Protein 3MMZ (pdb70)

Structure (mmCIF, N/CA/C/O backbone):
data_3MMZ
#
_entry.id   3MMZ
#
_cell.length_a   100.387
_cell.length_b   115.723
_cell.length_c   115.192
_cell.angle_alpha   90.000
_cell.angle_beta   90.000
_cell.angle_gamma   90.000
#
_symmetry.space_group_name_H-M   'C 2 2 21'
#
loop_
_entity.id
_entity.type
_entity.pdbx_description
1 polymer 'putative HAD family hydrolase'
2 non-polymer 'CALCIUM ION'
3 non-polymer 'CHLORIDE ION'
4 water water
#
loop_
_atom_site.group_PDB
_atom_site.id
_atom_site.type_symbol
_atom_site.label_atom_id
_atom_site.label_alt_id
_atom_site.label_comp_id
_atom_site.label_asym_id
_atom_site.label_entity_id
_atom_site.label_seq_id
_atom_site.pdbx_PDB_ins_code
_atom_site.Cartn_x
_atom_site.Cartn_y
_atom_site.Cartn_z
_atom_site.occupancy
_atom_site.B_iso_or_equiv
_atom_site.auth_seq_id
_atom_site.auth_comp_id
_atom_site.auth_asym_id
_atom_site.auth_atom_id
_atom_site.pdbx_PDB_model_num
ATOM 1 N N . SER A 1 2 ? 17.922 -32.126 -0.912 1.00 22.78 2 SER A N 1
ATOM 2 C CA . SER A 1 2 ? 17.240 -33.225 -0.181 1.00 22.04 2 SER A CA 1
ATOM 3 C C . SER A 1 2 ? 15.848 -32.752 0.255 1.00 20.36 2 SER A C 1
ATOM 4 O O . SER A 1 2 ? 15.701 -31.665 0.817 1.00 19.17 2 SER A O 1
ATOM 7 N N . LEU A 1 3 ? 14.831 -33.569 -0.011 1.00 19.30 3 LEU A N 1
ATOM 8 C CA . LEU A 1 3 ? 13.462 -33.223 0.369 1.00 17.82 3 LEU A CA 1
ATOM 9 C C . LEU A 1 3 ? 13.353 -32.937 1.870 1.00 15.98 3 LEU A C 1
ATOM 10 O O . LEU A 1 3 ? 13.832 -33.713 2.694 1.00 15.36 3 LEU A O 1
ATOM 15 N N . GLY A 1 4 ? 12.726 -31.816 2.210 1.00 14.77 4 GLY A N 1
ATOM 16 C CA . GLY A 1 4 ? 12.523 -31.428 3.606 1.00 13.91 4 GLY A CA 1
ATOM 17 C C . GLY A 1 4 ? 13.709 -30.786 4.314 1.00 13.31 4 GLY A C 1
ATOM 18 O O . GLY A 1 4 ? 13.570 -30.366 5.460 1.00 13.52 4 GLY A O 1
ATOM 19 N N . ALA A 1 5 ? 14.872 -30.704 3.659 1.00 12.82 5 ALA A N 1
ATOM 20 C CA . ALA A 1 5 ? 16.058 -30.110 4.305 1.00 12.78 5 ALA A CA 1
ATOM 21 C C . ALA A 1 5 ? 15.757 -28.704 4.831 1.00 12.49 5 ALA A C 1
ATOM 22 O O . ALA A 1 5 ? 15.057 -27.914 4.179 1.00 12.14 5 ALA A O 1
AT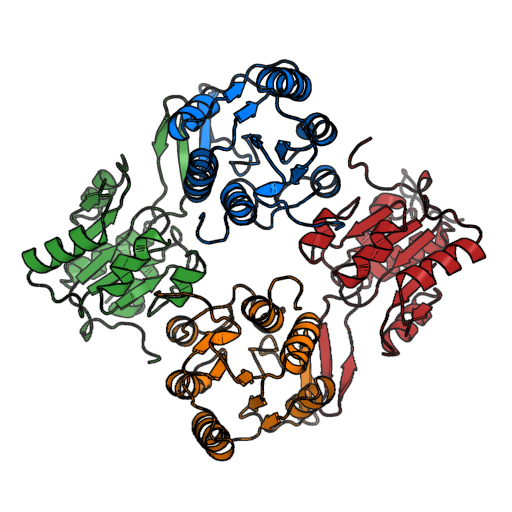OM 24 N N . LEU A 1 6 ? 16.278 -28.409 6.019 1.00 12.06 6 LEU A N 1
ATOM 25 C CA . LEU A 1 6 ? 16.177 -27.069 6.595 1.00 11.91 6 LEU A CA 1
ATOM 26 C C . LEU A 1 6 ? 17.118 -26.150 5.810 1.00 11.96 6 LEU A C 1
ATOM 27 O O . LEU A 1 6 ? 18.127 -26.615 5.295 1.00 11.77 6 LEU A O 1
ATOM 32 N N . PRO A 1 7 ? 16.779 -24.855 5.701 1.00 12.50 7 PRO A N 1
ATOM 33 C CA . PRO A 1 7 ? 17.686 -23.953 5.004 1.00 13.30 7 PRO A CA 1
ATOM 34 C C . PRO A 1 7 ? 18.992 -23.749 5.767 1.00 13.95 7 PRO A C 1
ATOM 35 O O . PRO A 1 7 ? 19.014 -23.820 6.995 1.00 14.16 7 PRO A O 1
ATOM 39 N N . THR A 1 8 ? 20.072 -23.527 5.021 1.00 14.56 8 THR A N 1
ATOM 40 C CA . THR A 1 8 ? 21.365 -23.150 5.581 1.00 14.96 8 THR A CA 1
ATOM 41 C C . THR A 1 8 ? 21.767 -21.775 5.021 1.00 14.75 8 THR A C 1
ATOM 42 O O . THR A 1 8 ? 21.075 -21.219 4.161 1.00 13.26 8 THR A O 1
ATOM 46 N N . ALA A 1 9 ? 22.893 -21.245 5.501 1.00 16.10 9 ALA A N 1
ATOM 47 C CA . ALA A 1 9 ? 23.411 -19.951 5.047 1.00 16.94 9 ALA A CA 1
ATOM 48 C C . ALA A 1 9 ? 23.609 -19.912 3.537 1.00 17.49 9 ALA A C 1
ATOM 49 O O . ALA A 1 9 ? 23.292 -18.903 2.893 1.00 17.95 9 ALA A O 1
ATOM 51 N N . GLU A 1 10 ? 24.106 -21.023 2.982 1.00 17.21 10 GLU A N 1
ATOM 52 C CA . GLU A 1 10 ? 24.360 -21.158 1.541 1.00 17.40 10 GLU A CA 1
ATOM 53 C C . GLU A 1 10 ? 23.104 -21.029 0.668 1.00 16.32 10 GLU A C 1
ATOM 54 O O . GLU A 1 10 ? 23.205 -20.763 -0.527 1.00 16.04 10 GLU A O 1
ATOM 60 N N . ASP A 1 11 ? 21.930 -21.247 1.261 1.00 15.58 11 ASP A N 1
ATOM 61 C CA . ASP A 1 11 ? 20.680 -21.303 0.496 1.00 15.16 11 ASP A CA 1
ATOM 62 C C . ASP A 1 11 ? 19.988 -19.963 0.313 1.00 14.47 11 ASP A C 1
ATOM 63 O O . ASP A 1 11 ? 19.135 -19.821 -0.555 1.00 14.03 11 ASP A O 1
ATOM 68 N N . ILE A 1 12 ? 20.303 -18.999 1.165 1.00 14.40 12 ILE A N 1
ATOM 69 C CA . ILE A 1 12 ? 19.478 -17.795 1.225 1.00 14.62 12 ILE A CA 1
ATOM 70 C C . ILE A 1 12 ? 20.268 -16.500 1.188 1.00 13.71 12 ILE A C 1
ATOM 71 O O . ILE A 1 12 ? 21.379 -16.420 1.721 1.00 14.13 12 ILE A O 1
ATOM 76 N N . ASP A 1 13 ? 19.681 -15.499 0.540 1.00 12.07 13 ASP A N 1
ATOM 77 C CA . ASP A 1 13 ? 20.242 -14.155 0.477 1.00 12.18 13 ASP A CA 1
ATOM 78 C C . ASP A 1 13 ? 19.410 -13.132 1.252 1.00 11.43 13 ASP A C 1
ATOM 79 O O . ASP A 1 13 ? 19.876 -12.028 1.501 1.00 10.81 13 ASP A O 1
ATOM 84 N N . ALA A 1 14 ? 18.190 -13.512 1.623 1.00 11.43 14 ALA A N 1
ATOM 85 C CA . ALA A 1 14 ? 17.255 -12.582 2.246 1.00 12.11 14 ALA A CA 1
ATOM 86 C C . ALA A 1 14 ? 16.312 -13.286 3.196 1.00 12.52 14 ALA A C 1
ATOM 87 O O . ALA A 1 14 ? 15.946 -14.444 2.985 1.00 12.18 14 ALA A O 1
ATOM 89 N N . VAL A 1 15 ? 15.922 -12.564 4.247 1.00 12.25 15 VAL A N 1
ATOM 90 C CA . VAL A 1 15 ? 14.961 -13.064 5.219 1.00 11.77 15 VAL A CA 1
ATOM 91 C C . VAL A 1 15 ? 13.896 -11.988 5.341 1.00 11.21 15 VAL A C 1
ATOM 92 O O . VAL A 1 15 ? 14.197 -10.840 5.679 1.00 11.02 15 VAL A O 1
ATOM 96 N N . VAL A 1 16 ? 12.659 -12.364 5.041 1.00 10.81 16 VAL A N 1
ATOM 97 C CA . VAL A 1 16 ? 11.547 -11.435 5.082 1.00 10.69 16 VAL A CA 1
ATOM 98 C C . VAL A 1 16 ? 10.566 -11.967 6.108 1.00 10.85 16 VAL A C 1
ATOM 99 O O . VAL A 1 16 ? 10.227 -13.161 6.096 1.00 10.71 16 VAL A O 1
ATOM 103 N N . LEU A 1 17 ? 10.118 -11.079 6.992 1.00 10.26 17 LEU A N 1
ATOM 104 C CA . LEU A 1 17 ? 9.299 -11.487 8.136 1.00 10.66 17 LEU A CA 1
ATOM 105 C C . LEU A 1 17 ? 7.926 -10.847 8.158 1.00 10.67 17 LEU A C 1
ATOM 106 O O . LEU A 1 17 ? 7.797 -9.624 8.073 1.00 9.88 17 LEU A O 1
ATOM 111 N N . ASP A 1 18 ? 6.904 -11.690 8.301 1.00 10.92 18 ASP A N 1
ATOM 112 C CA . ASP A 1 18 ? 5.598 -11.237 8.734 1.00 11.79 18 ASP A CA 1
ATOM 113 C C . ASP A 1 18 ? 5.780 -10.723 10.163 1.00 11.15 18 ASP A C 1
ATOM 114 O O . ASP A 1 18 ? 6.780 -11.029 10.805 1.00 11.59 18 ASP A O 1
ATOM 119 N N . PHE A 1 19 ? 4.827 -9.931 10.645 1.00 10.55 19 PHE A N 1
ATOM 120 C CA . PHE A 1 19 ? 4.889 -9.426 12.007 1.00 10.41 19 PHE A CA 1
ATOM 121 C C . PHE A 1 19 ? 3.907 -10.113 12.942 1.00 10.08 19 PHE A C 1
ATOM 122 O O . PHE A 1 19 ? 4.294 -11.029 13.668 1.00 10.49 19 PHE A O 1
ATOM 130 N N . ASP A 1 20 ? 2.637 -9.696 12.933 1.00 9.71 20 ASP A N 1
ATOM 131 C CA . ASP A 1 20 ? 1.668 -10.253 13.915 1.00 10.57 20 ASP A CA 1
ATOM 132 C C . ASP A 1 20 ? 1.522 -11.762 13.715 1.00 10.33 20 ASP A C 1
ATOM 133 O O . ASP A 1 20 ? 1.303 -12.224 12.581 1.00 10.07 20 ASP A O 1
ATOM 138 N N . GLY A 1 21 ? 1.656 -12.537 14.798 1.00 9.46 21 GLY A N 1
ATOM 139 C CA . GLY A 1 21 ? 1.501 -13.986 14.712 1.00 9.06 21 GLY A CA 1
ATOM 140 C C . GLY A 1 21 ? 2.778 -14.717 14.354 1.00 9.52 21 GLY A C 1
ATOM 141 O O . GLY A 1 21 ? 2.854 -15.949 14.469 1.00 8.75 21 GLY A O 1
ATOM 142 N N . THR A 1 22 ? 3.783 -13.955 13.929 1.00 9.76 22 THR A N 1
ATOM 143 C CA . THR A 1 22 ? 5.047 -14.520 13.495 1.00 10.32 22 THR A CA 1
ATOM 144 C C . THR A 1 22 ? 6.152 -14.073 14.448 1.00 9.60 22 THR A C 1
ATOM 145 O O . THR A 1 22 ? 6.897 -14.916 14.976 1.00 10.37 22 THR A O 1
ATOM 149 N N . GLN A 1 23 ? 6.227 -12.755 14.676 1.00 8.54 23 GLN A N 1
ATOM 150 C CA . GLN A 1 23 ? 7.071 -12.163 15.722 1.00 9.13 23 GLN A CA 1
ATOM 151 C C . GLN A 1 23 ? 6.288 -11.890 17.017 1.00 9.64 23 GLN A C 1
ATOM 152 O O . GLN A 1 23 ? 6.854 -11.397 17.999 1.00 9.59 23 GLN A O 1
ATOM 158 N N . THR A 1 24 ? 4.984 -12.181 16.988 1.00 10.05 24 THR A N 1
ATOM 159 C CA . THR A 1 24 ? 4.114 -12.036 18.150 1.00 10.77 24 THR A CA 1
ATOM 160 C C . THR A 1 24 ? 3.201 -13.267 18.234 1.00 10.78 24 THR A C 1
ATOM 161 O O . THR A 1 24 ? 3.114 -14.059 17.291 1.00 10.99 24 THR A O 1
ATOM 165 N N . ASP A 1 25 ? 2.500 -13.401 19.359 1.00 10.96 25 ASP A N 1
ATOM 166 C CA . ASP A 1 25 ? 1.523 -14.476 19.539 1.00 12.14 25 ASP A CA 1
ATOM 167 C C . ASP A 1 25 ? 0.159 -14.111 18.938 1.00 12.03 25 ASP A C 1
ATOM 168 O O . ASP A 1 25 ? -0.849 -14.739 19.268 1.00 11.25 25 ASP A O 1
ATOM 173 N N . ASP A 1 26 ? 0.131 -13.084 18.083 1.00 11.50 26 ASP A N 1
ATOM 174 C CA . ASP A 1 26 ? -1.095 -12.661 17.369 1.00 11.99 26 ASP A CA 1
ATOM 175 C C . ASP A 1 26 ? -2.062 -11.854 18.238 1.00 12.02 26 ASP A C 1
ATOM 176 O O . ASP A 1 26 ? -3.125 -11.468 17.769 1.00 13.34 26 ASP A O 1
ATOM 181 N N . ARG A 1 27 ? -1.706 -11.612 19.496 1.00 10.87 27 ARG A N 1
ATOM 182 C CA . ARG A 1 27 ? -2.533 -10.772 20.370 1.00 11.66 27 ARG A CA 1
ATOM 183 C C . ARG A 1 27 ? -2.161 -9.300 20.254 1.00 10.26 27 ARG A C 1
ATOM 184 O O . ARG A 1 27 ? -1.022 -8.944 19.920 1.00 9.82 27 ARG A O 1
ATOM 192 N N . VAL A 1 28 ? -3.152 -8.446 20.491 1.00 9.37 28 VAL A N 1
ATOM 193 C CA . VAL A 1 28 ? -2.944 -6.996 20.495 1.00 8.94 28 VAL A CA 1
ATOM 194 C C . VAL A 1 28 ? -3.672 -6.438 21.709 1.00 8.42 28 VAL A C 1
ATOM 195 O O . VAL A 1 28 ? -4.875 -6.674 21.874 1.00 8.20 28 VAL A O 1
ATOM 199 N N . LEU A 1 29 ? -2.936 -5.730 22.566 1.00 8.20 29 LEU A N 1
ATOM 200 C CA . LEU A 1 29 ? -3.534 -5.024 23.678 1.00 8.24 29 LEU A CA 1
ATOM 201 C C . LEU A 1 29 ? -4.081 -3.691 23.157 1.00 8.43 29 LEU A C 1
ATOM 202 O O . LEU A 1 29 ? -3.384 -2.974 22.444 1.00 8.96 29 LEU A O 1
ATOM 207 N N . ILE A 1 30 ? -5.329 -3.378 23.500 1.00 7.78 30 ILE A N 1
ATOM 208 C CA . ILE A 1 30 ? -5.970 -2.152 23.036 1.00 8.21 30 ILE A CA 1
ATOM 209 C C . ILE A 1 30 ? -6.518 -1.302 24.172 1.00 8.84 30 ILE A C 1
ATOM 210 O O . ILE A 1 30 ? -6.940 -1.832 25.197 1.00 8.50 30 ILE A O 1
ATOM 215 N N . ASP A 1 31 ? -6.502 0.017 23.985 1.00 10.03 31 ASP A N 1
ATOM 216 C CA . ASP A 1 31 ? -7.165 0.936 24.918 1.00 12.24 31 ASP A CA 1
ATOM 217 C C . ASP A 1 31 ? -8.441 1.535 24.320 1.00 12.58 31 ASP A C 1
ATOM 218 O O . ASP A 1 31 ? -8.800 1.210 23.202 1.00 12.12 31 ASP A O 1
ATOM 223 N N . SER A 1 32 ? -9.121 2.400 25.073 1.00 13.75 32 SER A N 1
ATOM 224 C CA . SER A 1 32 ? -10.394 2.989 24.637 1.00 14.88 32 SER A CA 1
ATOM 225 C C . SER A 1 32 ? -10.293 3.890 23.405 1.00 15.70 32 SER A C 1
ATOM 226 O O . SER A 1 32 ? -11.292 4.136 22.722 1.00 15.40 32 SER A O 1
ATOM 229 N N . ASP A 1 33 ? -9.096 4.400 23.134 1.00 16.78 33 ASP A N 1
ATOM 230 C CA . ASP A 1 33 ? -8.870 5.256 21.971 1.00 18.30 33 ASP A CA 1
ATOM 231 C C . ASP A 1 33 ? -8.414 4.446 20.764 1.00 19.13 33 ASP A C 1
ATOM 232 O O . ASP A 1 33 ? -8.230 4.994 19.679 1.00 20.32 33 ASP A O 1
ATOM 237 N N . GLY A 1 34 ? -8.228 3.142 20.951 1.00 18.53 34 GLY A N 1
ATOM 238 C CA . GLY A 1 34 ? -7.782 2.278 19.866 1.00 18.30 34 GLY A CA 1
ATOM 239 C C . GLY A 1 34 ? -6.268 2.209 19.723 1.00 17.40 34 GLY A C 1
ATOM 240 O O . GLY A 1 34 ? -5.766 1.699 18.728 1.00 17.33 34 GLY A O 1
ATOM 241 N N . ARG A 1 35 ? -5.540 2.727 20.709 1.00 16.78 35 ARG A N 1
ATOM 242 C CA . ARG A 1 35 ? -4.087 2.564 20.737 1.00 17.55 35 ARG A CA 1
ATOM 243 C C . ARG A 1 35 ? -3.783 1.086 20.904 1.00 16.39 35 ARG A C 1
ATOM 244 O O . ARG A 1 35 ? -4.467 0.392 21.659 1.00 16.13 35 ARG A O 1
ATOM 252 N N . GLU A 1 36 ? -2.755 0.627 20.199 1.00 15.36 36 GLU A N 1
ATOM 253 C CA . GLU A 1 36 ? -2.401 -0.783 20.135 1.00 14.73 36 GLU A CA 1
ATOM 254 C C . GLU A 1 36 ? -1.015 -1.030 20.755 1.00 13.67 36 GLU A C 1
ATOM 255 O O . GLU A 1 36 ? -0.107 -0.186 20.655 1.00 13.68 36 GLU A O 1
ATOM 261 N N . PHE A 1 37 ? -0.880 -2.164 21.438 1.00 11.98 37 PHE A N 1
ATOM 262 C CA . PHE A 1 37 ? 0.390 -2.595 22.020 1.00 12.31 37 PHE A CA 1
ATOM 263 C C . PHE A 1 37 ? 0.544 -4.080 21.685 1.00 11.73 37 PHE A C 1
ATOM 264 O O . PHE A 1 37 ? -0.443 -4.813 21.714 1.00 12.14 37 PHE A O 1
ATOM 272 N N . VAL A 1 38 ? 1.756 -4.526 21.352 1.00 10.28 38 VAL A N 1
ATOM 273 C CA . VAL A 1 38 ? 1.996 -5.949 21.105 1.00 9.98 38 VAL A CA 1
ATOM 274 C C . VAL A 1 38 ? 3.247 -6.390 21.844 1.00 9.49 38 VAL A C 1
ATOM 275 O O . VAL A 1 38 ? 4.091 -5.557 22.178 1.00 9.88 38 VAL A O 1
ATOM 279 N N . SER A 1 39 ? 3.353 -7.693 22.082 1.00 10.10 39 SER A N 1
ATOM 280 C CA . SER A 1 39 ? 4.516 -8.285 22.748 1.00 10.40 39 SER A CA 1
ATOM 281 C C . SER A 1 39 ? 5.463 -8.932 21.751 1.00 10.71 39 SER A C 1
ATOM 282 O O . SER A 1 39 ? 5.058 -9.794 20.968 1.00 11.35 39 SER A O 1
ATOM 285 N N . VAL A 1 40 ? 6.726 -8.521 21.795 1.00 10.00 40 VAL A N 1
ATOM 286 C CA . VAL A 1 40 ? 7.771 -9.139 20.979 1.00 9.65 40 VAL A CA 1
ATOM 287 C C . VAL A 1 40 ? 8.768 -9.868 21.872 1.00 10.71 40 VAL A C 1
ATOM 288 O O . VAL A 1 40 ? 8.747 -9.718 23.107 1.00 11.94 40 VAL A O 1
ATOM 292 N N . HIS A 1 41 ? 9.658 -10.637 21.254 1.00 10.55 41 HIS A N 1
ATOM 293 C CA . HIS A 1 41 ? 10.492 -11.559 22.014 1.00 10.54 41 HIS A CA 1
ATOM 294 C C . HIS A 1 41 ? 11.960 -11.184 21.883 1.00 10.74 41 HIS A C 1
ATOM 295 O O . HIS A 1 41 ? 12.451 -10.965 20.773 1.00 10.61 41 HIS A O 1
ATOM 302 N N . ARG A 1 42 ? 12.653 -11.090 23.021 1.00 10.90 42 ARG A N 1
ATOM 303 C CA . ARG A 1 42 ? 14.084 -10.717 23.033 1.00 12.32 42 ARG A CA 1
ATOM 304 C C . ARG A 1 42 ? 14.975 -11.687 22.259 1.00 11.93 42 ARG A C 1
ATOM 305 O O . ARG A 1 42 ? 15.977 -11.273 21.665 1.00 12.43 42 ARG A O 1
ATOM 313 N N . GLY A 1 43 ? 14.633 -12.970 22.309 1.00 11.75 43 GLY A N 1
ATOM 314 C CA . GLY A 1 43 ? 15.345 -14.015 21.546 1.00 11.87 43 GLY A CA 1
ATOM 315 C C . GLY A 1 43 ? 15.259 -13.782 20.045 1.00 11.89 43 GLY A C 1
ATOM 316 O O . GLY A 1 43 ? 16.256 -13.957 19.315 1.00 11.03 43 GLY A O 1
ATOM 317 N N . ASP A 1 44 ? 14.077 -13.375 19.571 1.00 12.20 44 ASP A N 1
ATOM 318 C CA . ASP A 1 44 ? 13.921 -12.954 18.169 1.00 12.37 44 ASP A CA 1
ATOM 319 C C . ASP A 1 44 ? 14.823 -11.772 17.854 1.00 12.41 44 ASP A C 1
ATOM 320 O O . ASP A 1 44 ? 15.453 -11.738 16.794 1.00 12.31 44 ASP A O 1
ATOM 325 N N . GLY A 1 45 ? 14.888 -10.803 18.775 1.00 12.03 45 GLY A N 1
ATOM 326 C CA . GLY A 1 45 ? 15.779 -9.662 18.612 1.00 12.30 45 GLY A CA 1
ATOM 327 C C . GLY A 1 45 ? 17.228 -10.066 18.421 1.00 13.03 45 GLY A C 1
ATOM 328 O O . GLY A 1 45 ? 17.919 -9.532 17.561 1.00 13.62 45 GLY A O 1
ATOM 329 N N . LEU A 1 46 ? 17.678 -11.026 19.221 1.00 13.41 46 LEU A N 1
ATOM 330 C CA . LEU A 1 46 ? 19.029 -11.563 19.127 1.00 14.01 46 LEU A CA 1
ATOM 331 C C . LEU A 1 46 ? 19.240 -12.282 17.790 1.00 13.10 46 LEU A C 1
ATOM 332 O O . LEU A 1 46 ? 20.273 -12.091 17.120 1.00 12.95 46 LEU A O 1
ATOM 337 N N . GLY A 1 47 ? 18.262 -13.093 17.398 1.00 12.18 47 GLY A N 1
ATOM 338 C CA . GLY A 1 47 ? 18.357 -13.861 16.155 1.00 11.75 47 GLY A CA 1
ATOM 339 C C . GLY A 1 47 ? 18.380 -12.958 14.931 1.00 11.86 47 GLY A C 1
ATOM 340 O O . GLY A 1 47 ? 19.154 -13.182 13.995 1.00 12.09 47 GLY A O 1
ATOM 341 N N . ILE A 1 48 ? 17.538 -11.935 14.947 1.00 11.53 48 ILE A N 1
ATOM 342 C CA . ILE A 1 48 ? 17.453 -10.965 13.856 1.00 11.98 48 ILE A CA 1
ATOM 343 C C . ILE A 1 48 ? 18.751 -10.161 13.726 1.00 12.72 48 ILE A C 1
ATOM 344 O O . ILE A 1 48 ? 19.247 -9.952 12.605 1.00 13.16 48 ILE A O 1
ATOM 349 N N . ALA A 1 49 ? 19.307 -9.727 14.860 1.00 12.75 49 ALA A N 1
ATOM 350 C CA . ALA A 1 49 ? 20.582 -9.009 14.859 1.00 13.52 49 ALA A CA 1
ATOM 351 C C . ALA A 1 49 ? 21.719 -9.874 14.280 1.00 13.61 49 ALA A C 1
ATOM 352 O O . ALA A 1 49 ? 22.552 -9.380 13.522 1.00 13.56 49 ALA A O 1
ATOM 354 N N . ALA A 1 50 ? 21.734 -11.159 14.626 1.00 13.65 50 ALA A N 1
ATOM 355 C CA . ALA A 1 50 ? 22.734 -12.091 14.111 1.00 13.66 50 ALA A CA 1
ATOM 356 C C . ALA A 1 50 ? 22.606 -12.300 12.598 1.00 14.13 50 ALA A C 1
ATOM 357 O O . ALA A 1 50 ? 23.611 -12.336 11.884 1.00 14.36 50 ALA A O 1
ATOM 359 N N . LEU A 1 51 ? 21.374 -12.434 12.113 1.00 14.00 51 LEU A N 1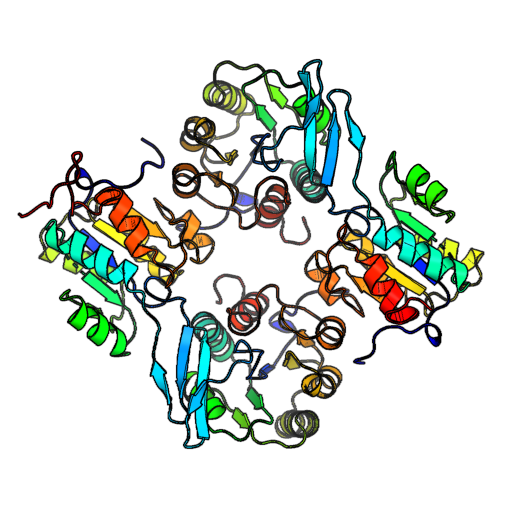
ATOM 360 C CA . LEU A 1 51 ? 21.130 -12.579 10.674 1.00 13.98 51 LEU A CA 1
ATOM 361 C C . LEU A 1 51 ? 21.532 -11.301 9.927 1.00 15.02 51 LEU A C 1
ATOM 362 O O . LEU A 1 51 ? 22.197 -11.371 8.900 1.00 14.16 51 LEU A O 1
ATOM 367 N N . ARG A 1 52 ? 21.156 -10.142 10.468 1.00 16.06 52 ARG A N 1
ATOM 368 C CA . ARG A 1 52 ? 21.516 -8.852 9.874 1.00 17.19 52 ARG A CA 1
ATOM 369 C C . ARG A 1 52 ? 23.038 -8.674 9.822 1.00 17.48 52 ARG A C 1
ATOM 370 O O . ARG A 1 52 ? 23.587 -8.305 8.782 1.00 17.52 52 ARG A O 1
ATOM 378 N N . LYS A 1 53 ? 23.698 -8.967 10.944 1.00 17.54 53 LYS A N 1
ATOM 379 C CA . LYS A 1 53 ? 25.160 -8.899 11.079 1.00 17.85 53 LYS A CA 1
ATOM 380 C C . LYS A 1 53 ? 25.863 -9.807 10.079 1.00 16.55 53 LYS A C 1
ATOM 381 O O . LYS A 1 53 ? 26.955 -9.477 9.599 1.00 15.76 53 LYS A O 1
ATOM 387 N N . SER A 1 54 ? 25.234 -10.939 9.762 1.00 16.23 54 SER A N 1
ATOM 388 C CA . SER A 1 54 ? 25.782 -11.893 8.793 1.00 16.50 54 SER A CA 1
ATOM 389 C C . SER A 1 54 ? 25.674 -11.416 7.335 1.00 16.59 54 SER A C 1
ATOM 390 O O . SER A 1 54 ? 26.173 -12.086 6.432 1.00 17.00 54 SER A O 1
ATOM 393 N N . GLY A 1 55 ? 25.013 -10.283 7.111 1.00 15.89 55 GLY A N 1
ATOM 394 C CA . GLY A 1 55 ? 24.962 -9.663 5.783 1.00 15.81 55 GLY A CA 1
ATOM 395 C C . GLY A 1 55 ? 23.715 -9.943 4.958 1.00 15.42 55 GLY A C 1
ATOM 396 O O . GLY A 1 55 ? 23.590 -9.456 3.824 1.00 15.44 55 GLY A O 1
ATOM 397 N N . LEU A 1 56 ? 22.798 -10.731 5.515 1.00 14.67 56 LEU A N 1
ATOM 398 C CA . LEU A 1 56 ? 21.531 -11.041 4.844 1.00 14.36 56 LEU A CA 1
ATOM 399 C C . LEU A 1 56 ? 20.698 -9.779 4.690 1.00 14.28 56 LEU A C 1
ATOM 400 O O . LEU A 1 56 ? 20.687 -8.932 5.582 1.00 14.36 56 LEU A O 1
ATOM 405 N N . THR A 1 57 ? 20.021 -9.641 3.553 1.00 14.69 57 THR A N 1
ATOM 406 C CA . THR A 1 57 ? 19.108 -8.523 3.351 1.00 15.21 57 THR A CA 1
ATOM 407 C C . THR A 1 57 ? 17.789 -8.846 4.054 1.00 15.91 57 THR A C 1
ATOM 408 O O . THR A 1 57 ? 17.220 -9.906 3.820 1.00 15.29 57 THR A O 1
ATOM 420 N N . LEU A 1 59 ? 13.800 -7.642 5.825 1.00 14.62 59 LEU A N 1
ATOM 421 C CA . LEU A 1 59 ? 12.608 -6.831 5.625 1.00 13.50 59 LEU A CA 1
ATOM 422 C C . LEU A 1 59 ? 11.497 -7.358 6.504 1.00 12.40 59 LEU A C 1
ATOM 423 O O . LEU A 1 59 ? 11.348 -8.569 6.643 1.00 11.99 59 LEU A O 1
ATOM 428 N N . ILE A 1 60 ? 10.721 -6.451 7.085 1.00 11.99 60 ILE A N 1
ATOM 429 C CA . ILE A 1 60 ? 9.437 -6.827 7.672 1.00 11.91 60 ILE A CA 1
ATOM 430 C C . ILE A 1 60 ? 8.335 -6.368 6.720 1.00 12.33 60 ILE A C 1
ATOM 431 O O . ILE A 1 60 ? 8.410 -5.269 6.159 1.00 11.80 60 ILE A O 1
ATOM 436 N N . LEU A 1 61 ? 7.327 -7.214 6.520 1.00 13.89 61 LEU A N 1
ATOM 437 C CA . LEU A 1 61 ? 6.197 -6.891 5.640 1.00 16.55 61 LEU A CA 1
ATOM 438 C C . LEU A 1 61 ? 4.896 -6.982 6.407 1.00 18.93 61 LEU A C 1
ATOM 439 O O . LEU A 1 61 ? 4.641 -7.987 7.067 1.00 19.23 61 LEU A O 1
ATOM 444 N N . SER A 1 62 ? 4.064 -5.950 6.308 1.00 20.10 62 SER A N 1
ATOM 445 C CA . SER A 1 62 ? 2.741 -5.988 6.921 1.00 21.53 62 SER A CA 1
ATOM 446 C C . SER A 1 62 ? 1.736 -5.224 6.068 1.00 21.80 62 SER A C 1
ATOM 447 O O . SER A 1 62 ? 2.021 -4.124 5.614 1.00 21.50 62 SER A O 1
ATOM 450 N N . THR A 1 63 ? 0.558 -5.808 5.867 1.00 22.40 63 THR A N 1
ATOM 451 C CA . THR A 1 63 ? -0.475 -5.180 5.038 1.00 22.97 63 THR A CA 1
ATOM 452 C C . THR A 1 63 ? -0.930 -3.821 5.583 1.00 24.79 63 THR A C 1
ATOM 453 O O . THR A 1 63 ? -0.828 -2.813 4.878 1.00 24.99 63 THR A O 1
ATOM 457 N N . GLU A 1 64 ? -1.424 -3.796 6.820 1.00 26.13 64 GLU A N 1
ATOM 458 C CA . GLU A 1 64 ? -1.935 -2.553 7.420 1.00 27.57 64 GLU A CA 1
ATOM 459 C C . GLU A 1 64 ? -0.815 -1.594 7.824 1.00 27.74 64 GLU A C 1
ATOM 460 O O . GLU A 1 64 ? 0.279 -2.026 8.223 1.00 27.18 64 GLU A O 1
ATOM 466 N N . GLN A 1 65 ? -1.099 -0.295 7.715 1.00 28.33 65 GLN A N 1
ATOM 467 C CA . GLN A 1 65 ? -0.256 0.738 8.314 1.00 29.51 65 GLN A CA 1
ATOM 468 C C . GLN A 1 65 ? -0.268 0.499 9.821 1.00 29.87 65 GLN A C 1
ATOM 469 O O . GLN A 1 65 ? -1.298 0.633 10.474 1.00 30.33 65 GLN A O 1
ATOM 475 N N . ASN A 1 66 ? 0.873 0.118 10.368 1.00 29.65 66 ASN A N 1
ATOM 476 C CA . ASN A 1 66 ? 0.914 -0.259 11.772 1.00 29.49 66 ASN A CA 1
ATOM 477 C C . ASN A 1 66 ? 2.105 0.413 12.412 1.00 28.12 66 ASN A C 1
ATOM 478 O O . ASN A 1 66 ? 3.242 -0.030 12.232 1.00 28.57 66 ASN A O 1
ATOM 483 N N . PRO A 1 67 ? 1.860 1.517 13.133 1.00 26.07 67 PRO A N 1
ATOM 484 C CA . PRO A 1 67 ? 2.972 2.263 13.697 1.00 24.21 67 PRO A CA 1
ATOM 485 C C . PRO A 1 67 ? 3.771 1.430 14.707 1.00 21.18 67 PRO A C 1
ATOM 486 O O . PRO A 1 67 ? 4.946 1.718 14.940 1.00 20.69 67 PRO A O 1
ATOM 490 N N . VAL A 1 68 ? 3.150 0.410 15.300 1.00 18.58 68 VAL A N 1
ATOM 491 C CA . VAL A 1 68 ? 3.893 -0.439 16.244 1.00 16.65 68 VAL A CA 1
ATOM 492 C C . VAL A 1 68 ? 4.966 -1.250 15.503 1.00 14.93 68 VAL A C 1
ATOM 493 O O . VAL A 1 68 ? 6.094 -1.395 15.985 1.00 14.64 68 VAL A O 1
ATOM 497 N N . VAL A 1 69 ? 4.626 -1.760 14.320 1.00 14.68 69 VAL A N 1
ATOM 498 C CA . VAL A 1 69 ? 5.613 -2.506 13.517 1.00 14.74 69 VAL A CA 1
ATOM 499 C C . VAL A 1 69 ? 6.822 -1.644 13.145 1.00 14.09 69 VAL A C 1
ATOM 500 O O . VAL A 1 69 ? 7.952 -2.131 13.130 1.00 14.39 69 VAL A O 1
ATOM 504 N N . ALA A 1 70 ? 6.587 -0.362 12.866 1.00 13.82 70 ALA A N 1
ATOM 505 C CA . ALA A 1 70 ? 7.671 0.546 12.494 1.00 13.78 70 ALA A CA 1
ATOM 506 C C . ALA A 1 70 ? 8.609 0.809 13.687 1.00 13.39 70 ALA A C 1
ATOM 507 O O . ALA A 1 70 ? 9.832 0.909 13.521 1.00 13.56 70 ALA A O 1
ATOM 509 N N . ALA A 1 71 ? 8.029 0.905 14.881 1.00 12.40 71 ALA A N 1
ATOM 510 C CA . ALA A 1 71 ? 8.816 1.034 16.110 1.00 12.15 71 ALA A CA 1
ATOM 511 C C . ALA A 1 71 ? 9.726 -0.185 16.308 1.00 10.81 71 ALA A C 1
ATOM 512 O O . ALA A 1 71 ? 10.906 -0.037 16.627 1.00 10.76 71 ALA A O 1
ATOM 514 N N . ARG A 1 72 ? 9.179 -1.381 16.107 1.00 11.08 72 ARG A N 1
ATOM 515 C CA . ARG A 1 72 ? 9.965 -2.630 16.227 1.00 11.39 72 ARG A CA 1
ATOM 516 C C . ARG A 1 72 ? 11.068 -2.685 15.178 1.00 11.48 72 ARG A C 1
ATOM 517 O O . ARG A 1 72 ? 12.201 -3.042 15.483 1.00 11.45 72 ARG A O 1
ATOM 525 N N . ALA A 1 73 ? 10.719 -2.351 13.934 1.00 11.22 73 ALA A N 1
ATOM 526 C CA . ALA A 1 73 ? 11.689 -2.354 12.850 1.00 11.21 73 ALA A CA 1
ATOM 527 C C . ALA A 1 73 ? 12.882 -1.430 13.147 1.00 11.57 73 ALA A C 1
ATOM 528 O O . ALA A 1 73 ? 14.038 -1.800 12.894 1.00 12.03 73 ALA A O 1
ATOM 530 N N . ARG A 1 74 ? 12.609 -0.253 13.700 1.00 11.79 74 ARG A N 1
ATOM 531 C CA . ARG A 1 74 ? 13.680 0.688 14.035 1.00 13.52 74 ARG A CA 1
ATOM 532 C C . ARG A 1 74 ? 14.627 0.077 15.064 1.00 13.28 74 ARG A C 1
ATOM 533 O O . ARG A 1 74 ? 15.849 0.154 14.923 1.00 13.05 74 ARG A O 1
ATOM 541 N N . LYS A 1 75 ? 14.054 -0.527 16.097 1.00 13.89 75 LYS A N 1
ATOM 542 C CA . LYS A 1 75 ? 14.838 -1.200 17.137 1.00 14.80 75 LYS A CA 1
ATOM 543 C C . LYS A 1 75 ? 15.731 -2.295 16.535 1.00 13.40 75 LYS A C 1
ATOM 544 O O . LYS A 1 75 ? 16.911 -2.398 16.876 1.00 12.68 75 LYS A O 1
ATOM 550 N N . LEU A 1 76 ? 15.168 -3.080 15.618 1.00 12.33 76 LEU A N 1
ATOM 551 C CA . LEU A 1 76 ? 15.900 -4.156 14.955 1.00 12.34 76 LEU A CA 1
ATOM 552 C C . LEU A 1 76 ? 16.864 -3.697 13.856 1.00 13.01 76 LEU A C 1
ATOM 553 O O . LEU A 1 76 ? 17.628 -4.514 13.334 1.00 13.20 76 LEU A O 1
ATOM 558 N N . LYS A 1 77 ? 16.802 -2.418 13.495 1.00 13.89 77 LYS A N 1
ATOM 559 C CA . LYS A 1 77 ? 17.636 -1.840 12.419 1.00 14.94 77 LYS A CA 1
ATOM 560 C C . LYS A 1 77 ? 17.413 -2.516 11.064 1.00 14.58 77 LYS A C 1
ATOM 561 O O . LYS A 1 77 ? 18.353 -2.698 10.276 1.00 15.41 77 LYS A O 1
ATOM 567 N N . ILE A 1 78 ? 16.171 -2.892 10.795 1.00 13.56 78 ILE A N 1
ATOM 568 C CA . ILE A 1 78 ? 15.816 -3.484 9.502 1.00 13.16 78 ILE A CA 1
ATOM 569 C C . ILE A 1 78 ? 14.627 -2.732 8.906 1.00 12.40 78 ILE A C 1
ATOM 570 O O . ILE A 1 78 ? 13.824 -2.160 9.641 1.00 11.55 78 ILE A O 1
ATOM 575 N N . PRO A 1 79 ? 14.536 -2.671 7.564 1.00 12.84 79 PRO A N 1
ATOM 576 C CA . PRO A 1 79 ? 13.438 -1.887 7.012 1.00 12.67 79 PRO A CA 1
ATOM 577 C C . PRO A 1 79 ? 12.074 -2.581 7.129 1.00 12.15 79 PRO A C 1
ATOM 578 O O . PRO A 1 79 ? 11.998 -3.796 7.329 1.00 11.71 79 PRO A O 1
ATOM 582 N N . VAL A 1 80 ? 11.011 -1.789 7.024 1.00 12.21 80 VAL A N 1
ATOM 583 C CA . VAL A 1 80 ? 9.658 -2.325 7.030 1.00 12.65 80 VAL A CA 1
ATOM 584 C C . VAL A 1 80 ? 8.848 -1.724 5.884 1.00 13.11 80 VAL A C 1
ATOM 585 O O . VAL A 1 80 ? 8.972 -0.532 5.571 1.00 13.56 80 VAL A O 1
ATOM 589 N N . LEU A 1 81 ? 8.043 -2.563 5.243 1.00 13.27 81 LEU A N 1
ATOM 590 C CA . LEU A 1 81 ? 7.048 -2.080 4.308 1.00 14.23 81 LEU A CA 1
ATOM 591 C C . LEU A 1 81 ? 5.690 -2.400 4.905 1.00 14.53 81 LEU A C 1
ATOM 592 O O . LEU A 1 81 ? 5.352 -3.566 5.126 1.00 13.37 81 LEU A O 1
ATOM 597 N N . HIS A 1 82 ? 4.930 -1.354 5.202 1.00 16.11 82 HIS A N 1
ATOM 598 C CA . HIS A 1 82 ? 3.597 -1.522 5.762 1.00 18.00 82 HIS A CA 1
ATOM 599 C C . HIS A 1 82 ? 2.659 -0.485 5.141 1.00 18.10 82 HIS A C 1
ATOM 600 O O . HIS A 1 82 ? 3.123 0.528 4.611 1.00 17.80 82 HIS A O 1
ATOM 607 N N . GLY A 1 83 ? 1.354 -0.746 5.187 1.00 18.63 83 GLY A N 1
ATOM 608 C CA . GLY A 1 83 ? 0.384 0.124 4.507 1.00 19.80 83 GLY A CA 1
ATOM 609 C C . GLY A 1 83 ? 0.454 -0.118 3.010 1.00 20.70 83 GLY A C 1
ATOM 610 O O . GLY A 1 83 ? 0.646 0.808 2.214 1.00 21.11 83 GLY A O 1
ATOM 611 N N . ILE A 1 84 ? 0.306 -1.381 2.638 1.00 21.91 84 ILE A N 1
ATOM 612 C CA . ILE A 1 84 ? 0.488 -1.825 1.261 1.00 23.48 84 ILE A CA 1
ATOM 613 C C . ILE A 1 84 ? -0.728 -2.624 0.801 1.00 24.87 84 ILE A C 1
ATOM 614 O O . ILE A 1 84 ? -1.343 -3.348 1.592 1.00 25.09 84 ILE A O 1
ATOM 619 N N . ASP A 1 85 ? -1.080 -2.485 -0.474 1.00 26.09 85 ASP A N 1
ATOM 620 C CA . ASP A 1 85 ? -2.268 -3.145 -1.009 1.00 27.76 85 ASP A CA 1
ATOM 621 C C . ASP A 1 85 ? -2.121 -4.669 -1.004 1.00 27.17 85 ASP A C 1
ATOM 622 O O . ASP A 1 85 ? -3.035 -5.383 -0.586 1.00 28.00 85 ASP A O 1
ATOM 627 N N . ARG A 1 86 ? -0.973 -5.157 -1.469 1.00 25.64 86 ARG A N 1
ATOM 628 C CA . ARG A 1 86 ? -0.732 -6.594 -1.578 1.00 24.76 86 ARG A CA 1
ATOM 629 C C . ARG A 1 86 ? 0.689 -6.959 -1.173 1.00 23.25 86 ARG A C 1
ATOM 630 O O . ARG A 1 86 ? 1.655 -6.565 -1.834 1.00 23.02 86 ARG A O 1
ATOM 638 N N . LYS A 1 87 ? 0.810 -7.713 -0.085 1.00 22.12 87 LYS A N 1
ATOM 639 C CA . LYS A 1 87 ? 2.115 -8.120 0.439 1.00 21.47 87 LYS A CA 1
ATOM 640 C C . LYS A 1 87 ? 2.993 -8.727 -0.646 1.00 19.35 87 LYS A C 1
ATOM 641 O O . LYS A 1 87 ? 4.176 -8.396 -0.743 1.00 18.35 87 LYS A O 1
ATOM 647 N N . ASP A 1 88 ? 2.403 -9.626 -1.435 1.00 18.68 88 ASP A N 1
ATOM 648 C CA . ASP A 1 88 ? 3.151 -10.424 -2.413 1.00 18.98 88 ASP A CA 1
ATOM 649 C C . ASP A 1 88 ? 3.714 -9.566 -3.545 1.00 17.71 88 ASP A C 1
ATOM 650 O O . ASP A 1 88 ? 4.850 -9.769 -3.983 1.00 17.95 88 ASP A O 1
ATOM 655 N N . LEU A 1 89 ? 2.926 -8.602 -4.003 1.00 16.49 89 LEU A N 1
ATOM 656 C CA . LEU A 1 89 ? 3.398 -7.687 -5.048 1.00 15.97 89 LEU A CA 1
ATOM 657 C C . LEU A 1 89 ? 4.490 -6.749 -4.547 1.00 15.56 89 LEU A C 1
ATOM 658 O O . LEU A 1 89 ? 5.423 -6.422 -5.288 1.00 15.52 89 LEU A O 1
ATOM 663 N N . ALA A 1 90 ? 4.373 -6.318 -3.292 1.00 15.26 90 ALA A N 1
ATOM 664 C CA . ALA A 1 90 ? 5.396 -5.476 -2.683 1.00 15.19 90 ALA A CA 1
ATOM 665 C C . ALA A 1 90 ? 6.696 -6.270 -2.545 1.00 14.78 90 ALA A C 1
ATOM 666 O O . ALA A 1 90 ? 7.785 -5.737 -2.790 1.00 14.41 90 ALA A O 1
ATOM 668 N N . LEU A 1 91 ? 6.563 -7.541 -2.161 1.00 14.09 91 LEU A N 1
ATOM 669 C CA . LEU A 1 91 ? 7.701 -8.443 -2.020 1.00 14.45 91 LEU A CA 1
ATOM 670 C C . LEU A 1 91 ? 8.389 -8.680 -3.376 1.00 14.44 91 LEU A C 1
ATOM 671 O O . LEU A 1 91 ? 9.611 -8.565 -3.485 1.00 14.41 91 LEU A O 1
ATOM 676 N N . LYS A 1 92 ? 7.595 -8.985 -4.396 1.00 14.91 92 LYS A N 1
ATOM 677 C CA . LYS A 1 92 ? 8.114 -9.199 -5.757 1.00 16.06 92 LYS A CA 1
ATOM 678 C C . LYS A 1 92 ? 8.926 -7.988 -6.238 1.00 16.13 92 LYS A C 1
ATOM 679 O O . LYS A 1 92 ? 10.031 -8.147 -6.776 1.00 16.45 92 LYS A O 1
ATOM 685 N N . GLN A 1 93 ? 8.385 -6.788 -6.030 1.00 15.64 93 GLN A N 1
ATOM 686 C CA . GLN A 1 93 ? 9.072 -5.538 -6.408 1.00 15.62 93 GLN A CA 1
ATOM 687 C C . GLN A 1 93 ? 10.351 -5.336 -5.612 1.00 15.86 93 GLN A C 1
ATOM 688 O O . GLN A 1 93 ? 11.381 -4.947 -6.160 1.00 16.03 93 GLN A O 1
ATOM 694 N N . TRP A 1 94 ? 10.272 -5.602 -4.313 1.00 15.67 94 TRP A N 1
ATOM 695 C CA . TRP A 1 94 ? 11.421 -5.486 -3.427 1.00 16.44 94 TRP A CA 1
ATOM 696 C C . TRP A 1 94 ? 12.575 -6.410 -3.838 1.00 16.73 94 TRP A C 1
ATOM 697 O O . TRP A 1 94 ? 13.735 -6.001 -3.805 1.00 16.82 94 TRP A O 1
ATOM 708 N N . CYS A 1 95 ? 12.252 -7.646 -4.210 1.00 17.01 95 CYS A N 1
ATOM 709 C CA . CYS A 1 95 ? 13.255 -8.611 -4.672 1.00 17.86 95 CYS A CA 1
ATOM 710 C C . CYS A 1 95 ? 13.901 -8.134 -5.970 1.00 19.89 95 CYS A C 1
ATOM 711 O O . CYS A 1 95 ? 15.134 -8.144 -6.107 1.00 20.12 95 CYS A O 1
ATOM 714 N N . GLU A 1 96 ? 13.060 -7.717 -6.917 1.00 21.36 96 GLU A N 1
ATOM 715 C CA . GLU A 1 96 ? 13.532 -7.258 -8.226 1.00 23.09 96 GLU A CA 1
ATOM 716 C C . GLU A 1 96 ? 14.536 -6.120 -8.068 1.00 23.85 96 GLU A C 1
ATOM 717 O O . GLU A 1 96 ? 15.524 -6.053 -8.805 1.00 24.51 96 GLU A O 1
ATOM 723 N N . GLU A 1 97 ? 14.291 -5.257 -7.084 1.00 23.92 97 GLU A N 1
ATOM 724 C CA . GLU A 1 97 ? 15.167 -4.126 -6.782 1.00 24.70 97 GLU A CA 1
ATOM 725 C C . GLU A 1 97 ? 16.455 -4.487 -6.046 1.00 24.87 97 GLU A C 1
ATOM 726 O O . GLU A 1 97 ? 17.508 -3.916 -6.329 1.00 25.78 97 GLU A O 1
ATOM 732 N N . GLN A 1 98 ? 16.372 -5.416 -5.096 1.00 23.94 98 GLN A N 1
ATOM 733 C CA . GLN A 1 98 ? 17.547 -5.862 -4.347 1.00 23.11 98 GLN A CA 1
ATOM 734 C C . GLN A 1 98 ? 18.494 -6.662 -5.246 1.00 22.34 98 GLN A C 1
ATOM 735 O O . GLN A 1 98 ? 19.659 -6.879 -4.893 1.00 22.67 98 GLN A O 1
ATOM 741 N N . GLY A 1 99 ? 17.986 -7.074 -6.410 1.00 20.91 99 GLY A N 1
ATOM 742 C CA . GLY A 1 99 ? 18.688 -7.973 -7.332 1.00 19.95 99 GLY A CA 1
ATOM 743 C C . GLY A 1 99 ? 18.671 -9.419 -6.850 1.00 18.82 99 GLY A C 1
ATOM 744 O O . GLY A 1 99 ? 19.463 -10.249 -7.315 1.00 18.49 99 GLY A O 1
ATOM 745 N N . ILE A 1 100 ? 17.753 -9.727 -5.930 1.00 17.62 100 ILE A N 1
ATOM 746 C CA . ILE A 1 100 ? 17.742 -11.027 -5.250 1.00 17.08 100 ILE A CA 1
ATOM 747 C C . ILE A 1 100 ? 16.759 -12.005 -5.903 1.00 16.43 100 ILE A C 1
ATOM 748 O O . ILE A 1 100 ? 15.606 -11.658 -6.187 1.00 15.56 100 ILE A O 1
ATOM 753 N N . ALA A 1 101 ? 17.248 -13.220 -6.159 1.00 16.18 101 ALA A N 1
ATOM 754 C CA . ALA A 1 101 ? 16.426 -14.300 -6.691 1.00 15.81 101 ALA A CA 1
ATOM 755 C C . ALA A 1 101 ? 15.403 -14.707 -5.630 1.00 15.05 101 ALA A C 1
ATOM 756 O O . ALA A 1 101 ? 15.789 -15.004 -4.495 1.00 14.13 101 ALA A O 1
ATOM 758 N N . PRO A 1 102 ? 14.099 -14.701 -5.981 1.00 15.07 102 PRO A N 1
ATOM 759 C CA . PRO A 1 102 ? 13.088 -15.099 -4.985 1.00 15.19 102 PRO A CA 1
ATOM 760 C C . PRO A 1 102 ? 13.302 -16.528 -4.490 1.00 14.23 102 PRO A C 1
ATOM 761 O O . PRO A 1 102 ? 12.911 -16.867 -3.369 1.00 13.60 102 PRO A O 1
ATOM 765 N N . GLU A 1 103 ? 13.949 -17.348 -5.310 1.00 14.14 103 GLU A N 1
ATOM 766 C CA . GLU A 1 103 ? 14.270 -18.723 -4.922 1.00 14.51 103 GLU A CA 1
ATOM 767 C C . GLU A 1 103 ? 15.190 -18.783 -3.707 1.00 13.25 103 GLU A C 1
ATOM 768 O O . GLU A 1 103 ? 15.238 -19.792 -3.011 1.00 13.47 103 GLU A O 1
ATOM 774 N N . ARG A 1 104 ? 15.904 -17.687 -3.457 1.00 12.59 104 ARG A N 1
ATOM 775 C CA . ARG A 1 104 ? 16.861 -17.595 -2.359 1.00 12.03 104 ARG A CA 1
ATOM 776 C C . ARG A 1 104 ? 16.355 -16.637 -1.271 1.00 11.37 104 ARG A C 1
ATOM 777 O O . ARG A 1 104 ? 17.132 -16.113 -0.454 1.00 11.29 104 ARG A O 1
ATOM 785 N N . VAL A 1 105 ? 15.040 -16.431 -1.260 1.00 10.41 105 VAL A N 1
ATOM 786 C CA . VAL A 1 105 ? 14.390 -15.655 -0.212 1.00 10.21 105 VAL A CA 1
ATOM 787 C C . VAL A 1 105 ? 13.672 -16.599 0.763 1.00 10.03 105 VAL A C 1
ATOM 788 O O . VAL A 1 105 ? 12.909 -17.480 0.351 1.00 9.82 105 VAL A O 1
ATOM 792 N N . LEU A 1 106 ? 13.923 -16.380 2.051 1.00 9.63 106 LEU A N 1
ATOM 793 C CA . LEU A 1 106 ? 13.199 -17.042 3.131 1.00 10.01 106 LEU A CA 1
ATOM 794 C C . LEU A 1 106 ? 12.152 -16.057 3.649 1.00 10.41 106 LEU A C 1
ATOM 795 O O . LEU A 1 106 ? 12.480 -14.928 4.026 1.00 11.00 106 LEU A O 1
ATOM 800 N N . TYR A 1 107 ? 10.893 -16.482 3.624 1.00 10.19 107 TYR A N 1
ATOM 801 C CA . TYR A 1 107 ? 9.785 -15.679 4.135 1.00 10.35 107 TYR A CA 1
ATOM 802 C C . TYR A 1 107 ? 9.084 -16.446 5.253 1.00 10.24 107 TYR A C 1
ATOM 803 O O . TYR A 1 107 ? 8.724 -17.601 5.063 1.00 10.99 107 TYR A O 1
ATOM 812 N N . VAL A 1 108 ? 8.869 -15.790 6.397 1.00 9.37 108 VAL A N 1
ATOM 813 C CA . VAL A 1 108 ? 8.242 -16.434 7.576 1.00 9.16 108 VAL A CA 1
ATOM 814 C C . VAL A 1 108 ? 6.842 -15.882 7.783 1.00 9.57 108 VAL A C 1
ATOM 815 O O . VAL A 1 108 ? 6.647 -14.661 7.785 1.00 10.74 108 VAL A O 1
ATOM 819 N N . GLY A 1 109 ? 5.866 -16.776 7.939 1.00 9.03 109 GLY A N 1
ATOM 820 C CA . GLY A 1 109 ? 4.465 -16.366 8.082 1.00 9.37 109 GLY A CA 1
ATOM 821 C C . GLY A 1 109 ? 3.674 -17.320 8.958 1.00 9.66 109 GLY A C 1
ATOM 822 O O . GLY A 1 109 ? 4.223 -18.317 9.444 1.00 9.42 109 GLY A O 1
ATOM 823 N N . ASN A 1 110 ? 2.401 -16.989 9.191 1.00 10.56 110 ASN A N 1
ATOM 824 C CA . ASN A 1 110 ? 1.553 -17.771 10.095 1.00 10.57 110 ASN A CA 1
ATOM 825 C C . ASN A 1 110 ? 0.115 -17.973 9.638 1.00 10.74 110 ASN A C 1
ATOM 826 O O . ASN A 1 110 ? -0.569 -18.825 10.195 1.00 11.44 110 ASN A O 1
ATOM 831 N N . ASP A 1 111 ? -0.381 -17.177 8.689 1.00 10.89 111 ASP A N 1
ATOM 832 C CA . ASP A 1 111 ? -1.808 -17.260 8.341 1.00 11.97 111 ASP A CA 1
ATOM 833 C C . ASP A 1 111 ? -2.034 -17.153 6.835 1.00 11.18 111 ASP A C 1
ATOM 834 O O . ASP A 1 111 ? -1.078 -16.994 6.043 1.00 10.50 111 ASP A O 1
ATOM 839 N N . VAL A 1 112 ? -3.293 -17.279 6.432 1.00 10.80 112 VAL A N 1
ATOM 840 C CA . VAL A 1 112 ? -3.611 -17.472 5.002 1.00 11.03 112 VAL A CA 1
ATOM 841 C C . VAL A 1 112 ? -3.262 -16.271 4.123 1.00 11.73 112 VAL A C 1
ATOM 842 O O . VAL A 1 112 ? -3.049 -16.410 2.910 1.00 10.70 112 VAL A O 1
ATOM 846 N N . ASN A 1 113 ? -3.181 -15.095 4.737 1.00 13.20 113 ASN A N 1
ATOM 847 C CA . ASN A 1 113 ? -2.731 -13.894 4.023 1.00 14.93 113 ASN A CA 1
ATOM 848 C C . ASN A 1 113 ? -1.240 -13.915 3.667 1.00 13.89 113 ASN A C 1
ATOM 849 O O . ASN A 1 113 ? -0.747 -13.020 2.970 1.00 13.89 113 ASN A O 1
ATOM 854 N N . ASP A 1 114 ? -0.524 -14.938 4.131 1.00 12.85 114 ASP A N 1
ATOM 855 C CA . ASP A 1 114 ? 0.870 -15.139 3.744 1.00 12.65 114 ASP A CA 1
ATOM 856 C C . ASP A 1 114 ? 1.044 -16.076 2.562 1.00 11.93 114 ASP A C 1
ATOM 857 O O . ASP A 1 114 ? 2.160 -16.219 2.039 1.00 11.85 114 ASP A O 1
ATOM 862 N N . LEU A 1 115 ? -0.030 -16.739 2.151 1.00 10.90 115 LEU A N 1
ATOM 863 C CA . LEU A 1 115 ? 0.106 -17.756 1.099 1.00 11.76 115 LEU A CA 1
ATOM 864 C C . LEU A 1 115 ? 0.606 -17.228 -0.261 1.00 11.94 115 LEU A C 1
ATOM 865 O O . LEU A 1 115 ? 1.417 -17.896 -0.900 1.00 11.54 115 LEU A O 1
ATOM 870 N N . PRO A 1 116 ? 0.138 -16.035 -0.694 1.00 12.40 116 PRO A N 1
ATOM 871 C CA . PRO A 1 116 ? 0.701 -15.511 -1.949 1.00 12.33 116 PRO A CA 1
ATOM 872 C C . PRO A 1 116 ? 2.209 -15.267 -1.852 1.00 11.89 116 PRO A C 1
ATOM 873 O O . PRO A 1 116 ? 2.941 -15.533 -2.820 1.00 11.63 116 PRO A O 1
ATOM 877 N N . CYS A 1 117 ? 2.678 -14.792 -0.694 1.00 10.93 117 CYS A N 1
ATOM 878 C CA . CYS A 1 117 ? 4.118 -14.656 -0.462 1.00 10.84 117 CYS A CA 1
ATOM 879 C C . CYS A 1 117 ? 4.816 -16.007 -0.471 1.00 10.80 117 CYS A C 1
ATOM 880 O O . CYS A 1 117 ? 5.893 -16.153 -1.059 1.00 10.14 117 CYS A O 1
ATOM 883 N N . PHE A 1 118 ? 4.219 -16.994 0.199 1.00 10.13 118 PHE A N 1
ATOM 884 C CA . PHE A 1 118 ? 4.776 -18.346 0.189 1.00 10.32 118 PHE A CA 1
ATOM 885 C C . PHE A 1 118 ? 4.979 -18.861 -1.250 1.00 10.99 118 PHE A C 1
ATOM 886 O O . PHE A 1 118 ? 6.008 -19.486 -1.551 1.00 10.37 118 PHE A O 1
ATOM 894 N N . ALA A 1 119 ? 3.996 -18.617 -2.118 1.00 12.12 119 ALA A N 1
ATOM 895 C CA . ALA A 1 119 ? 4.062 -19.081 -3.514 1.00 13.56 119 ALA A CA 1
ATOM 896 C C . ALA A 1 119 ? 5.171 -18.410 -4.313 1.00 13.93 119 ALA A C 1
ATOM 897 O O . ALA A 1 119 ? 5.710 -19.004 -5.244 1.00 14.19 119 ALA A O 1
ATOM 899 N N . LEU A 1 120 ? 5.521 -17.183 -3.936 1.00 14.11 120 LEU A N 1
ATOM 900 C CA . LEU A 1 120 ? 6.535 -16.403 -4.655 1.00 15.00 120 LEU A CA 1
ATOM 901 C C . LEU A 1 120 ? 7.979 -16.826 -4.338 1.00 14.22 120 LEU A C 1
ATOM 902 O O . LEU A 1 120 ? 8.848 -16.791 -5.215 1.00 14.61 120 LEU A O 1
ATOM 907 N N . VAL A 1 121 ? 8.236 -17.215 -3.092 1.00 13.42 121 VAL A N 1
ATOM 908 C CA . VAL A 1 121 ? 9.610 -17.410 -2.606 1.00 12.60 121 VAL A CA 1
ATOM 909 C C . VAL A 1 121 ? 10.062 -18.873 -2.585 1.00 11.87 121 VAL A C 1
ATOM 910 O O . VAL A 1 121 ? 9.243 -19.789 -2.562 1.00 12.16 121 VAL A O 1
ATOM 914 N N . GLY A 1 122 ? 11.376 -19.078 -2.570 1.00 10.72 122 GLY A N 1
ATOM 915 C CA . GLY A 1 122 ? 11.950 -20.427 -2.537 1.00 10.38 122 GLY A CA 1
ATOM 916 C C . GLY A 1 122 ? 11.837 -21.118 -1.183 1.00 9.59 122 GLY A C 1
ATOM 917 O O . GLY A 1 122 ? 11.689 -22.342 -1.115 1.00 9.11 122 GLY A O 1
ATOM 918 N N . TRP A 1 123 ? 11.895 -20.330 -0.106 1.00 9.07 123 TRP A N 1
ATOM 919 C CA . TRP A 1 123 ? 11.933 -20.871 1.255 1.00 9.39 123 TRP A CA 1
ATOM 920 C C . TRP A 1 123 ? 10.823 -20.312 2.167 1.00 9.72 123 TRP A C 1
ATOM 921 O O . TRP A 1 123 ? 11.102 -19.559 3.106 1.00 10.02 123 TRP A O 1
ATOM 932 N N . PRO A 1 124 ? 9.556 -20.674 1.894 1.00 10.07 124 PRO A N 1
ATOM 933 C CA . PRO A 1 124 ? 8.482 -20.269 2.795 1.00 9.91 124 PRO A CA 1
ATOM 934 C C . PRO A 1 124 ? 8.581 -21.064 4.092 1.00 10.22 124 PRO A C 1
ATOM 935 O O . PRO A 1 124 ? 8.785 -22.276 4.047 1.00 10.26 124 PRO A O 1
ATOM 939 N N . VAL A 1 125 ? 8.479 -20.370 5.222 1.00 9.95 125 VAL A N 1
ATOM 940 C CA . VAL A 1 125 ? 8.632 -20.980 6.552 1.00 9.62 125 VAL A CA 1
ATOM 941 C C . VAL A 1 125 ? 7.417 -20.613 7.405 1.00 9.97 125 VAL A C 1
ATOM 942 O O . VAL A 1 125 ? 7.062 -19.425 7.499 1.00 9.94 125 VAL A O 1
ATOM 946 N N . ALA A 1 126 ? 6.756 -21.631 7.979 1.00 9.56 126 ALA A N 1
ATOM 947 C CA . ALA A 1 126 ? 5.648 -21.418 8.917 1.00 10.10 126 ALA A CA 1
ATOM 948 C C . ALA A 1 126 ? 6.140 -21.482 10.350 1.00 10.74 126 ALA A C 1
ATOM 949 O O . ALA A 1 126 ? 6.960 -22.337 10.690 1.00 11.17 126 ALA A O 1
ATOM 951 N N . VAL A 1 127 ? 5.640 -20.590 11.204 1.00 10.33 127 VAL A N 1
ATOM 952 C CA . VAL A 1 127 ? 5.885 -20.754 12.631 1.00 9.90 127 VAL A CA 1
ATOM 953 C C . VAL A 1 127 ? 5.023 -21.919 13.123 1.00 10.07 127 VAL A C 1
ATOM 954 O O . VAL A 1 127 ? 4.044 -22.283 12.465 1.00 10.07 127 VAL A O 1
ATOM 958 N N . ALA A 1 128 ? 5.392 -22.506 14.261 1.00 9.44 128 ALA A N 1
ATOM 959 C CA . ALA A 1 128 ? 4.696 -23.694 14.797 1.00 10.63 128 ALA A CA 1
ATOM 960 C C . ALA A 1 128 ? 3.207 -23.479 15.029 1.00 11.28 128 ALA A C 1
ATOM 961 O O . ALA A 1 128 ? 2.402 -24.408 14.903 1.00 11.61 128 ALA A O 1
ATOM 963 N N . SER A 1 129 ? 2.863 -22.250 15.395 1.00 11.24 129 SER A N 1
ATOM 964 C CA . SER A 1 129 ? 1.502 -21.860 15.716 1.00 11.73 129 SER A CA 1
ATOM 965 C C . SER A 1 129 ? 0.700 -21.461 14.477 1.00 11.86 129 SER A C 1
ATOM 966 O O . SER A 1 129 ? -0.449 -21.015 14.604 1.00 11.86 129 SER A O 1
ATOM 969 N N . ALA A 1 130 ? 1.281 -21.639 13.287 1.00 12.23 130 ALA A N 1
ATOM 970 C CA . ALA A 1 130 ? 0.570 -21.321 12.041 1.00 13.22 130 ALA A CA 1
ATOM 971 C C . ALA A 1 130 ? -0.662 -22.187 11.826 1.00 13.89 130 ALA A C 1
ATOM 972 O O . ALA A 1 130 ? -0.747 -23.317 12.319 1.00 13.74 130 ALA A O 1
ATOM 974 N N . HIS A 1 131 ? -1.611 -21.655 11.058 1.00 14.45 131 HIS A N 1
ATOM 975 C CA . HIS A 1 131 ? -2.810 -22.396 10.727 1.00 15.60 131 HIS A CA 1
ATOM 976 C C . HIS A 1 131 ? -2.497 -23.550 9.783 1.00 15.39 131 HIS A C 1
ATOM 977 O O . HIS A 1 131 ? -1.495 -23.502 9.078 1.00 14.69 131 HIS A O 1
ATOM 984 N N . ASP A 1 132 ? -3.354 -24.574 9.800 1.00 16.47 132 ASP A N 1
ATOM 985 C CA . ASP A 1 132 ? -3.134 -25.849 9.084 1.00 18.04 132 ASP A CA 1
ATOM 986 C C . ASP A 1 132 ? -2.585 -25.687 7.684 1.00 15.44 132 ASP A C 1
ATOM 987 O O . ASP A 1 132 ? -1.521 -26.230 7.362 1.00 14.87 132 ASP A O 1
ATOM 992 N N . VAL A 1 133 ? -3.315 -24.959 6.843 1.00 13.33 133 VAL A N 1
ATOM 993 C CA . VAL A 1 133 ? -2.931 -24.868 5.437 1.00 13.23 133 VAL A CA 1
ATOM 994 C C . VAL A 1 133 ? -1.570 -24.201 5.290 1.00 11.73 133 VAL A C 1
ATOM 995 O O . VAL A 1 133 ? -0.831 -24.483 4.344 1.00 12.42 133 VAL A O 1
ATOM 999 N N . VAL A 1 134 ? -1.248 -23.313 6.230 1.00 9.89 134 VAL A N 1
ATOM 1000 C CA . VAL A 1 134 ? 0.008 -22.573 6.183 1.00 9.41 134 VAL A CA 1
ATOM 1001 C C . VAL A 1 134 ? 1.174 -23.466 6.599 1.00 8.96 134 VAL A C 1
ATOM 1002 O O . VAL A 1 134 ? 2.252 -23.406 5.982 1.00 8.17 134 VAL A O 1
ATOM 1006 N N . ARG A 1 135 ? 0.962 -24.301 7.627 1.00 9.61 135 ARG A N 1
ATOM 1007 C CA . ARG A 1 135 ? 1.988 -25.281 8.046 1.00 10.97 135 ARG A CA 1
ATOM 1008 C C . ARG A 1 135 ? 2.341 -26.209 6.885 1.00 10.72 135 ARG A C 1
ATOM 1009 O O . ARG A 1 135 ? 3.516 -26.518 6.654 1.00 11.08 135 ARG A O 1
ATOM 1017 N N . GLY A 1 136 ? 1.314 -26.655 6.169 1.00 9.97 136 GLY A N 1
ATOM 1018 C CA . GLY A 1 136 ? 1.498 -27.546 5.022 1.00 9.37 136 GLY A CA 1
ATOM 1019 C C . GLY A 1 136 ? 2.217 -26.860 3.868 1.00 9.15 136 GLY A C 1
ATOM 1020 O O . GLY A 1 136 ? 3.145 -27.431 3.293 1.00 9.35 136 GLY A O 1
ATOM 1021 N N . ALA A 1 137 ? 1.772 -25.647 3.526 1.00 9.83 137 ALA A N 1
ATOM 1022 C CA . ALA A 1 137 ? 2.323 -24.875 2.381 1.00 11.19 137 ALA A CA 1
ATOM 1023 C C . ALA A 1 137 ? 3.804 -24.528 2.536 1.00 11.53 137 ALA A C 1
ATOM 1024 O O . ALA A 1 137 ? 4.513 -24.334 1.541 1.00 11.45 137 ALA A O 1
ATOM 1026 N N . ALA A 1 138 ? 4.265 -24.452 3.784 1.00 11.13 138 ALA A N 1
ATOM 1027 C CA . ALA A 1 138 ? 5.664 -24.118 4.064 1.00 10.66 138 ALA A CA 1
ATOM 1028 C C . ALA A 1 138 ? 6.645 -25.192 3.593 1.00 10.25 138 ALA A C 1
ATOM 1029 O O . ALA A 1 138 ? 6.299 -26.369 3.498 1.00 10.88 138 ALA A O 1
ATOM 1031 N N . ARG A 1 139 ? 7.886 -24.774 3.357 1.00 9.09 139 ARG A N 1
ATOM 1032 C CA . ARG A 1 139 ? 8.974 -25.691 3.041 1.00 9.26 139 ARG A CA 1
ATOM 1033 C C . ARG A 1 139 ? 9.637 -26.180 4.329 1.00 9.56 139 ARG A C 1
ATOM 1034 O O . ARG A 1 139 ? 10.238 -27.258 4.363 1.00 10.04 139 ARG A O 1
ATOM 1042 N N . ALA A 1 140 ? 9.540 -25.364 5.377 1.00 9.62 140 ALA A N 1
ATOM 1043 C CA . ALA A 1 140 ? 10.002 -25.741 6.707 1.00 9.33 140 ALA A CA 1
ATOM 1044 C C . ALA A 1 140 ? 9.065 -25.137 7.747 1.00 9.10 140 ALA A C 1
ATOM 1045 O O . ALA A 1 140 ? 8.411 -24.117 7.492 1.00 8.18 140 ALA A O 1
ATOM 1047 N N . VAL A 1 141 ? 8.985 -25.792 8.903 1.00 9.34 141 VAL A N 1
ATOM 1048 C CA . VAL A 1 141 ? 8.095 -25.365 9.982 1.00 10.44 141 VAL A CA 1
ATOM 1049 C C . VAL A 1 141 ? 8.902 -25.310 11.279 1.00 11.38 141 VAL A C 1
ATOM 1050 O O . VAL A 1 141 ? 9.575 -26.284 11.630 1.00 11.59 141 VAL A O 1
ATOM 1054 N N . THR A 1 142 ? 8.843 -24.179 11.983 1.00 11.82 142 THR A N 1
ATOM 1055 C CA . THR A 1 142 ? 9.542 -24.043 13.268 1.00 12.51 142 THR A CA 1
ATOM 1056 C C . THR A 1 142 ? 8.873 -24.913 14.325 1.00 12.80 142 THR A C 1
ATOM 1057 O O . THR A 1 142 ? 7.724 -25.345 14.149 1.00 13.21 142 THR A O 1
ATOM 1061 N N . THR A 1 143 ? 9.600 -25.204 15.399 1.00 12.20 143 THR A N 1
ATOM 1062 C CA . THR A 1 143 ? 9.021 -25.950 16.517 1.00 12.85 143 THR A CA 1
ATOM 1063 C C . THR A 1 143 ? 8.499 -24.977 17.574 1.00 12.71 143 THR A C 1
ATOM 1064 O O . THR A 1 143 ? 7.594 -25.298 18.339 1.00 12.72 143 THR A O 1
ATOM 1068 N N . VAL A 1 144 ? 9.071 -23.778 17.574 1.00 12.80 144 VAL A N 1
ATOM 1069 C CA . VAL A 1 144 ? 8.708 -22.712 18.500 1.00 13.38 144 VAL A CA 1
ATOM 1070 C C . VAL A 1 144 ? 7.601 -21.856 17.865 1.00 12.68 144 VAL A C 1
ATOM 1071 O O . VAL A 1 144 ? 7.748 -21.458 16.713 1.00 13.39 144 VAL A O 1
ATOM 1075 N N . PRO A 1 145 ? 6.511 -21.545 18.609 1.00 12.26 145 PRO A N 1
ATOM 1076 C CA . PRO A 1 145 ? 5.427 -20.699 18.056 1.00 11.99 145 PRO A CA 1
ATOM 1077 C C . PRO A 1 145 ? 5.756 -19.205 17.901 1.00 11.95 145 PRO A C 1
ATOM 1078 O O . PRO A 1 145 ? 6.765 -18.721 18.429 1.00 12.81 145 PRO A O 1
ATOM 1082 N N . GLY A 1 146 ? 4.894 -18.479 17.191 1.00 11.59 146 GLY A N 1
ATOM 1083 C CA . GLY A 1 146 ? 5.039 -17.029 17.028 1.00 11.57 146 GLY A CA 1
ATOM 1084 C C . GLY A 1 146 ? 5.053 -16.325 18.376 1.00 11.49 146 GLY A C 1
ATOM 1085 O O . GLY A 1 146 ? 4.236 -16.647 19.259 1.00 10.38 146 GLY A O 1
ATOM 1086 N N . GLY A 1 147 ? 5.986 -15.383 18.532 1.00 11.75 147 GLY A N 1
ATOM 1087 C CA . GLY A 1 147 ? 6.143 -14.614 19.773 1.00 13.07 147 GLY A CA 1
ATOM 1088 C C . GLY A 1 147 ? 6.905 -15.322 20.887 1.00 14.81 147 GLY A C 1
ATOM 1089 O O . GLY A 1 147 ? 7.053 -14.787 21.992 1.00 14.30 147 GLY A O 1
ATOM 1090 N N . ASP A 1 148 ? 7.383 -16.527 20.595 1.00 15.62 148 ASP A N 1
ATOM 1091 C CA . ASP A 1 148 ? 8.084 -17.350 21.569 1.00 16.97 148 ASP A CA 1
ATOM 1092 C C . ASP A 1 148 ? 9.549 -17.559 21.195 1.00 15.07 148 ASP A C 1
ATOM 1093 O O . ASP A 1 148 ? 10.237 -18.333 21.850 1.00 14.94 148 ASP A O 1
ATOM 1098 N N . GLY A 1 149 ? 10.028 -16.894 20.146 1.00 13.95 149 GLY A N 1
ATOM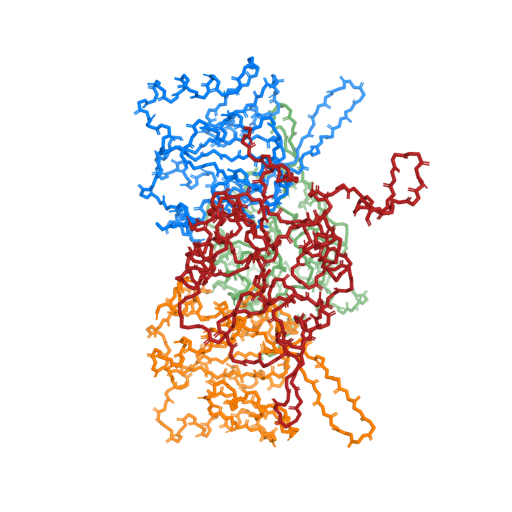 1099 C CA . GLY A 1 149 ? 11.403 -17.099 19.683 1.00 13.17 149 GLY A CA 1
ATOM 1100 C C . GLY A 1 149 ? 11.547 -17.905 18.394 1.00 12.77 149 GLY A C 1
ATOM 1101 O O . GLY A 1 149 ? 12.578 -18.547 18.166 1.00 12.28 149 GLY A O 1
ATOM 1102 N N . ALA A 1 150 ? 10.517 -17.863 17.549 1.00 12.60 150 ALA A N 1
ATOM 1103 C CA . ALA A 1 150 ? 10.511 -18.628 16.304 1.00 12.27 150 ALA A CA 1
ATOM 1104 C C . ALA A 1 150 ? 11.586 -18.105 15.351 1.00 12.42 150 ALA A C 1
ATOM 1105 O O . ALA A 1 150 ? 12.199 -18.884 14.594 1.00 12.42 150 ALA A O 1
ATOM 1107 N N . ILE A 1 151 ? 11.828 -16.794 15.385 1.00 11.54 151 ILE A N 1
ATOM 1108 C CA . ILE A 1 151 ? 12.851 -16.211 14.505 1.00 12.33 151 ILE A CA 1
ATOM 1109 C C . ILE A 1 151 ? 14.268 -16.589 14.960 1.00 12.38 151 ILE A C 1
ATOM 1110 O O . ILE A 1 151 ? 15.184 -16.808 14.129 1.00 11.64 151 ILE A O 1
ATOM 1115 N N . ARG A 1 152 ? 14.447 -16.686 16.276 1.00 12.29 152 ARG A N 1
ATOM 1116 C CA . ARG A 1 152 ? 15.717 -17.150 16.806 1.00 12.70 152 ARG A CA 1
ATOM 1117 C C . ARG A 1 152 ? 16.011 -18.587 16.370 1.00 12.94 152 ARG A C 1
ATOM 1118 O O . ARG A 1 152 ? 17.147 -18.913 16.025 1.00 12.91 152 ARG A O 1
ATOM 1126 N N . GLU A 1 153 ? 14.988 -19.438 16.381 1.00 12.99 153 GLU A N 1
ATOM 1127 C CA . GLU A 1 153 ? 15.129 -20.802 15.880 1.00 13.10 153 GLU A CA 1
ATOM 1128 C C . GLU A 1 153 ? 15.598 -20.807 14.423 1.00 12.33 153 GLU A C 1
ATOM 1129 O O . GLU A 1 153 ? 16.520 -21.548 14.057 1.00 11.14 153 GLU A O 1
ATOM 1135 N N . ILE A 1 154 ? 14.952 -19.990 13.594 1.00 12.55 154 ILE A N 1
ATOM 1136 C CA . ILE A 1 154 ? 15.323 -19.901 12.183 1.00 13.27 154 ILE A CA 1
ATOM 1137 C C . ILE A 1 154 ? 16.753 -19.382 12.032 1.00 13.59 154 ILE A C 1
ATOM 1138 O O . ILE A 1 154 ? 17.528 -19.910 11.247 1.00 13.88 154 ILE A O 1
ATOM 1143 N N . ALA A 1 155 ? 17.110 -18.374 12.820 1.00 13.65 155 ALA A N 1
ATOM 1144 C CA . ALA A 1 155 ? 18.472 -17.870 12.832 1.00 13.50 155 ALA A CA 1
ATOM 1145 C C . ALA A 1 155 ? 19.466 -18.987 13.166 1.00 14.33 155 ALA A C 1
ATOM 1146 O O . ALA A 1 155 ? 20.553 -19.033 12.581 1.00 14.89 155 ALA A O 1
ATOM 1148 N N . SER A 1 156 ? 19.089 -19.893 14.074 1.00 14.71 156 SER A N 1
ATOM 1149 C CA . SER A 1 156 ? 19.946 -21.043 14.416 1.00 15.90 156 SER A CA 1
ATOM 1150 C C . SER A 1 156 ? 20.114 -22.052 13.269 1.00 16.47 156 SER A C 1
ATOM 1151 O O . SER A 1 156 ? 21.162 -22.703 13.166 1.00 16.27 156 SER A O 1
ATOM 1154 N N . TRP A 1 157 ? 19.093 -22.184 12.417 1.00 16.49 157 TRP A N 1
ATOM 1155 C CA . TRP A 1 157 ? 19.202 -23.025 11.221 1.00 17.63 157 TRP A CA 1
ATOM 1156 C C . TRP A 1 157 ? 20.284 -22.484 10.300 1.00 19.18 157 TRP A C 1
ATOM 1157 O O . TRP A 1 157 ? 21.086 -23.241 9.734 1.00 19.52 157 TRP A O 1
ATOM 1168 N N . ILE A 1 158 ? 20.305 -21.163 10.168 1.00 20.35 158 ILE A N 1
ATOM 1169 C CA . ILE A 1 158 ? 21.182 -20.488 9.212 1.00 21.80 158 ILE A CA 1
ATOM 1170 C C . ILE A 1 158 ? 22.610 -20.361 9.746 1.00 22.92 158 ILE A C 1
ATOM 1171 O O . ILE A 1 158 ? 23.582 -20.620 9.022 1.00 23.03 158 ILE A O 1
ATOM 1176 N N . LEU A 1 159 ? 22.728 -20.002 11.021 1.00 23.80 159 LEU A N 1
ATOM 1177 C CA . LEU A 1 159 ? 24.018 -19.656 11.624 1.00 24.58 159 LEU A CA 1
ATOM 1178 C C . LEU A 1 159 ? 24.542 -20.644 12.673 1.00 26.76 159 LEU A C 1
ATOM 1179 O O . LEU A 1 159 ? 25.665 -20.492 13.156 1.00 27.32 159 LEU A O 1
ATOM 1184 N N . GLY A 1 160 ? 23.746 -21.651 13.025 1.00 28.20 160 GLY A N 1
ATOM 1185 C CA . GLY A 1 160 ? 24.109 -22.567 14.117 1.00 29.90 160 GLY A CA 1
ATOM 1186 C C . GLY A 1 160 ? 23.559 -22.094 15.454 1.00 31.48 160 GLY A C 1
ATOM 1187 O O . GLY A 1 160 ? 23.174 -20.930 15.582 1.00 31.56 160 GLY A O 1
ATOM 1188 N N . PRO A 1 161 ? 23.518 -22.988 16.468 1.00 32.97 161 PRO A N 1
ATOM 1189 C CA . PRO A 1 161 ? 22.965 -22.617 17.784 1.00 34.10 161 PRO A CA 1
ATOM 1190 C C . PRO A 1 161 ? 23.754 -21.517 18.510 1.00 35.34 161 PRO A C 1
ATOM 1191 O O . PRO A 1 161 ? 23.222 -20.884 19.428 1.00 35.44 161 PRO A O 1
ATOM 1195 N N . SER A 1 162 ? 25.000 -21.295 18.087 1.00 36.43 162 SER A N 1
ATOM 1196 C CA . SER A 1 162 ? 25.848 -20.214 18.607 1.00 37.45 162 SER A CA 1
ATOM 1197 C C . SER A 1 162 ? 25.499 -18.853 17.997 1.00 38.01 162 SER A C 1
ATOM 1198 O O . SER A 1 162 ? 25.977 -17.812 18.462 1.00 37.86 162 SER A O 1
ATOM 1201 N N . LEU A 1 163 ? 24.664 -18.879 16.956 1.00 38.47 163 LEU A N 1
ATOM 1202 C CA . LEU A 1 163 ? 24.345 -17.708 16.129 1.00 38.77 163 LEU A CA 1
ATOM 1203 C C . LEU A 1 163 ? 25.589 -17.133 15.442 1.00 40.37 163 LEU A C 1
ATOM 1204 O O . LEU A 1 163 ? 25.639 -15.941 15.123 1.00 40.21 163 LEU A O 1
ATOM 1209 N N . ASP A 1 164 ? 26.577 -18.011 15.237 1.00 41.93 164 ASP A N 1
ATOM 1210 C CA . ASP A 1 164 ? 27.778 -17.779 14.421 1.00 43.39 164 ASP A CA 1
ATOM 1211 C C . ASP A 1 164 ? 28.743 -18.960 14.509 1.00 43.72 164 ASP A C 1
ATOM 1212 O O . ASP A 1 164 ? 29.244 -19.288 15.586 1.00 44.03 164 ASP A O 1
ATOM 1217 N N . SER B 1 2 ? 34.608 -25.157 25.667 1.00 21.72 2 SER B N 1
ATOM 1218 C CA . SER B 1 2 ? 34.039 -23.990 26.396 1.00 21.40 2 SER B CA 1
ATOM 1219 C C . SER B 1 2 ? 32.882 -24.445 27.292 1.00 20.31 2 SER B C 1
ATOM 1220 O O . SER B 1 2 ? 32.300 -25.509 27.071 1.00 19.80 2 SER B O 1
ATOM 1223 N N . LEU B 1 3 ? 32.561 -23.634 28.299 1.00 19.47 3 LEU B N 1
ATOM 1224 C CA . LEU B 1 3 ? 31.540 -23.978 29.284 1.00 18.16 3 LEU B CA 1
ATOM 1225 C C . LEU B 1 3 ? 30.193 -24.263 28.629 1.00 16.71 3 LEU B C 1
ATOM 1226 O O . LEU B 1 3 ? 29.684 -23.459 27.828 1.00 15.79 3 LEU B O 1
ATOM 1231 N N . GLY B 1 4 ? 29.628 -25.414 28.980 1.00 15.68 4 GLY B N 1
ATOM 1232 C CA . GLY B 1 4 ? 28.332 -25.833 28.472 1.00 15.49 4 GLY B CA 1
ATOM 1233 C C . GLY B 1 4 ? 28.321 -26.511 27.112 1.00 15.64 4 GLY B C 1
ATOM 1234 O O . GLY B 1 4 ? 27.255 -26.919 26.651 1.00 15.26 4 GLY B O 1
ATOM 1235 N N . ALA B 1 5 ? 29.481 -26.613 26.451 1.00 15.92 5 ALA B N 1
ATOM 1236 C CA . ALA B 1 5 ? 29.551 -27.247 25.123 1.00 15.74 5 ALA B CA 1
ATOM 1237 C C . ALA B 1 5 ? 29.038 -28.687 25.168 1.00 15.32 5 ALA B C 1
ATOM 1238 O O . ALA B 1 5 ? 29.302 -29.426 26.125 1.00 15.89 5 ALA B O 1
ATOM 1240 N N . LEU B 1 6 ? 28.293 -29.066 24.136 1.00 14.57 6 LEU B N 1
ATOM 1241 C CA . LEU B 1 6 ? 27.774 -30.420 24.014 1.00 14.75 6 LEU B CA 1
ATOM 1242 C C . LEU B 1 6 ? 28.891 -31.380 23.608 1.00 14.78 6 LEU B C 1
ATOM 1243 O O . LEU B 1 6 ? 29.863 -30.952 22.979 1.00 14.59 6 LEU B O 1
ATOM 1248 N N . PRO B 1 7 ? 28.766 -32.678 23.979 1.00 15.74 7 PRO B N 1
ATOM 1249 C CA . PRO B 1 7 ? 29.764 -33.666 23.550 1.00 16.27 7 PRO B CA 1
ATOM 1250 C C . PRO B 1 7 ? 29.774 -33.850 22.039 1.00 17.00 7 PRO B C 1
ATOM 1251 O O . PRO B 1 7 ? 28.741 -33.673 21.382 1.00 16.98 7 PRO B O 1
ATOM 1255 N N . THR B 1 8 ? 30.936 -34.201 21.502 1.00 17.73 8 THR B N 1
ATOM 1256 C CA . THR B 1 8 ? 31.067 -34.573 20.095 1.00 18.98 8 THR B CA 1
ATOM 1257 C C . THR B 1 8 ? 31.689 -35.966 20.019 1.00 19.59 8 THR B C 1
ATOM 1258 O O . THR B 1 8 ? 32.156 -36.493 21.031 1.00 19.59 8 THR B O 1
ATOM 1262 N N . ALA B 1 9 ? 31.704 -36.547 18.819 1.00 20.33 9 ALA B N 1
ATOM 1263 C CA . ALA B 1 9 ? 32.279 -37.877 18.599 1.00 21.53 9 ALA B CA 1
ATOM 1264 C C . ALA B 1 9 ? 33.734 -37.983 19.055 1.00 21.66 9 ALA B C 1
ATOM 1265 O O . ALA B 1 9 ? 34.150 -39.026 19.584 1.00 21.92 9 ALA B O 1
ATOM 1267 N N . GLU B 1 10 ? 34.495 -36.902 18.884 1.00 21.25 10 GLU B N 1
ATOM 1268 C CA . GLU B 1 10 ? 35.912 -36.904 19.269 1.00 21.58 10 GLU B CA 1
ATOM 1269 C C . GLU B 1 10 ? 36.143 -36.889 20.793 1.00 20.38 10 GLU B C 1
ATOM 1270 O O . GLU B 1 10 ? 37.248 -37.172 21.255 1.00 20.45 10 GLU B O 1
ATOM 1276 N N . ASP B 1 11 ? 35.094 -36.579 21.557 1.00 18.90 11 ASP B N 1
ATOM 1277 C CA . ASP B 1 11 ? 35.185 -36.461 23.014 1.00 18.36 11 ASP B CA 1
ATOM 1278 C C . ASP B 1 11 ? 35.001 -37.771 23.768 1.00 17.29 11 ASP B C 1
ATOM 1279 O O . ASP B 1 11 ? 35.413 -37.890 24.928 1.00 16.25 11 ASP B O 1
ATOM 1284 N N . ILE B 1 12 ? 34.362 -38.746 23.129 1.00 17.23 12 ILE B N 1
ATOM 1285 C CA . ILE B 1 12 ? 33.927 -39.939 23.858 1.00 17.41 12 ILE B CA 1
ATOM 1286 C C . ILE B 1 12 ? 34.313 -41.270 23.198 1.00 16.74 12 ILE B C 1
ATOM 1287 O O . ILE B 1 12 ? 34.443 -41.353 21.975 1.00 16.38 12 ILE B O 1
ATOM 1292 N N . ASP B 1 13 ? 34.478 -42.303 24.026 1.00 16.33 13 ASP B N 1
ATOM 1293 C CA . ASP B 1 13 ? 34.770 -43.656 23.556 1.00 16.84 13 ASP B CA 1
ATOM 1294 C C . ASP B 1 13 ? 33.671 -44.641 23.937 1.00 15.58 13 ASP B C 1
ATOM 1295 O O . ASP B 1 13 ? 33.660 -45.778 23.460 1.00 15.16 13 ASP B O 1
ATOM 1300 N N . ALA B 1 14 ? 32.758 -44.210 24.806 1.00 14.62 14 ALA B N 1
ATOM 1301 C CA . ALA B 1 14 ? 31.729 -45.100 25.337 1.00 13.24 14 ALA B CA 1
ATOM 1302 C C . ALA B 1 14 ? 30.465 -44.337 25.704 1.00 12.79 14 ALA B C 1
ATOM 1303 O O . ALA B 1 14 ? 30.528 -43.160 26.078 1.00 12.54 14 ALA B O 1
ATOM 1305 N N . VAL B 1 15 ? 29.323 -45.013 25.580 1.00 11.76 15 VAL B N 1
ATOM 1306 C CA . VAL B 1 15 ? 28.034 -44.453 25.987 1.00 11.91 15 VAL B CA 1
ATOM 1307 C C . VAL B 1 15 ? 27.385 -45.459 26.929 1.00 12.39 15 VAL B C 1
ATOM 1308 O O . VAL B 1 15 ? 27.149 -46.607 26.554 1.00 12.32 15 VAL B O 1
ATOM 1312 N N . VAL B 1 16 ? 27.141 -45.029 28.163 1.00 12.00 16 VAL B N 1
ATOM 1313 C CA . VAL B 1 16 ? 26.481 -45.870 29.161 1.00 11.80 16 VAL B CA 1
ATOM 1314 C C . VAL B 1 16 ? 25.109 -45.264 29.482 1.00 12.21 16 VAL B C 1
ATOM 1315 O O . VAL B 1 16 ? 24.992 -44.068 29.755 1.00 12.39 16 VAL B O 1
ATOM 1319 N N . LEU B 1 17 ? 24.083 -46.103 29.427 1.00 11.94 17 LEU B N 1
ATOM 1320 C CA . LEU B 1 17 ? 22.711 -45.637 29.548 1.00 12.10 17 LEU B CA 1
ATOM 1321 C C . LEU B 1 17 ? 22.025 -46.221 30.759 1.00 12.08 17 LEU B C 1
ATOM 1322 O O . LEU B 1 17 ? 21.952 -47.439 30.918 1.00 11.69 17 LEU B O 1
ATOM 1327 N N . ASP B 1 18 ? 21.481 -45.345 31.597 1.00 12.74 18 ASP B N 1
ATOM 1328 C CA . ASP B 1 18 ? 20.490 -45.755 32.580 1.00 12.90 18 ASP B CA 1
ATOM 1329 C C . ASP B 1 18 ? 19.260 -46.248 31.807 1.00 12.23 18 ASP B C 1
ATOM 1330 O O . ASP B 1 18 ? 19.079 -45.903 30.640 1.00 12.48 18 ASP B O 1
ATOM 1335 N N . PHE B 1 19 ? 18.423 -47.050 32.442 1.00 11.61 19 PHE B N 1
ATOM 1336 C CA . PHE B 1 19 ? 17.227 -47.550 31.771 1.00 12.16 19 PHE B CA 1
ATOM 1337 C C . PHE B 1 19 ? 15.937 -46.817 32.184 1.00 12.44 19 PHE B C 1
ATOM 1338 O O . PHE B 1 19 ? 15.501 -45.896 31.486 1.00 12.48 19 PHE B O 1
ATOM 1346 N N . ASP B 1 20 ? 15.336 -47.204 33.309 1.00 12.25 20 ASP B N 1
ATOM 1347 C CA . ASP B 1 20 ? 14.039 -46.614 33.726 1.00 12.84 20 ASP B CA 1
ATOM 1348 C C . ASP B 1 20 ? 14.159 -45.102 33.906 1.00 13.59 20 ASP B C 1
ATOM 1349 O O . ASP B 1 20 ? 15.071 -44.636 34.586 1.00 13.98 20 ASP B O 1
ATOM 1354 N N . GLY B 1 21 ? 13.264 -44.334 33.282 1.00 13.07 21 GLY B N 1
ATOM 1355 C CA . GLY B 1 21 ? 13.293 -42.878 33.427 1.00 12.96 21 GLY B CA 1
ATOM 1356 C C . GLY B 1 21 ? 14.241 -42.151 32.488 1.00 13.00 21 GLY B C 1
ATOM 1357 O O . GLY B 1 21 ? 14.173 -40.926 32.347 1.00 13.31 21 GLY B O 1
ATOM 1358 N N . THR B 1 22 ? 15.119 -42.907 31.838 1.00 12.78 22 THR B N 1
ATOM 1359 C CA . THR B 1 22 ? 16.081 -42.369 30.875 1.00 13.05 22 THR B CA 1
ATOM 1360 C C . THR B 1 22 ? 15.703 -42.846 29.461 1.00 12.55 22 THR B C 1
ATOM 1361 O O . THR B 1 22 ? 15.592 -42.045 28.529 1.00 12.99 22 THR B O 1
ATOM 1365 N N . GLN B 1 23 ? 15.448 -44.147 29.334 1.00 11.95 23 GLN B N 1
ATOM 1366 C CA . GLN B 1 23 ? 14.895 -44.723 28.108 1.00 12.16 23 GLN B CA 1
ATOM 1367 C C . GLN B 1 23 ? 13.389 -44.954 28.224 1.00 12.46 23 GLN B C 1
ATOM 1368 O O . GLN B 1 23 ? 12.746 -45.406 27.277 1.00 13.18 23 GLN B O 1
ATOM 1374 N N . THR B 1 24 ? 12.838 -44.670 29.399 1.00 12.26 24 THR B N 1
ATOM 1375 C CA . THR B 1 24 ? 11.399 -44.770 29.639 1.00 11.65 24 THR B CA 1
ATOM 1376 C C . THR B 1 24 ? 10.964 -43.528 30.416 1.00 12.33 24 THR B C 1
ATOM 1377 O O . THR B 1 24 ? 11.796 -42.739 30.868 1.00 11.47 24 THR B O 1
ATOM 1381 N N . ASP B 1 25 ? 9.655 -43.391 30.605 1.00 12.67 25 ASP B N 1
ATOM 1382 C CA . ASP B 1 25 ? 9.109 -42.307 31.407 1.00 14.07 25 ASP B CA 1
ATOM 1383 C C . ASP B 1 25 ? 8.991 -42.650 32.901 1.00 13.77 25 ASP B C 1
ATOM 1384 O O . ASP B 1 25 ? 8.257 -41.968 33.642 1.00 13.99 25 ASP B O 1
ATOM 1389 N N . ASP B 1 26 ? 9.705 -43.698 33.328 1.00 14.06 26 ASP B N 1
ATOM 1390 C CA . ASP B 1 26 ? 9.760 -44.137 34.738 1.00 14.67 26 ASP B CA 1
ATOM 1391 C C . ASP B 1 26 ? 8.503 -44.884 35.190 1.00 14.66 26 ASP B C 1
ATOM 1392 O O . ASP B 1 26 ? 8.417 -45.299 36.348 1.00 14.91 26 ASP B O 1
ATOM 1397 N N . ARG B 1 27 ? 7.533 -45.057 34.293 1.00 14.58 27 ARG B N 1
ATOM 1398 C CA . ARG B 1 27 ? 6.347 -45.852 34.614 1.00 15.33 27 ARG B CA 1
ATOM 1399 C C . ARG B 1 27 ? 6.601 -47.339 34.366 1.00 14.12 27 ARG B C 1
ATOM 1400 O O . ARG B 1 27 ? 7.394 -47.720 33.494 1.00 13.38 27 ARG B O 1
ATOM 1408 N N . VAL B 1 28 ? 5.944 -48.180 35.162 1.00 13.21 28 VAL B N 1
ATOM 1409 C CA . VAL B 1 28 ? 6.057 -49.622 35.022 1.00 12.56 28 VAL B CA 1
ATOM 1410 C C . VAL B 1 28 ? 4.668 -50.222 35.154 1.00 12.21 28 VAL B C 1
ATOM 1411 O O . VAL B 1 28 ? 4.000 -49.999 36.156 1.00 11.86 28 VAL B O 1
ATOM 1415 N N . LEU B 1 29 ? 4.238 -50.977 34.145 1.00 12.44 29 LEU B N 1
ATOM 1416 C CA . LEU B 1 29 ? 2.976 -51.700 34.233 1.00 13.01 29 LEU B CA 1
ATOM 1417 C C . LEU B 1 29 ? 3.236 -53.030 34.930 1.00 13.69 29 LEU B C 1
ATOM 1418 O O . LEU B 1 29 ? 4.202 -53.721 34.599 1.00 13.81 29 LEU B O 1
ATOM 1423 N N . ILE B 1 30 ? 2.374 -53.387 35.876 1.00 13.83 30 ILE B N 1
ATOM 1424 C CA . ILE B 1 30 ? 2.560 -54.620 36.639 1.00 14.80 30 ILE B CA 1
ATOM 1425 C C . ILE B 1 30 ? 1.292 -55.463 36.663 1.00 15.41 30 ILE B C 1
ATOM 1426 O O . ILE B 1 30 ? 0.186 -54.925 36.613 1.00 14.24 30 ILE B O 1
ATOM 1431 N N . ASP B 1 31 ? 1.463 -56.786 36.715 1.00 17.23 31 ASP B N 1
ATOM 1432 C CA . ASP B 1 31 ? 0.345 -57.697 36.971 1.00 19.61 31 ASP B CA 1
ATOM 1433 C C . ASP B 1 31 ? 0.476 -58.343 38.353 1.00 20.35 31 ASP B C 1
ATOM 1434 O O . ASP B 1 31 ? 1.450 -58.086 39.076 1.00 19.53 31 ASP B O 1
ATOM 1439 N N . SER B 1 32 ? -0.502 -59.177 38.706 1.00 21.41 32 SER B N 1
ATOM 1440 C CA . SER B 1 32 ? -0.559 -59.837 40.002 1.00 23.08 32 SER B CA 1
ATOM 1441 C C . SER B 1 32 ? 0.594 -60.822 40.226 1.00 24.60 32 SER B C 1
ATOM 1442 O O . SER B 1 32 ? 0.925 -61.134 41.368 1.00 24.93 32 SER B O 1
ATOM 1445 N N . ASP B 1 33 ? 1.195 -61.295 39.137 1.00 25.84 33 ASP B N 1
ATOM 1446 C CA . ASP B 1 33 ? 2.305 -62.252 39.189 1.00 27.37 33 ASP B CA 1
ATOM 1447 C C . ASP B 1 33 ? 3.677 -61.598 39.342 1.00 28.13 33 ASP B C 1
ATOM 1448 O O . ASP B 1 33 ? 4.661 -62.280 39.617 1.00 28.56 33 ASP B O 1
ATOM 1453 N N . GLY B 1 34 ? 3.745 -60.281 39.156 1.00 28.19 34 GLY B N 1
ATOM 1454 C CA . GLY B 1 34 ? 5.009 -59.559 39.271 1.00 27.73 34 GLY B CA 1
ATOM 1455 C C . GLY B 1 34 ? 5.701 -59.314 37.946 1.00 27.26 34 GLY B C 1
ATOM 1456 O O . GLY B 1 34 ? 6.802 -58.769 37.916 1.00 27.46 34 GLY B O 1
ATOM 1457 N N . ARG B 1 35 ? 5.068 -59.728 36.850 1.00 26.40 35 ARG B N 1
ATOM 1458 C CA . ARG B 1 35 ? 5.545 -59.391 35.508 1.00 25.92 35 ARG B CA 1
ATOM 1459 C C . ARG B 1 35 ? 5.516 -57.866 35.373 1.00 23.32 35 ARG B C 1
ATOM 1460 O O . ARG B 1 35 ? 4.589 -57.217 35.863 1.00 21.51 35 ARG B O 1
ATOM 1468 N N . GLU B 1 36 ? 6.557 -57.313 34.754 1.00 22.58 36 GLU B N 1
ATOM 1469 C CA . GLU B 1 36 ? 6.660 -55.875 34.510 1.00 21.95 36 GLU B CA 1
ATOM 1470 C C . GLU B 1 36 ? 6.692 -55.561 33.017 1.00 20.35 36 GLU B C 1
ATOM 1471 O O . GLU B 1 36 ? 7.184 -56.359 32.210 1.00 20.20 36 GLU B O 1
ATOM 1477 N N . PHE B 1 37 ? 6.132 -54.410 32.653 1.00 18.64 37 PHE B N 1
ATOM 1478 C CA . PHE B 1 37 ? 6.188 -53.914 31.292 1.00 18.20 37 PHE B CA 1
ATOM 1479 C C . PHE B 1 37 ? 6.600 -52.453 31.352 1.00 16.33 37 PHE B C 1
ATOM 1480 O O . PHE B 1 37 ? 6.139 -51.700 32.219 1.00 15.17 37 PHE B O 1
ATOM 1488 N N . VAL B 1 38 ? 7.433 -52.038 30.411 1.00 14.88 38 VAL B N 1
ATOM 1489 C CA . VAL B 1 38 ? 7.783 -50.627 30.301 1.00 14.26 38 VAL B CA 1
ATOM 1490 C C . VAL B 1 38 ? 7.658 -50.180 28.848 1.00 13.82 38 VAL B C 1
ATOM 1491 O O . VAL B 1 38 ? 7.703 -51.015 27.933 1.00 14.19 38 VAL B O 1
ATOM 1495 N N . SER B 1 39 ? 7.490 -48.872 28.644 1.00 13.11 39 SER B N 1
ATOM 1496 C CA . SER B 1 39 ? 7.408 -48.310 27.307 1.00 13.44 39 SER B CA 1
ATOM 1497 C C . SER B 1 39 ? 8.740 -47.726 26.880 1.00 13.99 39 SER B C 1
ATOM 1498 O O . SER B 1 39 ? 9.304 -46.872 27.569 1.00 14.60 39 SER B O 1
ATOM 1501 N N . VAL B 1 40 ? 9.236 -48.192 25.739 1.00 12.96 40 VAL B N 1
ATOM 1502 C CA . VAL B 1 40 ? 10.466 -47.656 25.169 1.00 12.55 40 VAL B CA 1
ATOM 1503 C C . VAL B 1 40 ? 10.126 -46.916 23.878 1.00 13.28 40 VAL B C 1
ATOM 1504 O O . VAL B 1 40 ? 9.019 -47.053 23.351 1.00 14.73 40 VAL B O 1
ATOM 1508 N N . HIS B 1 41 ? 11.079 -46.161 23.354 1.00 13.40 41 HIS B N 1
ATOM 1509 C CA . HIS B 1 41 ? 10.807 -45.276 22.222 1.00 14.22 41 HIS B CA 1
ATOM 1510 C C . HIS B 1 41 ? 11.593 -45.727 20.988 1.00 13.94 41 HIS B C 1
ATOM 1511 O O . HIS B 1 41 ? 12.802 -45.982 21.075 1.00 13.86 41 HIS B O 1
ATOM 1518 N N . ARG B 1 42 ? 10.908 -45.839 19.844 1.00 14.13 42 ARG B N 1
ATOM 1519 C CA . ARG B 1 42 ? 11.541 -46.302 18.595 1.00 15.38 42 ARG B CA 1
ATOM 1520 C C . ARG B 1 42 ? 12.653 -45.372 18.110 1.00 14.80 42 ARG B C 1
ATOM 1521 O O . ARG B 1 42 ? 13.615 -45.819 17.451 1.00 14.11 42 ARG B O 1
ATOM 1529 N N . GLY B 1 43 ? 12.500 -44.085 18.419 1.00 14.42 43 GLY B N 1
ATOM 1530 C CA . GLY B 1 43 ? 13.521 -43.066 18.103 1.00 14.53 43 GLY B CA 1
ATOM 1531 C C . GLY B 1 43 ? 14.821 -43.358 18.833 1.00 14.50 43 GLY B C 1
ATOM 1532 O O . GLY B 1 43 ? 15.910 -43.261 18.244 1.00 14.70 43 GLY B O 1
ATOM 1533 N N . ASP B 1 44 ? 14.712 -43.737 20.112 1.00 14.46 44 ASP B N 1
ATOM 1534 C CA . ASP B 1 44 ? 15.877 -44.173 20.882 1.00 15.33 44 ASP B CA 1
ATOM 1535 C C . ASP B 1 44 ? 16.512 -45.398 20.243 1.00 15.37 44 ASP B C 1
ATOM 1536 O O . ASP B 1 44 ? 17.731 -45.501 20.180 1.00 15.50 44 ASP B O 1
ATOM 1541 N N . GLY B 1 45 ? 15.683 -46.319 19.760 1.00 15.20 45 GLY B N 1
ATOM 1542 C CA . GLY B 1 45 ? 16.181 -47.500 19.048 1.00 15.28 45 GLY B CA 1
ATOM 1543 C C . GLY B 1 45 ? 17.075 -47.115 17.884 1.00 14.97 45 GLY B C 1
ATOM 1544 O O . GLY B 1 45 ? 18.189 -47.650 17.714 1.00 14.76 45 GLY B O 1
ATOM 1545 N N . LEU B 1 46 ? 16.579 -46.169 17.100 1.00 14.87 46 LEU B N 1
ATOM 1546 C CA . LEU B 1 46 ? 17.285 -45.646 15.941 1.00 15.56 46 LEU B CA 1
ATOM 1547 C C . LEU B 1 46 ? 18.603 -45.008 16.393 1.00 14.02 46 LEU B C 1
ATOM 1548 O O . LEU B 1 46 ? 19.655 -45.279 15.814 1.00 13.43 46 LEU B O 1
ATOM 1553 N N . GLY B 1 47 ? 18.551 -44.179 17.437 1.00 12.98 47 GLY B N 1
ATOM 1554 C CA . GLY B 1 47 ? 19.753 -43.470 17.902 1.00 13.19 47 GLY B CA 1
ATOM 1555 C C . GLY B 1 47 ? 20.808 -44.411 18.444 1.00 13.33 47 GLY B C 1
ATOM 1556 O O . GLY B 1 47 ? 22.003 -44.282 18.146 1.00 13.54 47 GLY B O 1
ATOM 1557 N N . ILE B 1 48 ? 20.360 -45.377 19.238 1.00 12.85 48 ILE B N 1
ATOM 1558 C CA . ILE B 1 48 ? 21.254 -46.385 19.793 1.00 13.01 48 ILE B CA 1
ATOM 1559 C C . ILE B 1 48 ? 21.899 -47.244 18.697 1.00 12.80 48 ILE B C 1
ATOM 1560 O O . ILE B 1 48 ? 23.098 -47.527 18.764 1.00 13.17 48 ILE B O 1
ATOM 1565 N N . ALA B 1 49 ? 21.119 -47.648 17.693 1.00 12.02 49 ALA B N 1
ATOM 1566 C CA . ALA B 1 49 ? 21.667 -48.423 16.577 1.00 12.02 49 ALA B CA 1
ATOM 1567 C C . ALA B 1 49 ? 22.772 -47.647 15.857 1.00 12.67 49 ALA B C 1
ATOM 1568 O O . ALA B 1 49 ? 23.781 -48.231 15.437 1.00 12.64 49 ALA B O 1
ATOM 1570 N N . ALA B 1 50 ? 22.588 -46.336 15.735 1.00 12.55 50 ALA B N 1
ATOM 1571 C CA . ALA B 1 50 ? 23.563 -45.498 15.035 1.00 13.27 50 ALA B CA 1
ATOM 1572 C C . ALA B 1 50 ? 24.840 -45.337 15.855 1.00 13.35 50 ALA B C 1
ATOM 1573 O O . ALA B 1 50 ? 25.939 -45.435 15.319 1.00 13.76 50 ALA B O 1
ATOM 1575 N N . LEU B 1 51 ? 24.695 -45.110 17.156 1.00 13.17 51 LEU B N 1
ATOM 1576 C CA . LEU B 1 51 ? 25.853 -45.010 18.041 1.00 13.61 51 LEU B CA 1
ATOM 1577 C C . LEU B 1 51 ? 26.642 -46.332 18.039 1.00 13.75 51 LEU B C 1
ATOM 1578 O O . LEU B 1 51 ? 27.876 -46.327 17.960 1.00 13.10 51 LEU B O 1
ATOM 1583 N N . ARG B 1 52 ? 25.919 -47.450 18.098 1.00 14.56 52 ARG B N 1
ATOM 1584 C CA . ARG B 1 52 ? 26.532 -48.794 18.056 1.00 15.94 52 ARG B CA 1
ATOM 1585 C C . ARG B 1 52 ? 27.332 -49.013 16.766 1.00 16.57 52 ARG B C 1
ATOM 1586 O O . ARG B 1 52 ? 28.467 -49.503 16.798 1.00 16.32 52 ARG B O 1
ATOM 1594 N N . LYS B 1 53 ? 26.737 -48.643 15.635 1.00 17.49 53 LYS B N 1
ATOM 1595 C CA . LYS B 1 53 ? 27.365 -48.818 14.324 1.00 19.12 53 LYS B CA 1
ATOM 1596 C C . LYS B 1 53 ? 28.624 -47.946 14.160 1.00 19.30 53 LYS B C 1
ATOM 1597 O O . LYS B 1 53 ? 29.550 -48.317 13.429 1.00 19.22 53 LYS B O 1
ATOM 1603 N N . SER B 1 54 ? 28.662 -46.804 14.850 1.00 19.46 54 SER B N 1
ATOM 1604 C CA . SER B 1 54 ? 29.810 -45.886 14.780 1.00 19.43 54 SER B CA 1
ATOM 1605 C C . SER B 1 54 ? 31.047 -46.420 15.511 1.00 19.51 54 SER B C 1
ATOM 1606 O O . SER B 1 54 ? 32.132 -45.850 15.395 1.00 20.06 54 SER B O 1
ATOM 1609 N N . GLY B 1 55 ? 30.872 -47.497 16.275 1.00 19.39 55 GLY B N 1
ATOM 1610 C CA . GLY B 1 55 ? 31.982 -48.173 16.942 1.00 18.82 55 GLY B CA 1
ATOM 1611 C C . GLY B 1 55 ? 32.155 -47.863 18.419 1.00 17.86 55 GLY B C 1
ATOM 1612 O O . GLY B 1 55 ? 33.091 -48.358 19.040 1.00 17.70 55 GLY B O 1
ATOM 1613 N N . LEU B 1 56 ? 31.261 -47.049 18.984 1.00 16.75 56 LEU B N 1
ATOM 1614 C CA . LEU B 1 56 ? 31.290 -46.733 20.416 1.00 16.18 56 LEU B CA 1
ATOM 1615 C C . LEU B 1 56 ? 30.989 -47.971 21.260 1.00 16.08 56 LEU B C 1
ATOM 1616 O O . LEU B 1 56 ? 30.152 -48.795 20.887 1.00 15.92 56 LEU B O 1
ATOM 1621 N N . THR B 1 57 ? 31.690 -48.107 22.382 1.00 16.18 57 THR B N 1
ATOM 1622 C CA . THR B 1 57 ? 31.403 -49.162 23.354 1.00 16.00 57 THR B CA 1
ATOM 1623 C C . THR B 1 57 ? 30.141 -48.765 24.123 1.00 16.57 57 THR B C 1
ATOM 1624 O O . THR B 1 57 ? 30.074 -47.660 24.648 1.00 17.01 57 THR B O 1
ATOM 1636 N N . LEU B 1 59 ? 26.753 -49.663 26.865 1.00 14.33 59 LEU B N 1
ATOM 1637 C CA . LEU B 1 59 ? 26.276 -50.435 27.990 1.00 13.89 59 LEU B CA 1
ATOM 1638 C C . LEU B 1 59 ? 24.967 -49.862 28.486 1.00 14.05 59 LEU B C 1
ATOM 1639 O O . LEU B 1 59 ? 24.800 -48.649 28.528 1.00 14.33 59 LEU B O 1
ATOM 1644 N N . ILE B 1 60 ? 24.032 -50.741 28.832 1.00 13.57 60 ILE B N 1
ATOM 1645 C CA . ILE B 1 60 ? 22.882 -50.327 29.630 1.00 13.01 60 ILE B CA 1
ATOM 1646 C C . ILE B 1 60 ? 23.155 -50.776 31.056 1.00 13.02 60 ILE B C 1
ATOM 1647 O O . ILE B 1 60 ? 23.486 -51.942 31.291 1.00 12.67 60 ILE B O 1
ATOM 1652 N N . LEU B 1 61 ? 23.042 -49.840 32.002 1.00 13.21 61 LEU B N 1
ATOM 1653 C CA . LEU B 1 61 ? 23.382 -50.089 33.400 1.00 14.18 61 LEU B CA 1
ATOM 1654 C C . LEU B 1 61 ? 22.189 -49.778 34.316 1.00 15.71 61 LEU B C 1
ATOM 1655 O O . LEU B 1 61 ? 21.665 -48.662 34.288 1.00 16.50 61 LEU B O 1
ATOM 1660 N N . SER B 1 62 ? 21.764 -50.755 35.117 1.00 15.59 62 SER B N 1
ATOM 1661 C CA . SER B 1 62 ? 20.565 -50.585 35.947 1.00 16.83 62 SER B CA 1
ATOM 1662 C C . SER B 1 62 ? 20.664 -51.342 37.269 1.00 17.21 62 SER B C 1
ATOM 1663 O O . SER B 1 62 ? 21.202 -52.436 37.318 1.00 17.26 62 SER B O 1
ATOM 1666 N N . THR B 1 63 ? 20.121 -50.772 38.339 1.00 17.55 63 THR B N 1
ATOM 1667 C CA . THR B 1 63 ? 20.031 -51.505 39.614 1.00 19.15 63 THR B CA 1
ATOM 1668 C C . THR B 1 63 ? 18.832 -52.460 39.632 1.00 19.87 63 THR B C 1
ATOM 1669 O O . THR B 1 63 ? 18.741 -53.340 40.491 1.00 20.68 63 THR B O 1
ATOM 1673 N N . GLU B 1 64 ? 17.907 -52.269 38.693 1.00 19.98 64 GLU B N 1
ATOM 1674 C CA . GLU B 1 64 ? 16.668 -53.049 38.635 1.00 20.45 64 GLU B CA 1
ATOM 1675 C C . GLU B 1 64 ? 16.921 -54.525 38.307 1.00 20.66 64 GLU B C 1
ATOM 1676 O O . GLU B 1 64 ? 17.583 -54.856 37.322 1.00 19.61 64 GLU B O 1
ATOM 1682 N N . GLN B 1 65 ? 16.382 -55.406 39.147 1.00 21.14 65 GLN B N 1
ATOM 1683 C CA . GLN B 1 65 ? 16.548 -56.838 38.963 1.00 21.86 65 GLN B CA 1
ATOM 1684 C C . GLN B 1 65 ? 15.630 -57.441 37.894 1.00 20.93 65 GLN B C 1
ATOM 1685 O O . GLN B 1 65 ? 15.988 -58.443 37.278 1.00 20.56 65 GLN B O 1
ATOM 1691 N N . ASN B 1 66 ? 14.456 -56.843 37.664 1.00 20.26 66 ASN B N 1
ATOM 1692 C CA . ASN B 1 66 ? 13.517 -57.417 36.697 1.00 19.44 66 ASN B CA 1
ATOM 1693 C C . ASN B 1 66 ? 14.135 -57.556 35.299 1.00 18.87 66 ASN B C 1
ATOM 1694 O O . ASN B 1 66 ? 14.819 -56.641 34.840 1.00 19.38 66 ASN B O 1
ATOM 1699 N N . PRO B 1 67 ? 13.913 -58.709 34.637 1.00 18.03 67 PRO B N 1
ATOM 1700 C CA . PRO B 1 67 ? 14.518 -58.981 33.324 1.00 17.47 67 PRO B CA 1
ATOM 1701 C C . PRO B 1 67 ? 14.056 -58.082 32.157 1.00 16.04 67 PRO B C 1
ATOM 1702 O O . PRO B 1 67 ? 14.640 -58.149 31.075 1.00 15.49 67 PRO B O 1
ATOM 1706 N N . VAL B 1 68 ? 13.046 -57.238 32.365 1.00 14.65 68 VAL B N 1
ATOM 1707 C CA . VAL B 1 68 ? 12.566 -56.377 31.274 1.00 13.62 68 VAL B CA 1
ATOM 1708 C C . VAL B 1 68 ? 13.701 -55.500 30.690 1.00 13.42 68 VAL B C 1
ATOM 1709 O O . VAL B 1 68 ? 13.791 -55.321 29.473 1.00 13.08 68 VAL B O 1
ATOM 1713 N N . VAL B 1 69 ? 14.596 -55.013 31.551 1.00 13.58 69 VAL B N 1
ATOM 1714 C CA . VAL B 1 69 ? 15.745 -54.236 31.096 1.00 14.49 69 VAL B CA 1
ATOM 1715 C C . VAL B 1 69 ? 16.614 -55.053 30.127 1.00 13.98 69 VAL B C 1
ATOM 1716 O O . VAL B 1 69 ? 17.047 -54.544 29.091 1.00 13.89 69 VAL B O 1
ATOM 1720 N N . ALA B 1 70 ? 16.845 -56.319 30.462 1.00 14.19 70 ALA B N 1
ATOM 1721 C CA .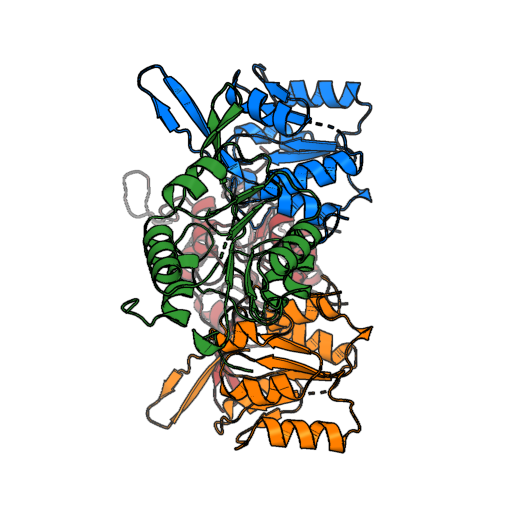 ALA B 1 70 ? 17.652 -57.202 29.612 1.00 13.91 70 ALA B CA 1
ATOM 1722 C C . ALA B 1 70 ? 16.950 -57.509 28.284 1.00 14.26 70 ALA B C 1
ATOM 1723 O O . ALA B 1 70 ? 17.609 -57.639 27.241 1.00 13.63 70 ALA B O 1
ATOM 1725 N N . ALA B 1 71 ? 15.616 -57.623 28.311 1.00 14.60 71 ALA B N 1
ATOM 1726 C CA . ALA B 1 71 ? 14.855 -57.787 27.073 1.00 14.72 71 ALA B CA 1
ATOM 1727 C C . ALA B 1 71 ? 15.048 -56.589 26.143 1.00 14.44 71 ALA B C 1
ATOM 1728 O O . ALA B 1 71 ? 15.223 -56.763 24.942 1.00 14.44 71 ALA B O 1
ATOM 1730 N N . ARG B 1 72 ? 15.027 -55.369 26.682 1.00 14.11 72 ARG B N 1
ATOM 1731 C CA . ARG B 1 72 ? 15.290 -54.214 25.823 1.00 13.32 72 ARG B CA 1
ATOM 1732 C C . ARG B 1 72 ? 16.718 -54.240 25.285 1.00 13.17 72 ARG B C 1
ATOM 1733 O O . ARG B 1 72 ? 16.945 -53.937 24.112 1.00 12.83 72 ARG B O 1
ATOM 1741 N N . ALA B 1 73 ? 17.670 -54.601 26.143 1.00 13.09 73 ALA B N 1
ATOM 1742 C CA . ALA B 1 73 ? 19.077 -54.656 25.748 1.00 13.11 73 ALA B CA 1
ATOM 1743 C C . ALA B 1 73 ? 19.291 -55.653 24.607 1.00 12.80 73 ALA B C 1
ATOM 1744 O O . ALA B 1 73 ? 20.097 -55.405 23.710 1.00 12.50 73 ALA B O 1
ATOM 1746 N N . ARG B 1 74 ? 18.550 -56.763 24.639 1.00 12.73 74 ARG B N 1
ATOM 1747 C CA . ARG B 1 74 ? 18.631 -57.787 23.590 1.00 13.37 74 ARG B CA 1
ATOM 1748 C C . ARG B 1 74 ? 18.144 -57.228 22.262 1.00 13.79 74 ARG B C 1
ATOM 1749 O O . ARG B 1 74 ? 18.774 -57.435 21.226 1.00 14.09 74 ARG B O 1
ATOM 1757 N N . LYS B 1 75 ? 17.009 -56.531 22.297 1.00 13.72 75 LYS B N 1
ATOM 1758 C CA . LYS B 1 75 ? 16.454 -55.935 21.085 1.00 14.93 75 LYS B CA 1
ATOM 1759 C C . LYS B 1 75 ? 17.433 -54.924 20.462 1.00 14.26 75 LYS B C 1
ATOM 1760 O O . LYS B 1 75 ? 17.600 -54.880 19.233 1.00 14.87 75 LYS B O 1
ATOM 1766 N N . LEU B 1 76 ? 18.102 -54.152 21.315 1.00 14.12 76 LEU B N 1
ATOM 1767 C CA . LEU B 1 76 ? 19.052 -53.134 20.875 1.00 14.52 76 LEU B CA 1
ATOM 1768 C C . LEU B 1 76 ? 20.446 -53.687 20.553 1.00 14.80 76 LEU B C 1
ATOM 1769 O O . LEU B 1 76 ? 21.305 -52.952 20.058 1.00 14.63 76 LEU B O 1
ATOM 1774 N N . LYS B 1 77 ? 20.674 -54.959 20.876 1.00 15.28 77 LYS B N 1
ATOM 1775 C CA . LYS B 1 77 ? 21.969 -55.624 20.634 1.00 16.22 77 LYS B CA 1
ATOM 1776 C C . LYS B 1 77 ? 23.162 -54.957 21.334 1.00 15.98 77 LYS B C 1
ATOM 1777 O O . LYS B 1 77 ? 24.266 -54.891 20.791 1.00 16.37 77 LYS B O 1
ATOM 1783 N N . ILE B 1 78 ? 22.935 -54.467 22.544 1.00 15.37 78 ILE B N 1
ATOM 1784 C CA . ILE B 1 78 ? 24.020 -53.925 23.349 1.00 15.01 78 ILE B CA 1
ATOM 1785 C C . ILE B 1 78 ? 24.051 -54.599 24.734 1.00 14.07 78 ILE B C 1
ATOM 1786 O O . ILE B 1 78 ? 23.012 -55.055 25.232 1.00 13.74 78 ILE B O 1
ATOM 1791 N N . PRO B 1 79 ? 25.251 -54.697 25.335 1.00 13.36 79 PRO B N 1
ATOM 1792 C CA . PRO B 1 79 ? 25.427 -55.313 26.649 1.00 12.71 79 PRO B CA 1
ATOM 1793 C C . PRO B 1 79 ? 24.578 -54.635 27.732 1.00 12.18 79 PRO B C 1
ATOM 1794 O O . PRO B 1 79 ? 24.347 -53.428 27.674 1.00 11.67 79 PRO B O 1
ATOM 1798 N N . VAL B 1 80 ? 24.099 -55.441 28.673 1.00 12.29 80 VAL B N 1
ATOM 1799 C CA . VAL B 1 80 ? 23.414 -54.929 29.857 1.00 13.06 80 VAL B CA 1
ATOM 1800 C C . VAL B 1 80 ? 24.068 -55.491 31.120 1.00 13.86 80 VAL B C 1
ATOM 1801 O O . VAL B 1 80 ? 24.462 -56.652 31.170 1.00 14.52 80 VAL B O 1
ATOM 1805 N N . LEU B 1 81 ? 24.232 -54.634 32.115 1.00 14.51 81 LEU B N 1
ATOM 1806 C CA . LEU B 1 81 ? 24.550 -55.055 33.470 1.00 16.39 81 LEU B CA 1
ATOM 1807 C C . LEU B 1 81 ? 23.412 -54.569 34.334 1.00 16.95 81 LEU B C 1
ATOM 1808 O O . LEU B 1 81 ? 23.196 -53.368 34.427 1.00 16.98 81 LEU B O 1
ATOM 1813 N N . HIS B 1 82 ? 22.672 -55.477 34.960 1.00 17.06 82 HIS B N 1
ATOM 1814 C CA . HIS B 1 82 ? 21.565 -55.029 35.820 1.00 17.97 82 HIS B CA 1
ATOM 1815 C C . HIS B 1 82 ? 21.431 -55.827 37.104 1.00 18.91 82 HIS B C 1
ATOM 1816 O O . HIS B 1 82 ? 22.127 -56.819 37.285 1.00 18.86 82 HIS B O 1
ATOM 1823 N N . GLY B 1 83 ? 20.533 -55.390 37.988 1.00 20.70 83 GLY B N 1
ATOM 1824 C CA . GLY B 1 83 ? 20.364 -56.023 39.301 1.00 22.91 83 GLY B CA 1
ATOM 1825 C C . GLY B 1 83 ? 21.541 -55.697 40.204 1.00 25.24 83 GLY B C 1
ATOM 1826 O O . GLY B 1 83 ? 21.714 -56.297 41.266 1.00 25.43 83 GLY B O 1
ATOM 1827 N N . ILE B 1 84 ? 22.343 -54.731 39.761 1.00 27.22 84 ILE B N 1
ATOM 1828 C CA . ILE B 1 84 ? 23.537 -54.283 40.463 1.00 29.30 84 ILE B CA 1
ATOM 1829 C C . ILE B 1 84 ? 23.155 -53.460 41.690 1.00 29.84 84 ILE B C 1
ATOM 1830 O O . ILE B 1 84 ? 22.333 -52.557 41.598 1.00 29.85 84 ILE B O 1
ATOM 1835 N N . ASP B 1 85 ? 23.776 -53.756 42.826 1.00 30.60 85 ASP B N 1
ATOM 1836 C CA . ASP B 1 85 ? 23.539 -52.988 44.045 1.00 31.07 85 ASP B CA 1
ATOM 1837 C C . ASP B 1 85 ? 24.056 -51.543 43.928 1.00 28.95 85 ASP B C 1
ATOM 1838 O O . ASP B 1 85 ? 23.304 -50.585 44.096 1.00 29.00 85 ASP B O 1
ATOM 1843 N N . ARG B 1 86 ? 25.339 -51.398 43.621 1.00 26.62 86 ARG B N 1
ATOM 1844 C CA . ARG B 1 86 ? 25.967 -50.080 43.498 1.00 24.18 86 ARG B CA 1
ATOM 1845 C C . ARG B 1 86 ? 26.324 -49.794 42.037 1.00 23.01 86 ARG B C 1
ATOM 1846 O O . ARG B 1 86 ? 27.348 -50.282 41.536 1.00 22.38 86 ARG B O 1
ATOM 1854 N N . LYS B 1 87 ? 25.479 -49.012 41.361 1.00 22.12 87 LYS B N 1
ATOM 1855 C CA . LYS B 1 87 ? 25.700 -48.617 39.962 1.00 21.82 87 LYS B CA 1
ATOM 1856 C C . LYS B 1 87 ? 27.099 -48.051 39.712 1.00 20.37 87 LYS B C 1
ATOM 1857 O O . LYS B 1 87 ? 27.754 -48.404 38.721 1.00 19.77 87 LYS B O 1
ATOM 1863 N N . ASP B 1 88 ? 27.540 -47.163 40.605 1.00 19.33 88 ASP B N 1
ATOM 1864 C CA . ASP B 1 88 ? 28.814 -46.476 40.446 1.00 18.76 88 ASP B CA 1
ATOM 1865 C C . ASP B 1 88 ? 30.013 -47.423 40.522 1.00 17.18 88 ASP B C 1
ATOM 1866 O O . ASP B 1 88 ? 30.969 -47.286 39.766 1.00 16.36 88 ASP B O 1
ATOM 1871 N N . LEU B 1 89 ? 29.948 -48.386 41.432 1.00 16.81 89 LEU B N 1
ATOM 1872 C CA . LEU B 1 89 ? 31.028 -49.362 41.573 1.00 16.95 89 LEU B CA 1
ATOM 1873 C C . LEU B 1 89 ? 31.094 -50.287 40.364 1.00 16.45 89 LEU B C 1
ATOM 1874 O O . LEU B 1 89 ? 32.181 -50.654 39.915 1.00 16.06 89 LEU B O 1
ATOM 1879 N N . ALA B 1 90 ? 29.927 -50.660 39.844 1.00 16.22 90 ALA B N 1
ATOM 1880 C CA . ALA B 1 90 ? 29.865 -51.490 38.640 1.00 16.30 90 ALA B CA 1
ATOM 1881 C C . ALA B 1 90 ? 30.462 -50.736 37.456 1.00 16.14 90 ALA B C 1
ATOM 1882 O O . ALA B 1 90 ? 31.197 -51.313 36.655 1.00 16.13 90 ALA B O 1
ATOM 1884 N N . LEU B 1 91 ? 30.130 -49.451 37.352 1.00 15.52 91 LEU B N 1
ATOM 1885 C CA . LEU B 1 91 ? 30.653 -48.606 36.279 1.00 14.87 91 LEU B CA 1
ATOM 1886 C C . LEU B 1 91 ? 32.173 -48.446 36.375 1.00 14.64 91 LEU B C 1
ATOM 1887 O O . LEU B 1 91 ? 32.876 -48.581 35.372 1.00 13.82 91 LEU B O 1
ATOM 1892 N N . LYS B 1 92 ? 32.678 -48.180 37.583 1.00 14.89 92 LYS B N 1
ATOM 1893 C CA . LYS B 1 92 ? 34.122 -48.060 37.797 1.00 15.59 92 LYS B CA 1
ATOM 1894 C C . LYS B 1 92 ? 34.847 -49.332 37.347 1.00 14.78 92 LYS B C 1
ATOM 1895 O O . LYS B 1 92 ? 35.820 -49.266 36.603 1.00 13.77 92 LYS B O 1
ATOM 1901 N N . GLN B 1 93 ? 34.336 -50.484 37.776 1.00 15.11 93 GLN B N 1
ATOM 1902 C CA . GLN B 1 93 ? 34.909 -51.784 37.427 1.00 15.42 93 GLN B CA 1
ATOM 1903 C C . GLN B 1 93 ? 34.840 -52.043 35.917 1.00 15.04 93 GLN B C 1
ATOM 1904 O O . GLN B 1 93 ? 35.808 -52.521 35.308 1.00 14.79 93 GLN B O 1
ATOM 1910 N N . TRP B 1 94 ? 33.707 -51.689 35.316 1.00 14.51 94 TRP B N 1
ATOM 1911 C CA . TRP B 1 94 ? 33.507 -51.874 33.881 1.00 14.18 94 TRP B CA 1
ATOM 1912 C C . TRP B 1 94 ? 34.518 -51.076 33.060 1.00 13.36 94 TRP B C 1
ATOM 1913 O O . TRP B 1 94 ? 35.075 -51.597 32.089 1.00 13.03 94 TRP B O 1
ATOM 1924 N N . CYS B 1 95 ? 34.757 -49.823 33.449 1.00 13.21 95 CYS B N 1
ATOM 1925 C CA . CYS B 1 95 ? 35.762 -48.991 32.788 1.00 13.62 95 CYS B CA 1
ATOM 1926 C C . CYS B 1 95 ? 37.156 -49.604 32.928 1.00 14.52 95 CYS B C 1
ATOM 1927 O O . CYS B 1 95 ? 37.921 -49.679 31.953 1.00 15.21 95 CYS B O 1
ATOM 1930 N N . GLU B 1 96 ? 37.485 -50.044 34.139 1.00 14.23 96 GLU B N 1
ATOM 1931 C CA . GLU B 1 96 ? 38.825 -50.569 34.414 1.00 15.55 96 GLU B CA 1
ATOM 1932 C C . GLU B 1 96 ? 39.089 -51.897 33.701 1.00 16.07 96 GLU B C 1
ATOM 1933 O O . GLU B 1 96 ? 40.204 -52.130 33.228 1.00 15.35 96 GLU B O 1
ATOM 1939 N N . GLU B 1 97 ? 38.062 -52.744 33.585 1.00 17.04 97 GLU B N 1
ATOM 1940 C CA . GLU B 1 97 ? 38.196 -54.016 32.844 1.00 18.87 97 GLU B CA 1
ATOM 1941 C C . GLU B 1 97 ? 38.567 -53.823 31.372 1.00 20.00 97 GLU B C 1
ATOM 1942 O O . GLU B 1 97 ? 39.213 -54.685 30.771 1.00 21.13 97 GLU B O 1
ATOM 1948 N N . GLN B 1 98 ? 38.165 -52.691 30.803 1.00 20.80 98 GLN B N 1
ATOM 1949 C CA . GLN B 1 98 ? 38.418 -52.382 29.398 1.00 21.64 98 GLN B CA 1
ATOM 1950 C C . GLN B 1 98 ? 39.504 -51.354 29.157 1.00 21.79 98 GLN B C 1
ATOM 1951 O O . GLN B 1 98 ? 39.810 -51.038 27.999 1.00 22.75 98 GLN B O 1
ATOM 1957 N N . GLY B 1 99 ? 40.072 -50.818 30.235 1.00 20.39 99 GLY B N 1
ATOM 1958 C CA . GLY B 1 99 ? 41.062 -49.761 30.131 1.00 19.75 99 GLY B CA 1
ATOM 1959 C C . GLY B 1 99 ? 40.502 -48.505 29.479 1.00 19.33 99 GLY B C 1
ATOM 1960 O O . GLY B 1 99 ? 41.238 -47.774 28.819 1.00 19.40 99 GLY B O 1
ATOM 1961 N N . ILE B 1 100 ? 39.206 -48.252 29.661 1.00 18.77 100 ILE B N 1
ATOM 1962 C CA . ILE B 1 100 ? 38.582 -47.020 29.167 1.00 19.12 100 ILE B CA 1
ATOM 1963 C C . ILE B 1 100 ? 38.769 -45.904 30.199 1.00 19.49 100 ILE B C 1
ATOM 1964 O O . ILE B 1 100 ? 38.527 -46.110 31.395 1.00 19.66 100 ILE B O 1
ATOM 1969 N N . ALA B 1 101 ? 39.201 -44.733 29.736 1.00 19.16 101 ALA B N 1
ATOM 1970 C CA . ALA B 1 101 ? 39.325 -43.563 30.603 1.00 19.22 101 ALA B CA 1
ATOM 1971 C C . ALA B 1 101 ? 37.925 -43.034 30.920 1.00 18.14 101 ALA B C 1
ATOM 1972 O O . ALA B 1 101 ? 37.155 -42.757 30.003 1.00 17.03 101 ALA B O 1
ATOM 1974 N N . PRO B 1 102 ? 37.581 -42.912 32.219 1.00 18.43 102 PRO B N 1
ATOM 1975 C CA . PRO B 1 102 ? 36.240 -42.424 32.575 1.00 18.40 102 PRO B CA 1
ATOM 1976 C C . PRO B 1 102 ? 35.939 -41.014 32.045 1.00 17.58 102 PRO B C 1
ATOM 1977 O O . PRO B 1 102 ? 34.773 -40.663 31.864 1.00 16.50 102 PRO B O 1
ATOM 1981 N N . GLU B 1 103 ? 36.985 -40.232 31.787 1.00 17.87 103 GLU B N 1
ATOM 1982 C CA . GLU B 1 103 ? 36.855 -38.890 31.204 1.00 18.53 103 GLU B CA 1
ATOM 1983 C C . GLU B 1 103 ? 36.249 -38.902 29.789 1.00 17.92 103 GLU B C 1
ATOM 1984 O O . GLU B 1 103 ? 35.698 -37.895 29.327 1.00 18.25 103 GLU B O 1
ATOM 1990 N N . ARG B 1 104 ? 36.349 -40.041 29.109 1.00 17.27 104 ARG B N 1
ATOM 1991 C CA . ARG B 1 104 ? 35.819 -40.172 27.756 1.00 17.13 104 ARG B CA 1
ATOM 1992 C C . ARG B 1 104 ? 34.546 -41.036 27.716 1.00 15.59 104 ARG B C 1
ATOM 1993 O O . ARG B 1 104 ? 34.153 -41.549 26.657 1.00 15.10 104 ARG B O 1
ATOM 2001 N N . VAL B 1 105 ? 33.911 -41.175 28.876 1.00 14.42 105 VAL B N 1
ATOM 2002 C CA . VAL B 1 105 ? 32.624 -41.860 28.979 1.00 13.42 105 VAL B CA 1
ATOM 2003 C C . VAL B 1 105 ? 31.458 -40.866 29.085 1.00 13.29 105 VAL B C 1
ATOM 2004 O O . VAL B 1 105 ? 31.485 -39.945 29.911 1.00 12.80 105 VAL B O 1
ATOM 2008 N N . LEU B 1 106 ? 30.453 -41.069 28.233 1.00 12.92 106 LEU B N 1
ATOM 2009 C CA . LEU B 1 106 ? 29.186 -40.345 28.337 1.00 13.19 106 LEU B CA 1
ATOM 2010 C C . LEU B 1 106 ? 28.193 -41.254 29.054 1.00 12.92 106 LEU B C 1
ATOM 2011 O O . LEU B 1 106 ? 27.957 -42.382 28.616 1.00 13.27 106 LEU B O 1
ATOM 2016 N N . TYR B 1 107 ? 27.627 -40.760 30.153 1.00 11.89 107 TYR B N 1
ATOM 2017 C CA . TYR B 1 107 ? 26.655 -41.501 30.940 1.00 12.52 107 TYR B CA 1
ATOM 2018 C C . TYR B 1 107 ? 25.358 -40.695 31.042 1.00 12.58 107 TYR B C 1
ATOM 2019 O O . TYR B 1 107 ? 25.387 -39.515 31.385 1.00 13.34 107 TYR B O 1
ATOM 2028 N N . VAL B 1 108 ? 24.237 -41.338 30.742 1.00 12.06 108 VAL B N 1
ATOM 2029 C CA . VAL B 1 108 ? 22.925 -40.669 30.717 1.00 11.64 108 VAL B CA 1
ATOM 2030 C C . VAL B 1 108 ? 22.061 -41.167 31.871 1.00 11.76 108 VAL B C 1
ATOM 2031 O O . VAL B 1 108 ? 21.862 -42.378 32.028 1.00 11.54 108 VAL B O 1
ATOM 2035 N N . GLY B 1 109 ? 21.538 -40.245 32.679 1.00 11.82 109 GLY B N 1
ATOM 2036 C CA . GLY B 1 109 ? 20.709 -40.640 33.814 1.00 12.68 109 GLY B CA 1
ATOM 2037 C C . GLY B 1 109 ? 19.580 -39.665 34.117 1.00 12.44 109 GLY B C 1
ATOM 2038 O O . GLY B 1 109 ? 19.427 -38.651 33.417 1.00 12.09 109 GLY B O 1
ATOM 2039 N N . ASN B 1 110 ? 18.798 -39.980 35.150 1.00 11.40 110 ASN B N 1
ATOM 2040 C CA . ASN B 1 110 ? 17.608 -39.170 35.496 1.00 11.85 110 ASN B CA 1
ATOM 2041 C C . ASN B 1 110 ? 17.322 -38.981 36.973 1.00 11.74 110 ASN B C 1
ATOM 2042 O O . ASN B 1 110 ? 16.515 -38.125 37.318 1.00 11.49 110 ASN B O 1
ATOM 2047 N N . ASP B 1 111 ? 17.913 -39.805 37.837 1.00 12.23 111 ASP B N 1
ATOM 2048 C CA . ASP B 1 111 ? 17.576 -39.736 39.275 1.00 13.83 111 ASP B CA 1
ATOM 2049 C C . ASP B 1 111 ? 18.820 -39.816 40.168 1.00 14.28 111 ASP B C 1
ATOM 2050 O O . ASP B 1 111 ? 19.946 -39.970 39.678 1.00 14.40 111 ASP B O 1
ATOM 2055 N N . VAL B 1 112 ? 18.610 -39.704 41.477 1.00 14.73 112 VAL B N 1
ATOM 2056 C CA . VAL B 1 112 ? 19.712 -39.502 42.424 1.00 15.66 112 VAL B CA 1
ATOM 2057 C C . VAL B 1 112 ? 20.690 -40.677 42.513 1.00 16.59 112 VAL B C 1
ATOM 2058 O O . VAL B 1 112 ? 21.848 -40.477 42.863 1.00 16.16 112 VAL B O 1
ATOM 2062 N N . ASN B 1 113 ? 20.242 -41.882 42.160 1.00 17.76 113 ASN B N 1
ATOM 2063 C CA . ASN B 1 113 ? 21.147 -43.035 42.107 1.00 18.94 113 ASN B CA 1
ATOM 2064 C C . ASN B 1 113 ? 22.081 -43.017 40.895 1.00 17.82 113 ASN B C 1
ATOM 2065 O O . ASN B 1 113 ? 22.944 -43.890 40.752 1.00 19.11 113 ASN B O 1
ATOM 2070 N N . ASP B 1 114 ? 21.905 -42.021 40.033 1.00 15.55 114 ASP B N 1
ATOM 2071 C CA . ASP B 1 114 ? 22.834 -41.744 38.938 1.00 15.06 114 ASP B CA 1
ATOM 2072 C C . ASP B 1 114 ? 23.934 -40.760 39.299 1.00 14.76 114 ASP B C 1
ATOM 2073 O O . ASP B 1 114 ? 24.927 -40.646 38.575 1.00 14.63 114 ASP B O 1
ATOM 2078 N N . LEU B 1 115 ? 23.769 -40.040 40.405 1.00 14.55 115 LEU B N 1
ATOM 2079 C CA . LEU B 1 115 ? 24.749 -39.006 40.756 1.00 14.47 115 LEU B CA 1
ATOM 2080 C C . LEU B 1 115 ? 26.172 -39.546 40.996 1.00 15.57 115 LEU B C 1
ATOM 2081 O O . LEU B 1 115 ? 27.126 -38.948 40.517 1.00 15.67 115 LEU B O 1
ATOM 2086 N N . PRO B 1 116 ? 26.321 -40.667 41.736 1.00 16.77 116 PRO B N 1
ATOM 2087 C CA . PRO B 1 116 ? 27.696 -41.181 41.868 1.00 17.32 116 PRO B CA 1
ATOM 2088 C C . PRO B 1 116 ? 28.330 -41.610 40.529 1.00 16.98 116 PRO B C 1
ATOM 2089 O O . PRO B 1 116 ? 29.550 -41.527 40.387 1.00 17.50 116 PRO B O 1
ATOM 2093 N N . CYS B 1 117 ? 27.524 -42.066 39.567 1.00 16.19 117 CYS B N 1
ATOM 2094 C CA . CYS B 1 117 ? 28.025 -42.345 38.217 1.00 15.66 117 CYS B CA 1
ATOM 2095 C C . CYS B 1 117 ? 28.437 -41.068 37.502 1.00 14.87 117 CYS B C 1
ATOM 2096 O O . CYS B 1 117 ? 29.481 -41.028 36.850 1.00 13.62 117 CYS B O 1
ATOM 2099 N N . PHE B 1 118 ? 27.600 -40.034 37.612 1.00 14.44 118 PHE B N 1
ATOM 2100 C CA . PHE B 1 118 ? 27.898 -38.712 37.055 1.00 14.57 118 PHE B CA 1
ATOM 2101 C C . PHE B 1 118 ? 29.285 -38.218 37.487 1.00 15.78 118 PHE B C 1
ATOM 2102 O O . PHE B 1 118 ? 30.033 -37.650 36.679 1.00 15.65 118 PHE B O 1
ATOM 2110 N N . ALA B 1 119 ? 29.614 -38.433 38.761 1.00 16.82 119 ALA B N 1
ATOM 2111 C CA . ALA B 1 119 ? 30.879 -37.948 39.326 1.00 17.60 119 ALA B CA 1
ATOM 2112 C C . ALA B 1 119 ? 32.081 -38.719 38.785 1.00 18.45 119 ALA B C 1
ATOM 2113 O O . ALA B 1 119 ? 33.196 -38.187 38.715 1.00 18.34 119 ALA B O 1
ATOM 2115 N N . LEU B 1 120 ? 31.848 -39.966 38.389 1.00 18.14 120 LEU B N 1
ATOM 2116 C CA . LEU B 1 120 ? 32.913 -40.801 37.858 1.00 17.97 120 LEU B CA 1
ATOM 2117 C C . LEU B 1 120 ? 33.324 -40.440 36.427 1.00 17.08 120 LEU B C 1
ATOM 2118 O O . LEU B 1 120 ? 34.498 -40.580 36.080 1.00 17.30 120 LEU B O 1
ATOM 2123 N N . VAL B 1 121 ? 32.380 -39.960 35.612 1.00 15.66 121 VAL B N 1
ATOM 2124 C CA . VAL B 1 121 ? 32.615 -39.821 34.173 1.00 14.36 121 VAL B CA 1
ATOM 2125 C C . VAL B 1 121 ? 32.826 -38.398 33.687 1.00 14.59 121 VAL B C 1
ATOM 2126 O O . VAL B 1 121 ? 32.447 -37.427 34.360 1.00 15.19 121 VAL B O 1
ATOM 2130 N N . GLY B 1 122 ? 33.425 -38.290 32.504 1.00 13.32 122 GLY B N 1
ATOM 2131 C CA . GLY B 1 122 ? 33.710 -36.990 31.895 1.00 13.63 122 GLY B CA 1
ATOM 2132 C C . GLY B 1 122 ? 32.456 -36.289 31.404 1.00 13.29 122 GLY B C 1
ATOM 2133 O O . GLY B 1 122 ? 32.339 -35.061 31.514 1.00 13.37 122 GLY B O 1
ATOM 2134 N N . TRP B 1 123 ? 31.501 -37.070 30.895 1.00 12.95 123 TRP B N 1
ATOM 2135 C CA . TRP B 1 123 ? 30.330 -36.482 30.230 1.00 13.35 123 TRP B CA 1
ATOM 2136 C C . TRP B 1 123 ? 28.998 -36.963 30.797 1.00 12.85 123 TRP B C 1
ATOM 2137 O O . TRP B 1 123 ? 28.263 -37.709 30.135 1.00 12.87 123 TRP B O 1
ATOM 2148 N N . PRO B 1 124 ? 28.673 -36.537 32.027 1.00 13.09 124 PRO B N 1
ATOM 2149 C CA . PRO B 1 124 ? 27.349 -36.848 32.568 1.00 12.93 124 PRO B CA 1
ATOM 2150 C C . PRO B 1 124 ? 26.252 -36.060 31.850 1.00 13.07 124 PRO B C 1
ATOM 2151 O O . PRO B 1 124 ? 26.371 -34.848 31.684 1.00 13.02 124 PRO B O 1
ATOM 2155 N N . VAL B 1 125 ? 25.212 -36.758 31.407 1.00 13.10 125 VAL B N 1
ATOM 2156 C CA . VAL B 1 125 ? 24.105 -36.137 30.691 1.00 12.77 125 VAL B CA 1
ATOM 2157 C C . VAL B 1 125 ? 22.794 -36.463 31.403 1.00 12.07 125 VAL B C 1
ATOM 2158 O O . VAL B 1 125 ? 22.531 -37.624 31.722 1.00 11.64 125 VAL B O 1
ATOM 2162 N N . ALA B 1 126 ? 21.973 -35.443 31.680 1.00 12.08 126 ALA B N 1
ATOM 2163 C CA . ALA B 1 126 ? 20.647 -35.691 32.248 1.00 11.42 126 ALA B CA 1
ATOM 2164 C C . ALA B 1 126 ? 19.573 -35.542 31.169 1.00 11.97 126 ALA B C 1
ATOM 2165 O O . ALA B 1 126 ? 19.651 -34.648 30.314 1.00 12.00 126 ALA B O 1
ATOM 2167 N N . VAL B 1 127 ? 18.571 -36.415 31.205 1.00 11.53 127 VAL B N 1
ATOM 2168 C CA . VAL B 1 127 ? 17.396 -36.224 30.353 1.00 11.55 127 VAL B CA 1
ATOM 2169 C C . VAL B 1 127 ? 16.613 -35.024 30.895 1.00 12.07 127 VAL B C 1
ATOM 2170 O O . VAL B 1 127 ? 16.782 -34.644 32.055 1.00 11.61 127 VAL B O 1
ATOM 2174 N N . ALA B 1 128 ? 15.785 -34.420 30.050 1.00 13.21 128 ALA B N 1
ATOM 2175 C CA . ALA B 1 128 ? 15.047 -33.202 30.407 1.00 13.63 128 ALA B CA 1
ATOM 2176 C C . ALA B 1 128 ? 14.155 -33.355 31.638 1.00 13.85 128 ALA B C 1
ATOM 2177 O O . ALA B 1 128 ? 13.951 -32.398 32.394 1.00 13.02 128 ALA B O 1
ATOM 2179 N N . SER B 1 129 ? 13.642 -34.567 31.820 1.00 13.65 129 SER B N 1
ATOM 2180 C CA . SER B 1 129 ? 12.715 -34.914 32.903 1.00 13.13 129 SER B CA 1
ATOM 2181 C C . SER B 1 129 ? 13.413 -35.389 34.185 1.00 12.75 129 SER B C 1
ATOM 2182 O O . SER B 1 129 ? 12.765 -35.878 35.113 1.00 12.67 129 SER B O 1
ATOM 2185 N N . ALA B 1 130 ? 14.736 -35.244 34.226 1.00 12.97 130 ALA B N 1
ATOM 2186 C CA . ALA B 1 130 ? 15.531 -35.611 35.393 1.00 12.94 130 ALA B CA 1
ATOM 2187 C C . ALA B 1 130 ? 15.144 -34.774 36.598 1.00 12.96 130 ALA B C 1
ATOM 2188 O O . ALA B 1 130 ? 14.673 -33.638 36.452 1.00 12.62 130 ALA B O 1
ATOM 2190 N N . HIS B 1 131 ? 15.359 -35.330 37.791 1.00 13.26 131 HIS B N 1
ATOM 2191 C CA . HIS B 1 131 ? 15.058 -34.613 39.017 1.00 14.67 131 HIS B CA 1
ATOM 2192 C C . HIS B 1 131 ? 16.025 -33.465 39.227 1.00 14.95 131 HIS B C 1
ATOM 2193 O O . HIS B 1 131 ? 17.144 -33.488 38.706 1.00 14.23 131 HIS B O 1
ATOM 2200 N N . ASP B 1 132 ? 15.560 -32.447 39.949 1.00 16.40 132 ASP B N 1
ATOM 2201 C CA . ASP B 1 132 ? 16.301 -31.180 40.137 1.00 17.94 132 ASP B CA 1
ATOM 2202 C C . ASP B 1 132 ? 17.828 -31.284 40.205 1.00 17.05 132 ASP B C 1
ATOM 2203 O O . ASP B 1 132 ? 18.535 -30.727 39.344 1.00 17.07 132 ASP B O 1
ATOM 2208 N N . VAL B 1 133 ? 18.340 -31.984 41.217 1.00 15.28 133 VAL B N 1
ATOM 2209 C CA . VAL B 1 133 ? 19.785 -32.006 41.476 1.00 14.46 133 VAL B CA 1
ATOM 2210 C C . VAL B 1 133 ? 20.555 -32.739 40.382 1.00 13.46 133 VAL B C 1
ATOM 2211 O O . VAL B 1 133 ? 21.741 -32.483 40.161 1.00 13.83 133 VAL B O 1
ATOM 2215 N N . VAL B 1 134 ? 19.865 -33.647 39.705 1.00 12.18 134 VAL B N 1
ATOM 2216 C CA . VAL B 1 134 ? 20.447 -34.410 38.599 1.00 12.21 134 VAL B CA 1
ATOM 2217 C C . VAL B 1 134 ? 20.606 -33.531 37.364 1.00 12.25 134 VAL B C 1
ATOM 2218 O O . VAL B 1 134 ? 21.651 -33.562 36.713 1.00 11.50 134 VAL B O 1
ATOM 2222 N N . ARG B 1 135 ? 19.571 -32.752 37.043 1.00 12.33 135 ARG B N 1
ATOM 2223 C CA . ARG B 1 135 ? 19.657 -31.782 35.938 1.00 13.50 135 ARG B CA 1
ATOM 2224 C C . ARG B 1 135 ? 20.865 -30.860 36.115 1.00 12.14 135 ARG B C 1
ATOM 2225 O O . ARG B 1 135 ? 21.624 -30.639 35.172 1.00 12.50 135 ARG B O 1
ATOM 2233 N N . GLY B 1 136 ? 21.040 -30.336 37.327 1.00 10.87 136 GLY B N 1
ATOM 2234 C CA . GLY B 1 136 ? 22.170 -29.452 37.635 1.00 11.02 136 GLY B CA 1
ATOM 2235 C C . GLY B 1 136 ? 23.529 -30.131 37.536 1.00 11.40 136 GLY B C 1
ATOM 2236 O O . GLY B 1 136 ? 24.479 -29.559 37.011 1.00 11.59 136 GLY B O 1
ATOM 2237 N N . ALA B 1 137 ? 23.631 -31.352 38.056 1.00 11.67 137 ALA B N 1
ATOM 2238 C CA . ALA B 1 137 ? 24.924 -32.051 38.110 1.00 12.06 137 ALA B CA 1
ATOM 2239 C C . ALA B 1 137 ? 25.433 -32.508 36.741 1.00 12.61 137 ALA B C 1
ATOM 2240 O O . ALA B 1 137 ? 26.630 -32.725 36.566 1.00 12.47 137 ALA B O 1
ATOM 2242 N N . ALA B 1 138 ? 24.530 -32.633 35.772 1.00 12.13 138 ALA B N 1
ATOM 2243 C CA . ALA B 1 138 ? 24.902 -33.009 34.411 1.00 12.39 138 ALA B CA 1
ATOM 2244 C C . ALA B 1 138 ? 25.771 -31.936 33.754 1.00 12.90 138 ALA B C 1
ATOM 2245 O O . ALA B 1 138 ? 25.660 -30.753 34.085 1.00 12.94 138 ALA B O 1
ATOM 2247 N N . ARG B 1 139 ? 26.615 -32.361 32.817 1.00 11.98 139 ARG B N 1
ATOM 2248 C CA . ARG B 1 139 ? 27.386 -31.434 31.972 1.00 12.53 139 ARG B CA 1
ATOM 2249 C C . ARG B 1 139 ? 26.550 -30.950 30.785 1.00 12.42 139 ARG B C 1
ATOM 2250 O O . ARG B 1 139 ? 26.766 -29.851 30.276 1.00 12.11 139 ARG B O 1
ATOM 2258 N N . ALA B 1 140 ? 25.590 -31.777 30.362 1.00 12.60 140 ALA B N 1
ATOM 2259 C CA . ALA B 1 140 ? 24.600 -31.395 29.349 1.00 12.90 140 ALA B CA 1
ATOM 2260 C C . ALA B 1 140 ? 23.218 -31.946 29.699 1.00 12.74 140 ALA B C 1
ATOM 2261 O O . ALA B 1 140 ? 23.103 -32.994 30.355 1.00 13.08 140 ALA B O 1
ATOM 2263 N N . VAL B 1 141 ? 22.170 -31.245 29.260 1.00 12.13 141 VAL B N 1
ATOM 2264 C CA . VAL B 1 141 ? 20.799 -31.661 29.543 1.00 12.53 141 VAL B CA 1
ATOM 2265 C C . VAL B 1 141 ? 20.038 -31.764 28.227 1.00 12.78 141 VAL B C 1
ATOM 2266 O O . VAL B 1 141 ? 20.055 -30.823 27.421 1.00 12.81 141 VAL B O 1
ATOM 2270 N N . THR B 1 142 ? 19.369 -32.896 27.999 1.00 12.60 142 THR B N 1
ATOM 2271 C CA . THR B 1 142 ? 18.575 -33.047 26.780 1.00 13.34 142 THR B CA 1
ATOM 2272 C C . THR B 1 142 ? 17.342 -32.164 26.835 1.00 14.20 142 THR B C 1
ATOM 2273 O O . THR B 1 142 ? 16.934 -31.73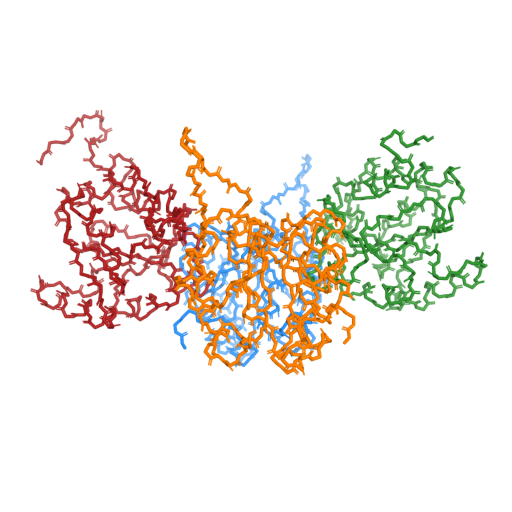4 27.915 1.00 14.84 142 THR B O 1
ATOM 2277 N N . THR B 1 143 ? 16.771 -31.880 25.665 1.00 14.14 143 THR B N 1
ATOM 2278 C CA . THR B 1 143 ? 15.559 -31.079 25.594 1.00 14.50 143 THR B CA 1
ATOM 2279 C C . THR B 1 143 ? 14.351 -31.992 25.592 1.00 15.00 143 THR B C 1
ATOM 2280 O O . THR B 1 143 ? 13.260 -31.571 25.943 1.00 15.11 143 THR B O 1
ATOM 2284 N N . VAL B 1 144 ? 14.574 -33.249 25.203 1.00 14.72 144 VAL B N 1
ATOM 2285 C CA . VAL B 1 144 ? 13.532 -34.258 25.127 1.00 15.49 144 VAL B CA 1
ATOM 2286 C C . VAL B 1 144 ? 13.542 -35.089 26.417 1.00 15.43 144 VAL B C 1
ATOM 2287 O O . VAL B 1 144 ? 14.615 -35.477 26.870 1.00 15.67 144 VAL B O 1
ATOM 2291 N N . PRO B 1 145 ? 12.356 -35.358 27.008 1.00 14.94 145 PRO B N 1
ATOM 2292 C CA . PRO B 1 145 ? 12.300 -36.144 28.248 1.00 14.52 145 PRO B CA 1
ATOM 2293 C C . PRO B 1 145 ? 12.563 -37.654 28.066 1.00 13.60 145 PRO B C 1
ATOM 2294 O O . PRO B 1 145 ? 12.525 -38.177 26.944 1.00 13.46 145 PRO B O 1
ATOM 2298 N N . GLY B 1 146 ? 12.832 -38.339 29.173 1.00 13.84 146 GLY B N 1
ATOM 2299 C CA . GLY B 1 146 ? 13.028 -39.786 29.154 1.00 13.84 146 GLY B CA 1
ATOM 2300 C C . GLY B 1 146 ? 11.805 -40.477 28.584 1.00 13.70 146 GLY B C 1
ATOM 2301 O O . GLY B 1 146 ? 10.672 -40.135 28.928 1.00 12.80 146 GLY B O 1
ATOM 2302 N N . GLY B 1 147 ? 12.037 -41.429 27.686 1.00 14.21 147 GLY B N 1
ATOM 2303 C CA . GLY B 1 147 ? 10.949 -42.202 27.080 1.00 14.70 147 GLY B CA 1
ATOM 2304 C C . GLY B 1 147 ? 10.352 -41.531 25.859 1.00 16.23 147 GLY B C 1
ATOM 2305 O O . GLY B 1 147 ? 9.447 -42.084 25.240 1.00 16.30 147 GLY B O 1
ATOM 2306 N N . ASP B 1 148 ? 10.869 -40.349 25.512 1.00 16.88 148 ASP B N 1
ATOM 2307 C CA . ASP B 1 148 ? 10.335 -39.540 24.408 1.00 18.78 148 ASP B CA 1
ATOM 2308 C C . ASP B 1 148 ? 11.355 -39.371 23.283 1.00 17.54 148 ASP B C 1
ATOM 2309 O O . ASP B 1 148 ? 11.103 -38.635 22.326 1.00 17.68 148 ASP B O 1
ATOM 2314 N N . GLY B 1 149 ? 12.492 -40.065 23.380 1.00 16.18 149 GLY B N 1
ATOM 2315 C CA . GLY B 1 149 ? 13.534 -39.959 22.358 1.00 15.88 149 GLY B CA 1
ATOM 2316 C C . GLY B 1 149 ? 14.771 -39.170 22.763 1.00 15.21 149 GLY B C 1
ATOM 2317 O O . GLY B 1 149 ? 15.472 -38.606 21.911 1.00 14.72 149 GLY B O 1
ATOM 2318 N N . ALA B 1 150 ? 15.034 -39.120 24.065 1.00 14.28 150 ALA B N 1
ATOM 2319 C CA . ALA B 1 150 ? 16.207 -38.418 24.592 1.00 13.43 150 ALA B CA 1
ATOM 2320 C C . ALA B 1 150 ? 17.506 -39.012 24.058 1.00 13.06 150 ALA B C 1
ATOM 2321 O O . ALA B 1 150 ? 18.445 -38.279 23.797 1.00 13.72 150 ALA B O 1
ATOM 2323 N N . ILE B 1 151 ? 17.574 -40.334 23.912 1.00 13.34 151 ILE B N 1
ATOM 2324 C CA . ILE B 1 151 ? 18.821 -40.964 23.412 1.00 13.29 151 ILE B CA 1
ATOM 2325 C C . ILE B 1 151 ? 19.029 -40.671 21.925 1.00 13.01 151 ILE B C 1
ATOM 2326 O O . ILE B 1 151 ? 20.173 -40.528 21.465 1.00 13.16 151 ILE B O 1
ATOM 2331 N N . ARG B 1 152 ? 17.939 -40.557 21.166 1.00 12.74 152 ARG B N 1
ATOM 2332 C CA . ARG B 1 152 ? 18.079 -40.108 19.767 1.00 13.21 152 ARG B CA 1
ATOM 2333 C C . ARG B 1 152 ? 18.688 -38.698 19.712 1.00 12.43 152 ARG B C 1
ATOM 2334 O O . ARG B 1 152 ? 19.550 -38.392 18.875 1.00 12.03 152 ARG B O 1
ATOM 2342 N N . GLU B 1 153 ? 18.214 -37.823 20.590 1.00 12.20 153 GLU B N 1
ATOM 2343 C CA . GLU B 1 153 ? 18.749 -36.466 20.646 1.00 12.41 153 GLU B CA 1
ATOM 2344 C C . GLU B 1 153 ? 20.252 -36.492 20.954 1.00 11.99 153 GLU B C 1
ATOM 2345 O O . GLU B 1 153 ? 21.029 -35.788 20.318 1.00 11.93 153 GLU B O 1
ATOM 2351 N N . ILE B 1 154 ? 20.655 -37.310 21.926 1.00 12.25 154 ILE B N 1
ATOM 2352 C CA . ILE B 1 154 ? 22.076 -37.455 22.264 1.00 12.83 154 ILE B CA 1
ATOM 2353 C C . ILE B 1 154 ? 22.874 -38.003 21.074 1.00 12.90 154 ILE B C 1
ATOM 2354 O O . ILE B 1 154 ? 23.970 -37.524 20.773 1.00 12.96 154 ILE B O 1
ATOM 2359 N N . ALA B 1 155 ? 22.312 -38.988 20.384 1.00 12.21 155 ALA B N 1
ATOM 2360 C CA . ALA B 1 155 ? 22.960 -39.539 19.208 1.00 12.23 155 ALA B CA 1
ATOM 2361 C C . ALA B 1 155 ? 23.180 -38.455 18.150 1.00 12.58 155 ALA B C 1
ATOM 2362 O O . ALA B 1 155 ? 24.209 -38.448 17.475 1.00 12.79 155 ALA B O 1
ATOM 2364 N N . SER B 1 156 ? 22.231 -37.531 18.019 1.00 12.77 156 SER B N 1
ATOM 2365 C CA . SER B 1 156 ? 22.382 -36.436 17.052 1.00 13.12 156 SER B CA 1
ATOM 2366 C C . SER B 1 156 ? 23.526 -35.473 17.424 1.00 13.58 156 SER B C 1
ATOM 2367 O O . SER B 1 156 ? 24.190 -34.927 16.538 1.00 13.95 156 SER B O 1
ATOM 2370 N N . TRP B 1 157 ? 23.765 -35.275 18.719 1.00 13.27 157 TRP B N 1
ATOM 2371 C CA . TRP B 1 157 ? 24.921 -34.484 19.176 1.00 14.32 157 TRP B CA 1
ATOM 2372 C C . TRP B 1 157 ? 26.245 -35.094 18.709 1.00 15.04 157 TRP B C 1
ATOM 2373 O O . TRP B 1 157 ? 27.163 -34.392 18.265 1.00 14.85 157 TRP B O 1
ATOM 2384 N N . ILE B 1 158 ? 26.331 -36.410 18.838 1.00 16.35 158 ILE B N 1
ATOM 2385 C CA . ILE B 1 158 ? 27.552 -37.154 18.576 1.00 16.60 158 ILE B CA 1
ATOM 2386 C C . ILE B 1 158 ? 27.745 -37.340 17.075 1.00 16.56 158 ILE B C 1
ATOM 2387 O O . ILE B 1 158 ? 28.852 -37.140 16.554 1.00 16.35 158 ILE B O 1
ATOM 2392 N N . LEU B 1 159 ? 26.663 -37.690 16.383 1.00 16.29 159 LEU B N 1
ATOM 2393 C CA . LEU B 1 159 ? 26.741 -38.124 14.981 1.00 17.27 159 LEU B CA 1
ATOM 2394 C C . LEU B 1 159 ? 26.192 -37.135 13.948 1.00 19.14 159 LEU B C 1
ATOM 2395 O O . LEU B 1 159 ? 26.289 -37.382 12.742 1.00 19.60 159 LEU B O 1
ATOM 2400 N N . GLY B 1 160 ? 25.608 -36.036 14.410 1.00 20.90 160 GLY B N 1
ATOM 2401 C CA . GLY B 1 160 ? 24.942 -35.101 13.508 1.00 23.04 160 GLY B CA 1
ATOM 2402 C C . GLY B 1 160 ? 23.480 -35.461 13.302 1.00 25.77 160 GLY B C 1
ATOM 2403 O O . GLY B 1 160 ? 23.054 -36.573 13.651 1.00 26.06 160 GLY B O 1
ATOM 2404 N N . PRO B 1 161 ? 22.700 -34.525 12.726 1.00 28.16 161 PRO B N 1
ATOM 2405 C CA . PRO B 1 161 ? 21.244 -34.627 12.542 1.00 29.60 161 PRO B CA 1
ATOM 2406 C C . PRO B 1 161 ? 20.792 -35.840 11.719 1.00 31.06 161 PRO B C 1
ATO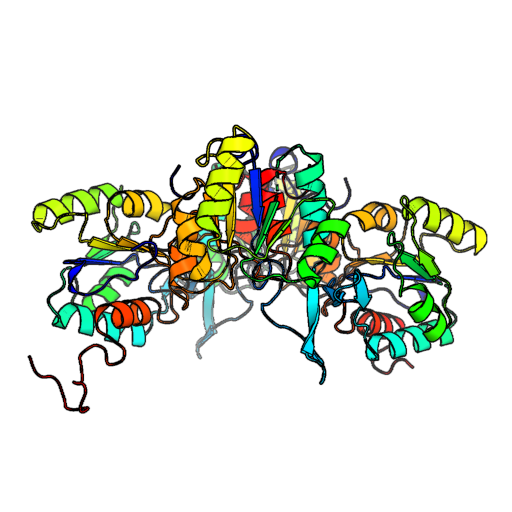M 2407 O O . PRO B 1 161 ? 19.731 -36.408 12.000 1.00 31.48 161 PRO B O 1
ATOM 2411 N N . SER B 1 162 ? 21.581 -36.240 10.724 1.00 31.66 162 SER B N 1
ATOM 2412 C CA . SER B 1 162 ? 21.235 -37.411 9.909 1.00 32.65 162 SER B CA 1
ATOM 2413 C C . SER B 1 162 ? 21.612 -38.748 10.579 1.00 33.33 162 SER B C 1
ATOM 2414 O O . SER B 1 162 ? 21.279 -39.822 10.066 1.00 33.21 162 SER B O 1
ATOM 2417 N N . LEU B 1 163 ? 22.292 -38.669 11.729 1.00 34.15 163 LEU B N 1
ATOM 2418 C CA . LEU B 1 163 ? 22.760 -39.847 12.487 1.00 34.84 163 LEU B CA 1
ATOM 2419 C C . LEU B 1 163 ? 23.739 -40.717 11.691 1.00 36.61 163 LEU B C 1
ATOM 2420 O O . LEU B 1 163 ? 23.801 -41.938 11.874 1.00 36.68 163 LEU B O 1
ATOM 2425 N N . ASP B 1 164 ? 24.501 -40.069 10.813 1.00 38.22 164 ASP B N 1
ATOM 2426 C CA . ASP B 1 164 ? 25.532 -40.722 10.012 1.00 40.05 164 ASP B CA 1
ATOM 2427 C C . ASP B 1 164 ? 26.702 -41.161 10.894 1.00 40.52 164 ASP B C 1
ATOM 2428 O O . ASP B 1 164 ? 26.894 -42.352 11.152 1.00 40.97 164 ASP B O 1
ATOM 2433 N N . LEU C 1 3 ? 27.650 -32.987 45.236 1.00 35.59 3 LEU C N 1
ATOM 2434 C CA . LEU C 1 3 ? 27.319 -32.981 43.783 1.00 35.28 3 LEU C CA 1
ATOM 2435 C C . LEU C 1 3 ? 25.820 -32.831 43.572 1.00 34.77 3 LEU C C 1
ATOM 2436 O O . LEU C 1 3 ? 25.376 -31.992 42.785 1.00 35.35 3 LEU C O 1
ATOM 2441 N N . GLY C 1 4 ? 25.046 -33.655 44.265 1.00 33.71 4 GLY C N 1
ATOM 2442 C CA . GLY C 1 4 ? 23.597 -33.565 44.200 1.00 33.19 4 GLY C CA 1
ATOM 2443 C C . GLY C 1 4 ? 23.041 -32.658 45.281 1.00 32.23 4 GLY C C 1
ATOM 2444 O O . GLY C 1 4 ? 22.162 -33.075 46.051 1.00 32.88 4 GLY C O 1
ATOM 2445 N N . ALA C 1 5 ? 23.552 -31.422 45.333 1.00 29.78 5 ALA C N 1
ATOM 2446 C CA . ALA C 1 5 ? 23.182 -30.462 46.372 1.00 27.41 5 ALA C CA 1
ATOM 2447 C C . ALA C 1 5 ? 22.797 -29.096 45.814 1.00 25.14 5 ALA C C 1
ATOM 2448 O O . ALA C 1 5 ? 23.588 -28.441 45.127 1.00 25.59 5 ALA C O 1
ATOM 2450 N N . LEU C 1 6 ? 21.579 -28.668 46.124 1.00 22.55 6 LEU C N 1
ATOM 2451 C CA . LEU C 1 6 ? 21.154 -27.298 45.841 1.00 20.74 6 LEU C CA 1
ATOM 2452 C C . LEU C 1 6 ? 21.918 -26.345 46.770 1.00 19.30 6 LEU C C 1
ATOM 2453 O O . LEU C 1 6 ? 22.430 -26.777 47.815 1.00 19.52 6 LEU C O 1
ATOM 2458 N N . PRO C 1 7 ? 22.012 -25.051 46.400 1.00 18.17 7 PRO C N 1
ATOM 2459 C CA . PRO C 1 7 ? 22.720 -24.139 47.292 1.00 17.70 7 PRO C CA 1
ATOM 2460 C C . PRO C 1 7 ? 21.941 -23.930 48.580 1.00 17.66 7 PRO C C 1
ATOM 2461 O O . PRO C 1 7 ? 20.709 -24.003 48.578 1.00 17.67 7 PRO C O 1
ATOM 2465 N N . THR C 1 8 ? 22.671 -23.670 49.661 1.00 18.01 8 THR C N 1
ATOM 2466 C CA . THR C 1 8 ? 22.082 -23.338 50.951 1.00 18.56 8 THR C CA 1
ATOM 2467 C C . THR C 1 8 ? 22.615 -21.986 51.416 1.00 18.20 8 THR C C 1
ATOM 2468 O O . THR C 1 8 ? 23.599 -21.470 50.873 1.00 17.38 8 THR C O 1
ATOM 2472 N N . ALA C 1 9 ? 21.975 -21.427 52.439 1.00 19.01 9 ALA C N 1
ATOM 2473 C CA . ALA C 1 9 ? 22.398 -20.159 53.021 1.00 19.31 9 ALA C CA 1
ATOM 2474 C C . ALA C 1 9 ? 23.865 -20.146 53.461 1.00 19.83 9 ALA C C 1
ATOM 2475 O O . ALA C 1 9 ? 24.506 -19.108 53.382 1.00 19.74 9 ALA C O 1
ATOM 2477 N N . GLU C 1 10 ? 24.396 -21.298 53.883 1.00 20.49 10 GLU C N 1
ATOM 2478 C CA . GLU C 1 10 ? 25.806 -21.405 54.315 1.00 20.97 10 GLU C CA 1
ATOM 2479 C C . GLU C 1 10 ? 26.820 -21.370 53.158 1.00 19.90 10 GLU C C 1
ATOM 2480 O O . GLU C 1 10 ? 28.018 -21.152 53.382 1.00 19.97 10 GLU C O 1
ATOM 2486 N N . ASP C 1 11 ? 26.342 -21.587 51.934 1.00 18.41 11 ASP C N 1
ATOM 2487 C CA . ASP C 1 11 ? 27.203 -21.673 50.746 1.00 17.72 11 ASP C CA 1
ATOM 2488 C C . ASP C 1 11 ? 27.434 -20.323 50.086 1.00 16.53 11 ASP C C 1
ATOM 2489 O O . ASP C 1 11 ? 28.392 -20.151 49.329 1.00 16.64 11 ASP C O 1
ATOM 2494 N N . ILE C 1 12 ? 26.542 -19.372 50.346 1.00 15.34 12 ILE C N 1
ATOM 2495 C CA . ILE C 1 12 ? 26.557 -18.117 49.600 1.00 14.63 12 ILE C CA 1
ATOM 2496 C C . ILE C 1 12 ? 26.508 -16.856 50.458 1.00 14.25 12 ILE C C 1
ATOM 2497 O O . ILE C 1 12 ? 25.964 -16.857 51.566 1.00 13.80 12 ILE C O 1
ATOM 2502 N N . ASP C 1 13 ? 27.083 -15.784 49.924 1.00 13.74 13 ASP C N 1
ATOM 2503 C CA . ASP C 1 13 ? 27.029 -14.467 50.554 1.00 14.07 13 ASP C CA 1
ATOM 2504 C C . ASP C 1 13 ? 26.318 -13.441 49.655 1.00 13.04 13 ASP C C 1
ATOM 2505 O O . ASP C 1 13 ? 25.994 -12.344 50.102 1.00 12.96 13 ASP C O 1
ATOM 2510 N N . ALA C 1 14 ? 26.096 -13.799 48.390 1.00 12.43 14 ALA C N 1
ATOM 2511 C CA . ALA C 1 14 ? 25.519 -12.859 47.407 1.00 11.48 14 ALA C CA 1
ATOM 2512 C C . ALA C 1 14 ? 24.599 -13.547 46.408 1.00 10.33 14 ALA C C 1
ATOM 2513 O O . ALA C 1 14 ? 24.809 -14.705 46.051 1.00 9.92 14 ALA C O 1
ATOM 2515 N N . VAL C 1 15 ? 23.564 -12.839 45.972 1.00 9.91 15 VAL C N 1
ATOM 2516 C CA . VAL C 1 15 ? 22.711 -13.337 44.890 1.00 10.33 15 VAL C CA 1
ATOM 2517 C C . VAL C 1 15 ? 22.679 -12.261 43.805 1.00 10.95 15 VAL C C 1
ATOM 2518 O O . VAL C 1 15 ? 22.272 -11.125 44.066 1.00 11.14 15 VAL C O 1
ATOM 2522 N N . VAL C 1 16 ? 23.130 -12.620 42.607 1.00 11.40 16 VAL C N 1
ATOM 2523 C CA . VAL C 1 16 ? 23.179 -11.686 41.481 1.00 11.25 16 VAL C CA 1
ATOM 2524 C C . VAL C 1 16 ? 22.223 -12.193 40.416 1.00 11.37 16 VAL C C 1
ATOM 2525 O O . VAL C 1 16 ? 22.266 -13.377 40.048 1.00 11.58 16 VAL C O 1
ATOM 2529 N N . LEU C 1 17 ? 21.369 -11.298 39.922 1.00 10.79 17 LEU C N 1
ATOM 2530 C CA . LEU C 1 17 ? 20.278 -11.697 39.036 1.00 11.02 17 LEU C CA 1
ATOM 2531 C C . LEU C 1 17 ? 20.369 -11.031 37.668 1.00 10.83 17 LEU C C 1
ATOM 2532 O O . LEU C 1 17 ? 20.463 -9.815 37.567 1.00 10.52 17 LEU C O 1
ATOM 2537 N N . ASP C 1 18 ? 20.337 -11.842 36.616 1.00 11.06 18 ASP C N 1
ATOM 2538 C CA . ASP C 1 18 ? 20.044 -11.314 35.288 1.00 12.07 18 ASP C CA 1
ATOM 2539 C C . ASP C 1 18 ? 18.614 -10.758 35.309 1.00 11.57 18 ASP C C 1
ATOM 2540 O O . ASP C 1 18 ? 17.817 -11.083 36.212 1.00 10.17 18 ASP C O 1
ATOM 2545 N N . PHE C 1 19 ? 18.281 -9.916 34.331 1.00 11.22 19 PHE C N 1
ATOM 2546 C CA . PHE C 1 19 ? 16.914 -9.377 34.247 1.00 12.23 19 PHE C CA 1
ATOM 2547 C C . PHE C 1 19 ? 16.032 -10.031 33.172 1.00 11.83 19 PHE C C 1
ATOM 2548 O O . PHE C 1 19 ? 15.229 -10.908 33.484 1.00 11.37 19 PHE C O 1
ATOM 2556 N N . ASP C 1 20 ? 16.160 -9.614 31.911 1.00 11.36 20 ASP C N 1
ATOM 2557 C CA . ASP C 1 20 ? 15.267 -10.147 30.868 1.00 12.27 20 ASP C CA 1
ATOM 2558 C C . ASP C 1 20 ? 15.455 -11.654 30.727 1.00 11.34 20 ASP C C 1
ATOM 2559 O O . ASP C 1 20 ? 16.584 -12.130 30.614 1.00 10.86 20 ASP C O 1
ATOM 2564 N N . GLY C 1 21 ? 14.352 -12.404 30.784 1.00 10.90 21 GLY C N 1
ATOM 2565 C CA . GLY C 1 21 ? 14.407 -13.856 30.600 1.00 10.22 21 GLY C CA 1
ATOM 2566 C C . GLY C 1 21 ? 14.688 -14.660 31.854 1.00 10.31 21 GLY C C 1
ATOM 2567 O O . GLY C 1 21 ? 14.564 -15.891 31.847 1.00 10.26 21 GLY C O 1
ATOM 2568 N N . THR C 1 22 ? 15.041 -13.951 32.928 1.00 9.95 22 THR C N 1
ATOM 2569 C CA . THR C 1 22 ? 15.362 -14.555 34.228 1.00 10.64 22 THR C CA 1
ATOM 2570 C C . THR C 1 22 ? 14.314 -14.107 35.259 1.00 10.89 22 THR C C 1
ATOM 2571 O O . THR C 1 22 ? 13.688 -14.945 35.929 1.00 11.18 22 THR C O 1
ATOM 2575 N N . GLN C 1 23 ? 14.117 -12.791 35.344 1.00 10.57 23 GLN C N 1
ATOM 2576 C CA . GLN C 1 23 ? 13.022 -12.182 36.105 1.00 10.27 23 GLN C CA 1
ATOM 2577 C C . GLN C 1 23 ? 11.816 -11.874 35.203 1.00 11.18 23 GLN C C 1
ATOM 2578 O O . GLN C 1 23 ? 10.772 -11.419 35.685 1.00 11.15 23 GLN C O 1
ATOM 2584 N N . THR C 1 24 ? 11.971 -12.104 33.898 1.00 11.06 24 THR C N 1
ATOM 2585 C CA . THR C 1 24 ? 10.871 -11.921 32.939 1.00 11.82 24 THR C CA 1
ATOM 2586 C C . THR C 1 24 ? 10.828 -13.133 32.020 1.00 11.52 24 THR C C 1
ATOM 2587 O O . THR C 1 24 ? 11.751 -13.949 32.025 1.00 10.99 24 THR C O 1
ATOM 2591 N N . ASP C 1 25 ? 9.770 -13.229 31.223 1.00 10.99 25 ASP C N 1
ATOM 2592 C CA . ASP C 1 25 ? 9.650 -14.278 30.229 1.00 11.91 25 ASP C CA 1
ATOM 2593 C C . ASP C 1 25 ? 10.330 -13.927 28.895 1.00 11.33 25 ASP C C 1
ATOM 2594 O O . ASP C 1 25 ? 10.043 -14.562 27.888 1.00 11.07 25 ASP C O 1
ATOM 2599 N N . ASP C 1 26 ? 11.205 -12.916 28.898 1.00 11.54 26 ASP C N 1
ATOM 2600 C CA . ASP C 1 26 ? 11.933 -12.481 27.701 1.00 13.24 26 ASP C CA 1
ATOM 2601 C C . ASP C 1 26 ? 11.066 -11.772 26.658 1.00 13.31 26 ASP C C 1
ATOM 2602 O O . ASP C 1 26 ? 11.521 -11.516 25.544 1.00 13.05 26 ASP C O 1
ATOM 2607 N N . ARG C 1 27 ? 9.828 -11.460 27.011 1.00 13.33 27 ARG C N 1
ATOM 2608 C CA . ARG C 1 27 ? 8.987 -10.671 26.124 1.00 14.13 27 ARG C CA 1
ATOM 2609 C C . ARG C 1 27 ? 9.008 -9.209 26.529 1.00 12.31 27 ARG C C 1
ATOM 2610 O O . ARG C 1 27 ? 9.293 -8.881 27.680 1.00 12.34 27 ARG C O 1
ATOM 2618 N N . VAL C 1 28 ? 8.741 -8.331 25.564 1.00 11.19 28 VAL C N 1
ATOM 2619 C CA . VAL C 1 28 ? 8.651 -6.894 25.809 1.00 10.38 28 VAL C CA 1
ATOM 2620 C C . VAL C 1 28 ? 7.388 -6.399 25.141 1.00 9.92 28 VAL C C 1
ATOM 2621 O O . VAL C 1 28 ? 7.167 -6.683 23.965 1.00 10.42 28 VAL C O 1
ATOM 2625 N N . LEU C 1 29 ? 6.555 -5.663 25.877 1.00 9.55 29 LEU C N 1
ATOM 2626 C CA . LEU C 1 29 ? 5.391 -5.017 25.267 1.00 9.11 29 LEU C CA 1
ATOM 2627 C C . LEU C 1 29 ? 5.810 -3.658 24.709 1.00 9.23 29 LEU C C 1
ATOM 2628 O O . LEU C 1 29 ? 6.502 -2.899 25.379 1.00 9.73 29 LEU C O 1
ATOM 2633 N N . ILE C 1 30 ? 5.415 -3.371 23.471 1.00 8.42 30 ILE C N 1
ATOM 2634 C CA . ILE C 1 30 ? 5.802 -2.126 22.831 1.00 9.15 30 ILE C CA 1
ATOM 2635 C C . ILE C 1 30 ? 4.595 -1.346 22.355 1.00 9.77 30 ILE C C 1
ATOM 2636 O O . ILE C 1 30 ? 3.571 -1.923 21.961 1.00 9.01 30 ILE C O 1
ATOM 2641 N N . ASP C 1 31 ? 4.716 -0.026 22.403 1.00 11.05 31 ASP C N 1
ATOM 2642 C CA . ASP C 1 31 ? 3.718 0.839 21.804 1.00 11.98 31 ASP C CA 1
ATOM 2643 C C . ASP C 1 31 ? 4.243 1.467 20.511 1.00 12.56 31 ASP C C 1
ATOM 2644 O O . ASP C 1 31 ? 5.377 1.201 20.103 1.00 12.46 31 ASP C O 1
ATOM 2649 N N . SER C 1 32 ? 3.423 2.298 19.875 1.00 13.30 32 SER C N 1
ATOM 2650 C CA . SER C 1 32 ? 3.768 2.899 18.585 1.00 14.73 32 SER C CA 1
ATOM 2651 C C . SER C 1 32 ? 4.989 3.835 18.603 1.00 16.34 32 SER C C 1
ATOM 2652 O O . SER C 1 32 ? 5.569 4.121 17.553 1.00 16.29 32 SER C O 1
ATOM 2655 N N . ASP C 1 33 ? 5.364 4.328 19.780 1.00 17.81 33 ASP C N 1
ATOM 2656 C CA . ASP C 1 33 ? 6.542 5.193 19.894 1.00 20.22 33 ASP C CA 1
ATOM 2657 C C . ASP C 1 33 ? 7.811 4.394 20.140 1.00 20.10 33 ASP C C 1
ATOM 2658 O O . ASP C 1 33 ? 8.926 4.922 20.051 1.00 21.25 33 ASP C O 1
ATOM 2663 N N . GLY C 1 34 ? 7.640 3.112 20.441 1.00 18.24 34 GLY C N 1
ATOM 2664 C CA . GLY C 1 34 ? 8.759 2.269 20.789 1.00 17.13 34 GLY C CA 1
ATOM 2665 C C . GLY C 1 34 ? 8.995 2.256 22.287 1.00 16.17 34 GLY C C 1
ATOM 2666 O O . GLY C 1 34 ? 10.029 1.782 22.736 1.00 16.55 34 GLY C O 1
ATOM 2667 N N . ARG C 1 35 ? 8.041 2.774 23.060 1.00 14.96 35 ARG C N 1
ATOM 2668 C CA . ARG C 1 35 ? 8.134 2.642 24.515 1.00 15.39 35 ARG C CA 1
ATOM 2669 C C . ARG C 1 35 ? 7.964 1.179 24.904 1.00 14.80 35 ARG C C 1
ATOM 2670 O O . ARG C 1 35 ? 7.106 0.478 24.360 1.00 14.01 35 ARG C O 1
ATOM 2678 N N . GLU C 1 36 ? 8.786 0.745 25.855 1.00 14.86 36 GLU C N 1
ATOM 2679 C CA . GLU C 1 36 ? 8.883 -0.642 26.257 1.00 15.28 36 GLU C CA 1
ATOM 2680 C C . GLU C 1 36 ? 8.334 -0.882 27.667 1.00 14.32 36 GLU C C 1
ATOM 2681 O O . GLU C 1 36 ? 8.490 -0.051 28.567 1.00 13.92 36 GLU C O 1
ATOM 2687 N N . PHE C 1 37 ? 7.644 -2.007 27.826 1.00 13.33 37 PHE C N 1
ATOM 2688 C CA . PHE C 1 37 ? 7.109 -2.447 29.116 1.00 13.09 37 PHE C CA 1
ATOM 2689 C C . PHE C 1 37 ? 7.454 -3.927 29.245 1.00 12.69 37 PHE C C 1
ATOM 2690 O O . PHE C 1 37 ? 7.496 -4.642 28.242 1.00 13.19 37 PHE C O 1
ATOM 2698 N N . VAL C 1 38 ? 7.711 -4.392 30.464 1.00 12.04 38 VAL C N 1
ATOM 2699 C CA . VAL C 1 38 ? 7.962 -5.822 30.691 1.00 12.02 38 VAL C CA 1
ATOM 2700 C C . VAL C 1 38 ? 7.186 -6.315 31.911 1.00 11.10 38 VAL C C 1
ATOM 2701 O O . VAL C 1 38 ? 6.831 -5.524 32.782 1.00 11.18 38 VAL C O 1
ATOM 2705 N N . SER C 1 39 ? 6.955 -7.619 31.991 1.00 11.57 39 SER C N 1
ATOM 2706 C CA . SER C 1 39 ? 6.272 -8.177 33.159 1.00 11.27 39 SER C CA 1
ATOM 2707 C C . SER C 1 39 ? 7.256 -8.806 34.124 1.00 11.83 39 SER C C 1
ATOM 2708 O O . SER C 1 39 ? 8.128 -9.575 33.727 1.00 13.01 39 SER C O 1
ATOM 2711 N N . VAL C 1 40 ? 7.114 -8.456 35.395 1.00 10.76 40 VAL C N 1
ATOM 2712 C CA . VAL C 1 40 ? 7.876 -9.097 36.460 1.00 10.85 40 VAL C CA 1
ATOM 2713 C C . VAL C 1 40 ? 6.890 -9.865 37.335 1.00 11.17 40 VAL C C 1
ATOM 2714 O O . VAL C 1 40 ? 5.682 -9.885 37.051 1.00 11.74 40 VAL C O 1
ATOM 2718 N N . HIS C 1 41 ? 7.394 -10.473 38.408 1.00 10.97 41 HIS C N 1
ATOM 2719 C CA . HIS C 1 41 ? 6.609 -11.431 39.168 1.00 10.34 41 HIS C CA 1
ATOM 2720 C C . HIS C 1 41 ? 6.652 -11.101 40.660 1.00 9.49 41 HIS C C 1
ATOM 2721 O O . HIS C 1 41 ? 7.734 -10.942 41.243 1.00 8.97 41 HIS C O 1
ATOM 2728 N N . ARG C 1 42 ? 5.469 -11.015 41.269 1.00 9.62 42 ARG C N 1
ATOM 2729 C CA . ARG C 1 42 ? 5.345 -10.614 42.679 1.00 10.61 42 ARG C CA 1
ATOM 2730 C C . ARG C 1 42 ? 5.917 -11.665 43.628 1.00 11.08 42 ARG C C 1
ATOM 2731 O O . ARG C 1 42 ? 6.387 -11.334 44.720 1.00 10.73 42 ARG C O 1
ATOM 2739 N N . GLY C 1 43 ? 5.839 -12.930 43.222 1.00 11.11 43 GLY C N 1
ATOM 2740 C CA . GLY C 1 43 ? 6.466 -14.027 43.968 1.00 10.72 43 GLY C CA 1
ATOM 2741 C C . GLY C 1 43 ? 7.979 -13.815 43.996 1.00 10.48 43 GLY C C 1
ATOM 2742 O O . GLY C 1 43 ? 8.603 -13.943 45.045 1.00 9.94 43 GLY C O 1
ATOM 2743 N N . ASP C 1 44 ? 8.577 -13.505 42.844 1.00 10.31 44 ASP C N 1
ATOM 2744 C CA . ASP C 1 44 ? 9.997 -13.120 42.791 1.00 10.71 44 ASP C CA 1
ATOM 2745 C C . ASP C 1 44 ? 10.306 -11.972 43.750 1.00 10.56 44 ASP C C 1
ATOM 2746 O O . ASP C 1 44 ? 11.298 -12.021 44.477 1.00 10.83 44 ASP C O 1
ATOM 2751 N N . GLY C 1 45 ? 9.459 -10.945 43.744 1.00 10.20 45 GLY C N 1
ATOM 2752 C CA . GLY C 1 45 ? 9.585 -9.825 44.668 1.00 10.89 45 GLY C CA 1
ATOM 2753 C C . GLY C 1 45 ? 9.612 -10.273 46.119 1.00 11.18 45 GLY C C 1
ATOM 2754 O O . GLY C 1 45 ? 10.442 -9.822 46.899 1.00 11.06 45 GLY C O 1
ATOM 2755 N N . LEU C 1 46 ? 8.694 -11.165 46.486 1.00 11.57 46 LEU C N 1
ATOM 2756 C CA . LEU C 1 46 ? 8.645 -11.678 47.864 1.00 11.83 46 LEU C CA 1
ATOM 2757 C C . LEU C 1 46 ? 9.931 -12.422 48.238 1.00 11.92 46 LEU C C 1
ATOM 2758 O O . LEU C 1 46 ? 10.482 -12.238 49.346 1.00 11.82 46 LEU C O 1
ATOM 2763 N N . GLY C 1 47 ? 10.396 -13.259 47.312 1.00 11.76 47 GLY C N 1
ATOM 2764 C CA . GLY C 1 47 ? 11.609 -14.059 47.499 1.00 11.82 47 GLY C CA 1
ATOM 2765 C C . GLY C 1 47 ? 12.843 -13.180 47.601 1.00 11.60 47 GLY C C 1
ATOM 2766 O O . GLY C 1 47 ? 13.674 -13.369 48.483 1.00 10.58 47 GLY C O 1
ATOM 2767 N N . ILE C 1 48 ? 12.960 -12.216 46.691 1.00 11.43 48 ILE C N 1
ATOM 2768 C CA . ILE C 1 48 ? 14.045 -11.240 46.741 1.00 11.79 48 ILE C CA 1
ATOM 2769 C C . ILE C 1 48 ? 14.071 -10.476 48.080 1.00 11.98 48 ILE C C 1
ATOM 2770 O O . ILE C 1 48 ? 15.136 -10.328 48.701 1.00 11.94 48 ILE C O 1
ATOM 2775 N N . ALA C 1 49 ? 12.905 -10.016 48.538 1.00 11.75 49 ALA C N 1
ATOM 2776 C CA . ALA C 1 49 ? 12.816 -9.337 49.843 1.00 11.83 49 ALA C CA 1
ATOM 2777 C C . ALA C 1 49 ? 13.263 -10.226 51.016 1.00 11.65 49 ALA C C 1
ATOM 2778 O O . ALA C 1 49 ? 13.944 -9.751 51.936 1.00 11.25 49 ALA C O 1
ATOM 2780 N N . ALA C 1 50 ? 12.893 -11.504 50.989 1.00 11.45 50 ALA C N 1
ATOM 2781 C CA . ALA C 1 50 ? 13.313 -12.441 52.041 1.00 11.42 50 ALA C CA 1
ATOM 2782 C C . ALA C 1 50 ? 14.814 -12.689 51.996 1.00 11.76 50 ALA C C 1
ATOM 2783 O O . ALA C 1 50 ? 15.464 -12.732 53.029 1.00 10.93 50 ALA C O 1
ATOM 2785 N N . LEU C 1 51 ? 15.359 -12.855 50.793 1.00 11.81 51 LEU C N 1
ATOM 2786 C CA . LEU C 1 51 ? 16.800 -13.054 50.628 1.00 11.87 51 LEU C CA 1
ATOM 2787 C C . LEU C 1 51 ? 17.575 -11.816 51.103 1.00 12.74 51 LEU C C 1
ATOM 2788 O O . LEU C 1 51 ? 18.575 -11.945 51.808 1.00 12.49 51 LEU C O 1
ATOM 2793 N N . ARG C 1 52 ? 17.083 -10.629 50.755 1.00 14.07 52 ARG C N 1
ATOM 2794 C CA . ARG C 1 52 ? 17.710 -9.362 51.167 1.00 15.98 52 ARG C CA 1
ATOM 2795 C C . ARG C 1 52 ? 17.643 -9.189 52.686 1.00 16.66 52 ARG C C 1
ATOM 2796 O O . ARG C 1 52 ? 18.630 -8.777 53.311 1.00 16.77 52 ARG C O 1
ATOM 2804 N N . LYS C 1 53 ? 16.493 -9.536 53.273 1.00 16.51 53 LYS C N 1
ATOM 2805 C CA . LYS C 1 53 ? 16.288 -9.472 54.730 1.00 17.13 53 LYS C CA 1
ATOM 2806 C C . LYS C 1 53 ? 17.221 -10.434 55.482 1.00 16.90 53 LYS C C 1
ATOM 2807 O O . LYS C 1 53 ? 17.665 -10.136 56.600 1.00 16.80 53 LYS C O 1
ATOM 2813 N N . SER C 1 54 ? 17.522 -11.582 54.871 1.00 16.41 54 SER C N 1
ATOM 2814 C CA . SER C 1 54 ? 18.447 -12.555 55.458 1.00 16.35 54 SER C CA 1
ATOM 2815 C C . SER C 1 54 ? 19.906 -12.076 55.472 1.00 16.46 54 SER C C 1
ATOM 2816 O O . SER C 1 54 ? 20.761 -12.726 56.073 1.00 16.55 54 SER C O 1
ATOM 2819 N N . GLY C 1 55 ? 20.179 -10.946 54.818 1.00 15.79 55 GLY C N 1
ATOM 2820 C CA . GLY C 1 55 ? 21.510 -10.342 54.839 1.00 15.35 55 GLY C CA 1
ATOM 2821 C C . GLY C 1 55 ? 22.379 -10.612 53.622 1.00 14.62 55 GLY C C 1
ATOM 2822 O O . GLY C 1 55 ? 23.543 -10.205 53.587 1.00 14.12 55 GLY C O 1
ATOM 2823 N N . LEU C 1 56 ? 21.826 -11.293 52.618 1.00 13.52 56 LEU C N 1
ATOM 2824 C CA . LEU C 1 56 ? 22.567 -11.544 51.386 1.00 14.34 56 LEU C CA 1
ATOM 2825 C C . LEU C 1 56 ? 22.725 -10.255 50.593 1.00 15.16 56 LEU C C 1
ATOM 2826 O O . LEU C 1 56 ? 21.776 -9.460 50.473 1.00 15.57 56 LEU C O 1
ATOM 2831 N N . THR C 1 57 ? 23.922 -10.055 50.049 1.00 15.39 57 THR C N 1
ATOM 2832 C CA . THR C 1 57 ? 24.209 -8.884 49.223 1.00 15.63 57 THR C CA 1
ATOM 2833 C C . THR C 1 57 ? 23.713 -9.149 47.809 1.00 16.19 57 THR C C 1
ATOM 2834 O O . THR C 1 57 ? 24.026 -10.179 47.213 1.00 15.33 57 THR C O 1
ATOM 2846 N N . LEU C 1 59 ? 22.252 -7.932 43.688 1.00 13.73 59 LEU C N 1
ATOM 2847 C CA . LEU C 1 59 ? 22.536 -7.068 42.536 1.00 11.95 59 LEU C CA 1
ATOM 2848 C C . LEU C 1 59 ? 21.737 -7.571 41.348 1.00 11.05 59 LEU C C 1
ATOM 2849 O O . LEU C 1 59 ? 21.577 -8.773 41.183 1.00 10.41 59 LEU C O 1
ATOM 2854 N N . ILE C 1 60 ? 21.221 -6.650 40.541 1.00 10.57 60 ILE C N 1
ATOM 2855 C CA . ILE C 1 60 ? 20.702 -7.009 39.228 1.00 11.48 60 ILE C CA 1
ATOM 2856 C C . ILE C 1 60 ? 21.726 -6.568 38.189 1.00 12.55 60 ILE C C 1
ATOM 2857 O O . ILE C 1 60 ? 22.251 -5.452 38.263 1.00 11.81 60 ILE C O 1
ATOM 2862 N N . LEU C 1 61 ? 21.987 -7.442 37.218 1.00 14.24 61 LEU C N 1
ATOM 2863 C CA . LEU C 1 61 ? 23.020 -7.213 36.214 1.00 17.13 61 LEU C CA 1
ATOM 2864 C C . LEU C 1 61 ? 22.438 -7.533 34.848 1.00 19.03 61 LEU C C 1
ATOM 2865 O O . LEU C 1 61 ? 21.916 -8.634 34.632 1.00 20.50 61 LEU C O 1
ATOM 2870 N N . SER C 1 62 ? 22.512 -6.569 33.929 1.00 18.79 62 SER C N 1
ATOM 2871 C CA . SER C 1 62 ? 21.867 -6.685 32.631 1.00 20.06 62 SER C CA 1
ATOM 2872 C C . SER C 1 62 ? 22.665 -5.964 31.540 1.00 21.61 62 SER C C 1
ATOM 2873 O O . SER C 1 62 ? 23.332 -4.980 31.820 1.00 20.00 62 SER C O 1
ATOM 2876 N N . THR C 1 63 ? 22.586 -6.443 30.297 1.00 24.76 63 THR C N 1
ATOM 2877 C CA . THR C 1 63 ? 23.230 -5.731 29.163 1.00 27.92 63 THR C CA 1
ATOM 2878 C C . THR C 1 63 ? 22.332 -4.680 28.494 1.00 30.90 63 THR C C 1
ATOM 2879 O O . THR C 1 63 ? 22.790 -3.917 27.644 1.00 31.56 63 THR C O 1
ATOM 2883 N N A GLU C 1 64 ? 21.059 -4.687 28.870 0.50 31.62 64 GLU C N 1
ATOM 2884 N N B GLU C 1 64 ? 21.076 -4.576 28.932 0.50 32.16 64 GLU C N 1
ATOM 2885 C CA A GLU C 1 64 ? 20.075 -3.844 28.234 0.50 32.30 64 GLU C CA 1
ATOM 2886 C CA B GLU C 1 64 ? 19.983 -4.103 28.061 0.50 33.45 64 GLU C CA 1
ATOM 2887 C C A GLU C 1 64 ? 20.133 -2.436 28.784 0.50 32.26 64 GLU C C 1
ATOM 2888 C C B GLU C 1 64 ? 19.669 -2.596 27.906 0.50 33.88 64 GLU C C 1
ATOM 2889 O O A GLU C 1 64 ? 20.230 -2.233 29.993 0.50 31.50 64 GLU C O 1
ATOM 2890 O O B GLU C 1 64 ? 18.753 -2.244 27.167 0.50 33.89 64 GLU C O 1
ATOM 2901 N N A GLN C 1 65 ? 20.076 -1.457 27.886 0.50 32.85 65 GLN C N 1
ATOM 2902 N N B GLN C 1 65 ? 20.386 -1.701 28.576 0.50 34.06 65 GLN C N 1
ATOM 2903 C CA A GLN C 1 65 ? 19.819 -0.100 28.312 0.50 33.46 65 GLN C CA 1
ATOM 2904 C CA B GLN C 1 65 ? 19.996 -0.284 28.513 0.50 33.87 65 GLN C CA 1
ATOM 2905 C C A GLN C 1 65 ? 18.411 -0.113 28.876 0.50 33.76 65 GLN C C 1
ATOM 2906 C C B GLN C 1 65 ? 18.602 -0.133 29.117 0.50 33.81 65 GLN C C 1
ATOM 2907 O O A GLN C 1 65 ? 17.738 0.919 28.889 0.50 33.88 65 GLN C O 1
ATOM 2908 O O B GLN C 1 65 ? 18.125 0.981 29.354 0.50 33.57 65 GLN C O 1
ATOM 2919 N N . ASN C 1 66 ? 17.985 -1.294 29.342 1.00 33.67 66 ASN C N 1
ATOM 2920 C CA . ASN C 1 66 ? 16.619 -1.516 29.789 1.00 32.86 66 ASN C CA 1
ATOM 2921 C C . ASN C 1 66 ? 16.001 -0.347 30.520 1.00 30.88 66 ASN C C 1
ATOM 2922 O O . ASN C 1 66 ? 16.414 -0.021 31.617 1.00 30.22 66 ASN C O 1
ATOM 2927 N N . PRO C 1 67 ? 15.002 0.284 29.885 1.00 30.06 67 PRO C N 1
ATOM 2928 C CA . PRO C 1 67 ? 14.331 1.470 30.409 1.00 28.87 67 PRO C CA 1
ATOM 2929 C C . PRO C 1 67 ? 13.738 1.232 31.792 1.00 27.49 67 PRO C C 1
ATOM 2930 O O . PRO C 1 67 ? 13.484 2.183 32.527 1.00 28.19 67 PRO C O 1
ATOM 2934 N N . VAL C 1 68 ? 13.528 -0.034 32.132 1.00 24.93 68 VAL C N 1
ATOM 2935 C CA . VAL C 1 68 ? 12.619 -0.410 33.197 1.00 22.52 68 VAL C CA 1
ATOM 2936 C C . VAL C 1 68 ? 13.355 -1.140 34.330 1.00 20.67 68 VAL C C 1
ATOM 2937 O O . VAL C 1 68 ? 12.805 -1.321 35.417 1.00 20.08 68 VAL C O 1
ATOM 2941 N N . VAL C 1 69 ? 14.590 -1.569 34.070 1.00 19.42 69 VAL C N 1
ATOM 2942 C CA . VAL C 1 69 ? 15.305 -2.403 35.041 1.00 19.87 69 VAL C CA 1
ATOM 2943 C C . VAL C 1 69 ? 15.667 -1.590 36.281 1.00 18.75 69 VAL C C 1
ATOM 2944 O O . VAL C 1 69 ? 15.622 -2.106 37.398 1.00 17.95 69 VAL C O 1
ATOM 2948 N N . ALA C 1 70 ? 15.999 -0.313 36.081 1.00 18.36 70 ALA C N 1
ATOM 2949 C CA . ALA C 1 70 ? 16.319 0.577 37.195 1.00 18.10 70 ALA C CA 1
ATOM 2950 C C . ALA C 1 70 ? 15.092 0.819 38.072 1.00 17.45 70 ALA C C 1
ATOM 2951 O O . ALA C 1 70 ? 15.205 0.859 39.305 1.00 16.79 70 ALA C O 1
ATOM 2953 N N . ALA C 1 71 ? 13.923 0.965 37.436 1.00 17.42 71 ALA C N 1
ATOM 2954 C CA . ALA C 1 71 ? 12.647 1.106 38.158 1.00 17.12 71 ALA C CA 1
ATOM 2955 C C . ALA C 1 71 ? 12.349 -0.138 39.006 1.00 15.93 71 ALA C C 1
ATOM 2956 O O . ALA C 1 71 ? 11.925 -0.034 40.170 1.00 15.36 71 ALA C O 1
ATOM 2958 N N . ARG C 1 72 ? 12.591 -1.309 38.423 1.00 15.77 72 ARG C N 1
ATOM 2959 C CA . ARG C 1 72 ? 12.385 -2.569 39.151 1.00 14.99 72 ARG C CA 1
ATOM 2960 C C . ARG C 1 72 ? 13.368 -2.690 40.321 1.00 14.34 72 ARG C C 1
ATOM 2961 O O . ARG C 1 72 ? 12.975 -3.056 41.432 1.00 13.85 72 ARG C O 1
ATOM 2969 N N . ALA C 1 73 ? 14.642 -2.386 40.066 1.00 14.17 73 ALA C N 1
ATOM 2970 C CA . ALA C 1 73 ? 15.661 -2.417 41.117 1.00 14.32 73 ALA C CA 1
ATOM 2971 C C . ALA C 1 73 ? 15.280 -1.518 42.297 1.00 14.50 73 ALA C C 1
ATOM 2972 O O . ALA C 1 73 ? 15.478 -1.888 43.462 1.00 14.22 73 ALA C O 1
ATOM 2974 N N . ARG C 1 74 ? 14.726 -0.352 41.982 1.00 15.64 74 ARG C N 1
ATOM 2975 C CA . ARG C 1 74 ? 14.338 0.635 42.983 1.00 17.54 74 ARG C CA 1
ATOM 2976 C C . ARG C 1 74 ? 13.220 0.081 43.867 1.00 17.38 74 ARG C C 1
ATOM 2977 O O . ARG C 1 74 ? 13.263 0.223 45.087 1.00 17.09 74 ARG C O 1
ATOM 2985 N N . LYS C 1 75 ? 12.237 -0.565 43.239 1.00 17.39 75 LYS C N 1
ATOM 2986 C CA . LYS C 1 75 ? 11.143 -1.230 43.958 1.00 17.99 75 LYS C CA 1
ATOM 2987 C C . LYS C 1 75 ? 11.658 -2.319 44.902 1.00 16.49 75 LYS C C 1
ATOM 2988 O O . LYS C 1 75 ? 11.213 -2.424 46.049 1.00 15.96 75 LYS C O 1
ATOM 2994 N N . LEU C 1 76 ? 12.604 -3.116 44.412 1.00 14.92 76 LEU C N 1
ATOM 2995 C CA . LEU C 1 76 ? 13.180 -4.226 45.173 1.00 13.74 76 LEU C CA 1
ATOM 2996 C C . LEU C 1 76 ? 14.232 -3.784 46.200 1.00 13.35 76 LEU C C 1
ATOM 2997 O O . LEU C 1 76 ? 14.703 -4.596 47.002 1.00 12.23 76 LEU C O 1
ATOM 3002 N N . LYS C 1 77 ? 14.611 -2.510 46.137 1.00 13.67 77 LYS C N 1
ATOM 3003 C CA . LYS C 1 77 ? 15.609 -1.910 47.037 1.00 14.77 77 LYS C CA 1
ATOM 3004 C C . LYS C 1 77 ? 16.988 -2.575 46.929 1.00 14.44 77 LYS C C 1
ATOM 3005 O O . LYS C 1 77 ? 17.695 -2.738 47.933 1.00 14.54 77 LYS C O 1
ATOM 3011 N N . ILE C 1 78 ? 17.356 -2.965 45.707 1.00 13.80 78 ILE C N 1
ATOM 3012 C CA . ILE C 1 78 ? 18.669 -3.552 45.423 1.00 14.15 78 ILE C CA 1
ATOM 3013 C C . ILE C 1 78 ? 19.345 -2.798 44.281 1.00 13.82 78 ILE C C 1
ATOM 3014 O O . ILE C 1 78 ? 18.646 -2.214 43.439 1.00 14.38 78 ILE C O 1
ATOM 3019 N N . PRO C 1 79 ? 20.694 -2.784 44.253 1.00 13.65 79 PRO C N 1
ATOM 3020 C CA . PRO C 1 79 ? 21.398 -2.037 43.204 1.00 13.98 79 PRO C CA 1
ATOM 3021 C C . PRO C 1 79 ? 21.261 -2.702 41.841 1.00 13.46 79 PRO C C 1
ATOM 3022 O O . PRO C 1 79 ? 20.988 -3.903 41.761 1.00 12.50 79 PRO C O 1
ATOM 3026 N N . VAL C 1 80 ? 21.435 -1.908 40.785 1.00 13.91 80 VAL C N 1
ATOM 3027 C CA . VAL C 1 80 ? 21.384 -2.414 39.415 1.00 14.04 80 VAL C CA 1
ATOM 3028 C C . VAL C 1 80 ? 22.569 -1.885 38.593 1.00 14.12 80 VAL C C 1
ATOM 3029 O O . VAL C 1 80 ? 23.003 -0.743 38.767 1.00 13.95 80 VAL C O 1
ATOM 3033 N N . LEU C 1 81 ? 23.111 -2.742 37.734 1.00 13.14 81 LEU C N 1
ATOM 3034 C CA . LEU C 1 81 ? 24.087 -2.348 36.738 1.00 13.27 81 LEU C CA 1
ATOM 3035 C C . LEU C 1 81 ? 23.517 -2.850 35.419 1.00 13.73 81 LEU C C 1
ATOM 3036 O O . LEU C 1 81 ? 23.250 -4.045 35.273 1.00 13.70 81 LEU C O 1
ATOM 3041 N N . HIS C 1 82 ? 23.282 -1.930 34.484 1.00 13.79 82 HIS C N 1
ATOM 3042 C CA . HIS C 1 82 ? 22.724 -2.293 33.185 1.00 14.42 82 HIS C CA 1
ATOM 3043 C C . HIS C 1 82 ? 23.330 -1.473 32.046 1.00 15.82 82 HIS C C 1
ATOM 3044 O O . HIS C 1 82 ? 24.035 -0.487 32.286 1.00 14.81 82 HIS C O 1
ATOM 3051 N N . GLY C 1 83 ? 23.077 -1.892 30.806 1.00 17.96 83 GLY C N 1
ATOM 3052 C CA . GLY C 1 83 ? 23.746 -1.282 29.650 1.00 19.90 83 GLY C CA 1
ATOM 3053 C C . GLY C 1 83 ? 25.248 -1.501 29.714 1.00 21.91 83 GLY C C 1
ATOM 3054 O O . GLY C 1 83 ? 26.029 -0.555 29.654 1.00 21.85 83 GLY C O 1
ATOM 3055 N N . ILE C 1 84 ? 25.643 -2.762 29.872 1.00 24.07 84 ILE C N 1
ATOM 3056 C CA . ILE C 1 84 ? 27.033 -3.167 30.013 1.00 26.23 84 ILE C CA 1
ATOM 3057 C C . ILE C 1 84 ? 27.284 -4.285 28.998 1.00 27.91 84 ILE C C 1
ATOM 3058 O O . ILE C 1 84 ? 26.537 -5.263 28.966 1.00 28.67 84 ILE C O 1
ATOM 3063 N N . ASP C 1 85 ? 28.316 -4.161 28.170 1.00 28.29 85 ASP C N 1
ATOM 3064 C CA . ASP C 1 85 ? 28.585 -5.237 27.204 1.00 28.98 85 ASP C CA 1
ATOM 3065 C C . ASP C 1 85 ? 29.413 -6.393 27.773 1.00 28.25 85 ASP C C 1
ATOM 3066 O O . ASP C 1 85 ? 29.417 -7.483 27.199 1.00 29.55 85 ASP C O 1
ATOM 3071 N N . ARG C 1 86 ? 30.104 -6.160 28.891 1.00 25.97 86 ARG C N 1
ATOM 3072 C CA . ARG C 1 86 ? 30.879 -7.210 29.562 1.00 23.95 86 ARG C CA 1
ATOM 3073 C C . ARG C 1 86 ? 30.403 -7.438 31.004 1.00 22.24 86 ARG C C 1
ATOM 3074 O O . ARG C 1 86 ? 31.050 -6.993 31.955 1.00 22.33 86 ARG C O 1
ATOM 3082 N N . LYS C 1 87 ? 29.282 -8.139 31.141 1.00 21.09 87 LYS C N 1
ATOM 3083 C CA . LYS C 1 87 ? 28.708 -8.492 32.439 1.00 20.40 87 LYS C CA 1
ATOM 3084 C C . LYS C 1 87 ? 29.713 -9.155 33.365 1.00 18.41 87 LYS C C 1
ATOM 3085 O O . LYS C 1 87 ? 29.738 -8.867 34.561 1.00 17.84 87 LYS C O 1
ATOM 3091 N N . ASP C 1 88 ? 30.530 -10.044 32.812 1.00 17.28 88 ASP C N 1
ATOM 3092 C CA . ASP C 1 88 ? 31.533 -10.744 33.614 1.00 17.60 88 ASP C CA 1
ATOM 3093 C C . ASP C 1 88 ? 32.526 -9.789 34.296 1.00 17.24 88 ASP C C 1
ATOM 3094 O O . ASP C 1 88 ? 32.837 -9.949 35.474 1.00 17.26 88 ASP C O 1
ATOM 3099 N N . LEU C 1 89 ? 33.002 -8.781 33.565 1.00 17.21 89 LEU C N 1
ATOM 3100 C CA . LEU C 1 89 ? 33.933 -7.806 34.144 1.00 16.95 89 LEU C CA 1
ATOM 3101 C C . LEU C 1 89 ? 33.243 -6.907 35.173 1.00 16.33 89 LEU C C 1
ATOM 3102 O O . LEU C 1 89 ? 33.848 -6.546 36.193 1.00 16.62 89 LEU C O 1
ATOM 3107 N N . ALA C 1 90 ? 31.986 -6.556 34.900 1.00 15.76 90 ALA C N 1
ATOM 3108 C CA . ALA C 1 90 ? 31.155 -5.821 35.854 1.00 15.76 90 ALA C CA 1
ATOM 3109 C C . ALA C 1 90 ? 30.992 -6.617 37.143 1.00 16.52 90 ALA C C 1
ATOM 3110 O O . ALA C 1 90 ? 31.144 -6.082 38.246 1.00 16.43 90 ALA C O 1
ATOM 3112 N N . LEU C 1 91 ? 30.703 -7.909 36.994 1.00 17.22 91 LEU C N 1
ATOM 3113 C CA . LEU C 1 91 ? 30.542 -8.786 38.150 1.00 17.93 91 LEU C CA 1
ATOM 3114 C C . LEU C 1 91 ? 31.835 -8.893 38.966 1.00 18.40 91 LEU C C 1
ATOM 3115 O O . LEU C 1 91 ? 31.815 -8.757 40.189 1.00 18.13 91 LEU C O 1
ATOM 3120 N N . LYS C 1 92 ? 32.952 -9.128 38.283 1.00 19.18 92 LYS C N 1
ATOM 3121 C CA . LYS C 1 92 ? 34.247 -9.226 38.939 1.00 20.80 92 LYS C CA 1
ATOM 3122 C C . LYS C 1 92 ? 34.565 -7.944 39.724 1.00 20.20 92 LYS C C 1
ATOM 3123 O O . LYS C 1 92 ? 34.949 -8.016 40.894 1.00 20.20 92 LYS C O 1
ATOM 3129 N N . GLN C 1 93 ? 34.374 -6.784 39.081 1.00 19.77 93 GLN C N 1
ATOM 3130 C CA . GLN C 1 93 ? 34.542 -5.458 39.713 1.00 19.15 93 GLN C CA 1
ATOM 3131 C C . GLN C 1 93 ? 33.648 -5.306 40.953 1.00 18.34 93 GLN C C 1
ATOM 3132 O O . GLN C 1 93 ? 34.115 -4.895 42.022 1.00 18.20 93 GLN C O 1
ATOM 3138 N N . TRP C 1 94 ? 32.367 -5.646 40.810 1.00 17.39 94 TRP C N 1
ATOM 3139 C CA . TRP C 1 94 ? 31.412 -5.580 41.922 1.00 17.33 94 TRP C CA 1
ATOM 3140 C C . TRP C 1 94 ? 31.813 -6.472 43.103 1.00 16.94 94 TRP C C 1
ATOM 3141 O O . TRP C 1 94 ? 31.738 -6.047 44.264 1.00 16.21 94 TRP C O 1
ATOM 3152 N N . CYS C 1 95 ? 32.223 -7.706 42.805 1.00 17.23 95 CYS C N 1
ATOM 3153 C CA . CYS C 1 95 ? 32.726 -8.617 43.830 1.00 18.29 95 CYS C CA 1
ATOM 3154 C C . CYS C 1 95 ? 33.895 -8.008 44.599 1.00 19.32 95 CYS C C 1
ATOM 3155 O O . CYS C 1 95 ? 33.915 -8.044 45.832 1.00 19.48 95 CYS C O 1
ATOM 3158 N N . GLU C 1 96 ? 34.848 -7.446 43.862 1.00 20.55 96 GLU C N 1
ATOM 3159 C CA . GLU C 1 96 ? 36.011 -6.773 44.449 1.00 22.32 96 GLU C CA 1
ATOM 3160 C C . GLU C 1 96 ? 35.599 -5.604 45.345 1.00 22.46 96 GLU C C 1
ATOM 3161 O O . GLU C 1 96 ? 36.123 -5.458 46.456 1.00 22.52 96 GLU C O 1
ATOM 3167 N N . GLU C 1 97 ? 34.658 -4.786 44.863 1.00 22.31 97 GLU C N 1
ATOM 3168 C CA . GLU C 1 97 ? 34.154 -3.632 45.614 1.00 22.89 97 GLU C CA 1
ATOM 3169 C C . GLU C 1 97 ? 33.378 -4.050 46.862 1.00 22.74 97 GLU C C 1
ATOM 3170 O O . GLU C 1 97 ? 33.422 -3.364 47.887 1.00 22.79 97 GLU C O 1
ATOM 3176 N N . GLN C 1 98 ? 32.674 -5.177 46.774 1.00 22.02 98 GLN C N 1
ATOM 3177 C CA . GLN C 1 98 ? 31.852 -5.663 47.881 1.00 21.41 98 GLN C CA 1
ATOM 3178 C C . GLN C 1 98 ? 32.612 -6.531 48.888 1.00 20.80 98 GLN C C 1
ATOM 3179 O O . GLN C 1 98 ? 32.104 -6.799 49.979 1.00 21.13 98 GLN C O 1
ATOM 3185 N N . GLY C 1 99 ? 33.811 -6.979 48.519 1.00 19.77 99 GLY C N 1
ATOM 3186 C CA . GLY C 1 99 ? 34.589 -7.896 49.361 1.00 19.32 99 GLY C CA 1
ATOM 3187 C C . GLY C 1 99 ? 33.942 -9.267 49.420 1.00 19.14 99 GLY C C 1
ATOM 3188 O O . GLY C 1 99 ? 34.020 -9.965 50.431 1.00 19.48 99 GLY C O 1
ATOM 3189 N N . ILE C 1 100 ? 33.283 -9.637 48.326 1.00 18.66 100 ILE C N 1
ATOM 3190 C CA . ILE C 1 100 ? 32.622 -10.929 48.205 1.00 18.59 100 ILE C CA 1
ATOM 3191 C C . ILE C 1 100 ? 33.465 -11.835 47.313 1.00 17.39 100 ILE C C 1
ATOM 3192 O O . ILE C 1 100 ? 33.872 -11.438 46.220 1.00 16.87 100 ILE C O 1
ATOM 3197 N N . ALA C 1 101 ? 33.740 -13.045 47.791 1.00 16.88 101 ALA C N 1
ATOM 3198 C CA . ALA C 1 101 ? 34.444 -14.039 46.991 1.00 16.93 101 ALA C CA 1
ATOM 3199 C C . ALA C 1 101 ? 33.487 -14.606 45.936 1.00 16.47 101 ALA C C 1
ATOM 3200 O O . ALA C 1 101 ? 32.359 -14.990 46.270 1.00 15.48 101 ALA C O 1
ATOM 3202 N N . PRO C 1 102 ? 33.928 -14.648 44.660 1.00 16.67 102 PRO C N 1
ATOM 3203 C CA . PRO C 1 102 ? 33.091 -15.144 43.555 1.00 16.37 102 PRO C CA 1
ATOM 3204 C C . PRO C 1 102 ? 32.598 -16.564 43.796 1.00 15.68 102 PRO C C 1
ATOM 3205 O O . PRO C 1 102 ? 31.500 -16.923 43.372 1.00 14.92 102 PRO C O 1
ATOM 3209 N N . GLU C 1 103 ? 33.397 -17.352 44.511 1.00 15.20 103 GLU C N 1
ATOM 3210 C CA . GLU C 1 103 ? 33.023 -18.709 44.885 1.00 15.30 103 GLU C CA 1
ATOM 3211 C C . GLU C 1 103 ? 31.735 -18.763 45.734 1.00 13.81 103 GLU C C 1
ATOM 3212 O O . GLU C 1 103 ? 31.032 -19.781 45.742 1.00 13.37 103 GLU C O 1
ATOM 3218 N N . ARG C 1 104 ? 31.438 -17.661 46.424 1.00 13.37 104 ARG C N 1
ATOM 3219 C CA . ARG C 1 104 ? 30.283 -17.549 47.317 1.00 13.71 104 ARG C CA 1
ATOM 3220 C C . ARG C 1 104 ? 29.125 -16.763 46.688 1.00 13.07 104 ARG C C 1
ATOM 3221 O O . ARG C 1 104 ? 28.255 -16.258 47.399 1.00 13.46 104 ARG C O 1
ATOM 3229 N N . VAL C 1 105 ? 29.126 -16.643 45.362 1.00 12.37 105 VAL C N 1
ATOM 3230 C CA . VAL C 1 105 ? 28.081 -15.907 44.652 1.00 11.18 105 VAL C CA 1
ATOM 3231 C C . VAL C 1 105 ? 27.179 -16.875 43.904 1.00 10.30 105 VAL C C 1
ATOM 3232 O O . VAL C 1 105 ? 27.660 -17.756 43.196 1.00 9.97 105 VAL C O 1
ATOM 3236 N N . LEU C 1 106 ? 25.876 -16.707 44.104 1.00 9.69 106 LEU C N 1
ATOM 3237 C CA . LEU C 1 106 ? 24.868 -17.385 43.316 1.00 10.32 106 LEU C CA 1
ATOM 3238 C C . LEU C 1 106 ? 24.447 -16.396 42.228 1.00 11.20 106 LEU C C 1
ATOM 3239 O O . LEU C 1 106 ? 23.991 -15.283 42.530 1.00 12.08 106 LEU C O 1
ATOM 3244 N N . TYR C 1 107 ? 24.618 -16.809 40.972 1.00 10.66 107 TYR C N 1
ATOM 3245 C CA . TYR C 1 107 ? 24.304 -15.976 39.819 1.00 10.04 107 TYR C CA 1
ATOM 3246 C C . TYR C 1 107 ? 23.241 -16.695 39.001 1.00 8.80 107 TYR C C 1
ATOM 3247 O O . TYR C 1 107 ? 23.416 -17.866 38.661 1.00 9.08 107 TYR C O 1
ATOM 3256 N N . VAL C 1 108 ? 22.146 -16.000 38.702 1.00 7.58 108 VAL C N 1
ATOM 3257 C CA . VAL C 1 108 ? 21.008 -16.612 37.990 1.00 7.95 108 VAL C CA 1
ATOM 3258 C C . VAL C 1 108 ? 20.889 -16.021 36.588 1.00 8.25 108 VAL C C 1
ATOM 3259 O O . VAL C 1 108 ? 20.788 -14.796 36.429 1.00 8.24 108 VAL C O 1
ATOM 3263 N N . GLY C 1 109 ? 20.900 -16.874 35.569 1.00 8.25 109 GLY C N 1
ATOM 3264 C CA . GLY C 1 109 ? 20.783 -16.374 34.199 1.00 9.54 109 GLY C CA 1
ATOM 3265 C C . GLY C 1 109 ? 20.002 -17.271 33.261 1.00 9.30 109 GLY C C 1
ATOM 3266 O O . GLY C 1 109 ? 19.479 -18.300 33.672 1.00 9.07 109 GLY C O 1
ATOM 3267 N N . ASN C 1 110 ? 19.931 -16.889 31.989 1.00 9.69 110 ASN C N 1
ATOM 3268 C CA . ASN C 1 110 ? 19.106 -17.640 31.026 1.00 9.52 110 ASN C CA 1
ATOM 3269 C C . ASN C 1 110 ? 19.692 -17.793 29.620 1.00 9.77 110 ASN C C 1
ATOM 3270 O O . ASN C 1 110 ? 19.150 -18.547 28.827 1.00 9.76 110 ASN C O 1
ATOM 3275 N N . ASP C 1 111 ? 20.770 -17.083 29.295 1.00 10.87 111 ASP C N 1
ATOM 3276 C CA . ASP C 1 111 ? 21.205 -17.026 27.895 1.00 12.53 111 ASP C CA 1
ATOM 3277 C C . ASP C 1 111 ? 22.734 -17.078 27.751 1.00 11.89 111 ASP C C 1
ATOM 3278 O O . ASP C 1 111 ? 23.470 -17.039 28.742 1.00 11.66 111 ASP C O 1
ATOM 3283 N N . VAL C 1 112 ? 23.206 -17.165 26.515 1.00 11.56 112 VAL C N 1
ATOM 3284 C CA . VAL C 1 112 ? 24.632 -17.378 26.267 1.00 12.19 112 VAL C CA 1
ATOM 3285 C C . VAL C 1 112 ? 25.519 -16.247 26.788 1.00 12.00 112 VAL C C 1
ATOM 3286 O O . VAL C 1 112 ? 26.673 -16.485 27.144 1.00 11.74 112 VAL C O 1
ATOM 3290 N N . ASN C 1 113 ? 24.972 -15.038 26.886 1.00 11.84 113 ASN C N 1
ATOM 3291 C CA . ASN C 1 113 ? 25.754 -13.924 27.418 1.00 13.13 113 ASN C CA 1
ATOM 3292 C C . ASN C 1 113 ? 25.953 -14.011 28.938 1.00 12.33 113 ASN C C 1
ATOM 3293 O O . ASN C 1 113 ? 26.681 -13.214 29.516 1.00 12.51 113 ASN C O 1
ATOM 3298 N N . ASP C 1 114 ? 25.317 -15.008 29.569 1.00 11.88 114 ASP C N 1
ATOM 3299 C CA . ASP C 1 114 ? 25.553 -15.322 30.976 1.00 12.02 114 ASP C CA 1
ATOM 3300 C C . ASP C 1 114 ? 26.683 -16.312 31.202 1.00 11.87 114 ASP C C 1
ATOM 3301 O O . ASP C 1 114 ? 27.137 -16.468 32.327 1.00 11.73 114 ASP C O 1
ATOM 3306 N N . LEU C 1 115 ? 27.138 -16.991 30.153 1.00 11.20 115 LEU C N 1
ATOM 3307 C CA . LEU C 1 115 ? 28.141 -18.051 30.353 1.00 11.56 115 LEU C CA 1
ATOM 3308 C C . LEU C 1 115 ? 29.469 -17.563 30.949 1.00 12.26 115 LEU C C 1
ATOM 3309 O O . LEU C 1 115 ? 30.040 -18.264 31.799 1.00 13.40 115 LEU C O 1
ATOM 3314 N N . PRO C 1 116 ? 29.957 -16.370 30.536 1.00 12.52 116 PRO C N 1
ATOM 3315 C CA . PRO C 1 116 ? 31.175 -15.872 31.197 1.00 13.15 116 PRO C CA 1
ATOM 3316 C C . PRO C 1 116 ? 30.978 -15.597 32.698 1.00 13.38 116 PRO C C 1
ATOM 3317 O O . PRO C 1 116 ? 31.897 -15.838 33.481 1.00 13.73 116 PRO C O 1
ATOM 3321 N N . CYS C 1 117 ? 29.794 -15.117 33.087 1.00 12.98 117 CYS C N 1
ATOM 3322 C CA . CYS C 1 117 ? 29.457 -14.953 34.506 1.00 12.69 117 CYS C CA 1
ATOM 3323 C C . CYS C 1 117 ? 29.388 -16.308 35.207 1.00 12.13 117 CYS C C 1
ATOM 3324 O O . CYS C 1 117 ? 29.915 -16.464 36.318 1.00 11.80 117 CYS C O 1
ATOM 3327 N N . PHE C 1 118 ? 28.746 -17.277 34.550 1.00 11.61 118 PHE C N 1
ATOM 3328 C CA . PHE C 1 118 ? 28.660 -18.648 35.073 1.00 11.27 118 PHE C CA 1
ATOM 3329 C C . PHE C 1 118 ? 30.051 -19.194 35.410 1.00 11.45 118 PHE C C 1
ATOM 3330 O O . PHE C 1 118 ? 30.233 -19.809 36.468 1.00 10.94 118 PHE C O 1
ATOM 3338 N N . ALA C 1 119 ? 31.013 -18.960 34.516 1.00 11.74 119 ALA C N 1
ATOM 3339 C CA . ALA C 1 119 ? 32.404 -19.379 34.726 1.00 12.58 119 ALA C CA 1
ATOM 3340 C C . ALA C 1 119 ? 33.087 -18.748 35.946 1.00 13.05 119 ALA C C 1
ATOM 3341 O O . ALA C 1 119 ? 34.004 -19.338 36.519 1.00 12.67 119 ALA C O 1
ATOM 3343 N N . LEU C 1 120 ? 32.653 -17.556 36.339 1.00 13.75 120 LEU C N 1
ATOM 3344 C CA . LEU C 1 120 ? 33.339 -16.821 37.402 1.00 15.01 120 LEU C CA 1
ATOM 3345 C C . LEU C 1 120 ? 32.845 -17.180 38.799 1.00 14.28 120 LEU C C 1
ATOM 3346 O O . LEU C 1 120 ? 33.576 -17.039 39.772 1.00 13.87 120 LEU C O 1
ATOM 3351 N N . VAL C 1 121 ? 31.599 -17.626 38.903 1.00 13.25 121 VAL C N 1
ATOM 3352 C CA . VAL C 1 121 ? 30.988 -17.806 40.218 1.00 12.53 121 VAL C CA 1
ATOM 3353 C C . VAL C 1 121 ? 30.945 -19.254 40.678 1.00 11.72 121 VAL C C 1
ATOM 3354 O O . VAL C 1 121 ? 31.072 -20.182 39.869 1.00 11.99 121 VAL C O 1
ATOM 3358 N N . GLY C 1 122 ? 30.782 -19.446 41.984 1.00 11.23 122 GLY C N 1
ATOM 3359 C CA . GLY C 1 122 ? 30.651 -20.794 42.539 1.00 11.37 122 GLY C CA 1
ATOM 3360 C C . GLY C 1 122 ? 29.314 -21.457 42.239 1.00 11.74 122 GLY C C 1
ATOM 3361 O O . GLY C 1 122 ? 29.250 -22.672 42.021 1.00 11.22 122 GLY C O 1
ATOM 3362 N N . TRP C 1 123 ? 28.242 -20.663 42.225 1.00 11.94 123 TRP C N 1
ATOM 3363 C CA . TRP C 1 123 ? 26.887 -21.202 42.107 1.00 12.69 123 TRP C CA 1
ATOM 3364 C C . TRP C 1 123 ? 26.111 -20.590 40.923 1.00 10.91 123 TRP C C 1
ATOM 3365 O O . TRP C 1 123 ? 25.177 -19.820 41.128 1.00 10.90 123 TRP C O 1
ATOM 3376 N N . PRO C 1 124 ? 26.496 -20.942 39.684 1.00 10.24 124 PRO C N 1
ATOM 3377 C CA . PRO C 1 124 ? 25.698 -20.533 38.516 1.00 9.60 124 PRO C CA 1
ATOM 3378 C C . PRO C 1 124 ? 24.373 -21.312 38.487 1.00 9.91 124 PRO C C 1
ATOM 3379 O O . PRO C 1 124 ? 24.368 -22.554 38.633 1.00 10.27 124 PRO C O 1
ATOM 3383 N N . VAL C 1 125 ? 23.266 -20.588 38.330 1.00 9.05 125 VAL C N 1
ATOM 3384 C CA . VAL C 1 125 ? 21.931 -21.186 38.289 1.00 9.23 125 VAL C CA 1
ATOM 3385 C C . VAL C 1 125 ? 21.238 -20.770 36.990 1.00 9.75 125 VAL C C 1
ATOM 3386 O O . VAL C 1 125 ? 21.236 -19.591 36.639 1.00 10.34 125 VAL C O 1
ATOM 3390 N N . ALA C 1 126 ? 20.678 -21.739 36.269 1.00 9.75 126 ALA C N 1
ATOM 3391 C CA . ALA C 1 126 ? 19.903 -21.434 35.067 1.00 9.95 126 ALA C CA 1
ATOM 3392 C C . ALA C 1 126 ? 18.430 -21.547 35.404 1.00 9.46 126 ALA C C 1
ATOM 3393 O O . ALA C 1 126 ? 18.032 -22.433 36.177 1.00 10.46 126 ALA C O 1
ATOM 3395 N N . VAL C 1 127 ? 17.621 -20.655 34.835 1.00 8.73 127 VAL C N 1
ATOM 3396 C CA . VAL C 1 127 ? 16.162 -20.788 34.904 1.00 8.85 127 VAL C CA 1
ATOM 3397 C C . VAL C 1 127 ? 15.753 -21.917 33.955 1.00 9.16 127 VAL C C 1
ATOM 3398 O O . VAL C 1 127 ? 16.511 -22.254 33.032 1.00 7.85 127 VAL C O 1
ATOM 3402 N N . ALA C 1 128 ? 14.577 -22.509 34.191 1.00 9.81 128 ALA C N 1
ATOM 3403 C CA . ALA C 1 128 ? 14.110 -23.675 33.419 1.00 11.09 128 ALA C CA 1
ATOM 3404 C C . ALA C 1 128 ? 14.052 -23.409 31.910 1.00 11.91 128 ALA C C 1
ATOM 3405 O O . ALA C 1 128 ? 14.290 -24.312 31.085 1.00 13.30 128 ALA C O 1
ATOM 3407 N N . SER C 1 129 ? 13.723 -22.170 31.571 1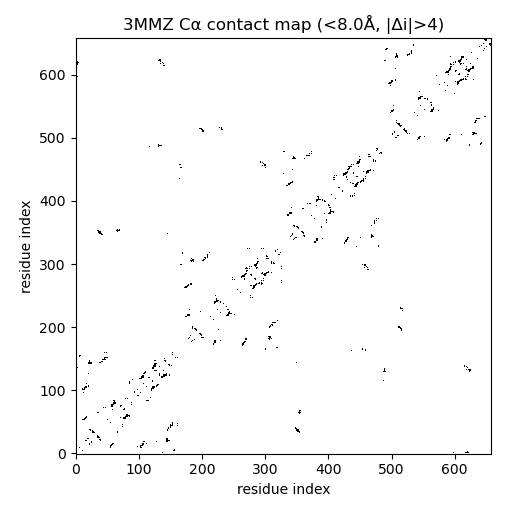.00 11.01 129 SER C N 1
ATOM 3408 C CA . SER C 1 129 ? 13.544 -21.721 30.191 1.00 11.09 129 SER C CA 1
ATOM 3409 C C . SER C 1 129 ? 14.853 -21.259 29.549 1.00 10.55 129 SER C C 1
ATOM 3410 O O . SER C 1 129 ? 14.833 -20.682 28.465 1.00 9.65 129 SER C O 1
ATOM 3413 N N . ALA C 1 130 ? 15.986 -21.502 30.216 1.00 10.47 130 ALA C N 1
ATOM 3414 C CA . ALA C 1 130 ? 17.286 -21.061 29.690 1.00 10.47 130 ALA C CA 1
ATOM 3415 C C . ALA C 1 130 ? 17.635 -21.721 28.352 1.00 11.01 130 ALA C C 1
ATOM 3416 O O . ALA C 1 130 ? 17.165 -22.821 28.043 1.00 10.57 130 ALA C O 1
ATOM 3418 N N . HIS C 1 131 ? 18.432 -21.020 27.548 1.00 11.59 131 HIS C N 1
ATOM 3419 C CA . HIS C 1 131 ? 19.058 -21.603 26.361 1.00 12.94 131 HIS C CA 1
ATOM 3420 C C . HIS C 1 131 ? 19.643 -22.977 26.735 1.00 12.67 131 HIS C C 1
ATOM 3421 O O . HIS C 1 131 ? 20.149 -23.149 27.844 1.00 12.13 131 HIS C O 1
ATOM 3428 N N . ASP C 1 132 ? 19.569 -23.953 25.828 1.00 13.63 132 ASP C N 1
ATOM 3429 C CA . ASP C 1 132 ? 19.987 -25.343 26.155 1.00 15.00 132 ASP C CA 1
ATOM 3430 C C . ASP C 1 132 ? 21.394 -25.481 26.778 1.00 14.37 132 ASP C C 1
ATOM 3431 O O . ASP C 1 132 ? 21.587 -26.218 27.749 1.00 14.38 132 ASP C O 1
ATOM 3436 N N . VAL C 1 133 ? 22.367 -24.757 26.228 1.00 13.34 133 VAL C N 1
ATOM 3437 C CA . VAL C 1 133 ? 23.766 -24.809 26.673 1.00 13.22 133 VAL C CA 1
ATOM 3438 C C . VAL C 1 133 ? 23.921 -24.239 28.086 1.00 12.13 133 VAL C C 1
ATOM 3439 O O . VAL C 1 133 ? 24.763 -24.686 28.861 1.00 12.27 133 VAL C O 1
ATOM 3443 N N . VAL C 1 134 ? 23.078 -23.264 28.407 1.00 10.53 134 VAL C N 1
ATOM 3444 C CA . VAL C 1 134 ? 23.122 -22.567 29.687 1.00 9.88 134 VAL C CA 1
ATOM 3445 C C . VAL C 1 134 ? 22.559 -23.479 30.777 1.00 9.29 134 VAL C C 1
ATOM 3446 O O . VAL C 1 134 ? 23.042 -23.497 31.904 1.00 9.33 134 VAL C O 1
ATOM 3450 N N . ARG C 1 135 ? 21.533 -24.236 30.430 1.00 10.05 135 ARG C N 1
ATOM 3451 C CA . ARG C 1 135 ? 20.960 -25.225 31.340 1.00 11.53 135 ARG C CA 1
ATOM 3452 C C . ARG C 1 135 ? 22.029 -26.238 31.775 1.00 10.85 135 ARG C C 1
ATOM 3453 O O . ARG C 1 135 ? 22.169 -26.539 32.961 1.00 10.68 135 ARG C O 1
ATOM 3461 N N . GLY C 1 136 ? 22.797 -26.743 30.810 1.00 10.47 136 GLY C N 1
ATOM 3462 C CA . GLY C 1 136 ? 23.913 -27.661 31.097 1.00 10.17 136 GLY C CA 1
ATOM 3463 C C . GLY C 1 136 ? 25.054 -27.026 31.886 1.00 9.66 136 GLY C C 1
ATOM 3464 O O . GLY C 1 136 ? 25.602 -27.634 32.817 1.00 9.34 136 GLY C O 1
ATOM 3465 N N . ALA C 1 137 ? 25.417 -25.802 31.510 1.00 9.10 137 ALA C N 1
ATOM 3466 C CA . ALA C 1 137 ? 26.521 -25.067 32.153 1.00 8.77 137 ALA C CA 1
ATOM 3467 C C . ALA C 1 137 ? 26.296 -24.717 33.624 1.00 9.45 137 ALA C C 1
ATOM 3468 O O . ALA C 1 137 ? 27.257 -24.501 34.358 1.00 9.61 137 ALA C O 1
ATOM 3470 N N . ALA C 1 138 ? 25.035 -24.636 34.034 1.00 9.81 138 ALA C N 1
ATOM 3471 C CA . ALA C 1 138 ? 24.668 -24.261 35.403 1.00 10.27 138 ALA C CA 1
ATOM 3472 C C . ALA C 1 138 ? 25.005 -25.372 36.387 1.00 10.07 138 ALA C C 1
ATOM 3473 O O . ALA C 1 138 ? 25.154 -26.526 35.998 1.00 9.66 138 ALA C O 1
ATOM 3475 N N . ARG C 1 139 ? 25.134 -24.996 37.653 1.00 10.46 139 ARG C N 1
ATOM 3476 C CA . ARG C 1 139 ? 25.352 -25.931 38.761 1.00 11.32 139 ARG C CA 1
ATOM 3477 C C . ARG C 1 139 ? 23.993 -26.393 39.300 1.00 11.14 139 ARG C C 1
ATOM 3478 O O . ARG C 1 139 ? 23.860 -27.494 39.864 1.00 10.83 139 ARG C O 1
ATOM 3486 N N . ALA C 1 140 ? 22.970 -25.563 39.094 1.00 10.53 140 ALA C N 1
ATOM 3487 C CA . ALA C 1 140 ? 21.600 -25.921 39.460 1.00 11.06 140 ALA C CA 1
ATOM 3488 C C . ALA C 1 140 ? 20.639 -25.309 38.452 1.00 11.32 140 ALA C C 1
ATOM 3489 O O . ALA C 1 140 ? 20.956 -24.288 37.841 1.00 10.70 140 ALA C O 1
ATOM 3491 N N . VAL C 1 141 ? 19.475 -25.934 38.279 1.00 11.57 141 VAL C N 1
ATOM 3492 C CA . VAL C 1 141 ? 18.471 -25.473 37.311 1.00 12.11 141 VAL C CA 1
ATOM 3493 C C . VAL C 1 141 ? 17.107 -25.403 37.995 1.00 12.72 141 VAL C C 1
ATOM 3494 O O . VAL C 1 141 ? 16.684 -26.380 38.629 1.00 12.94 141 VAL C O 1
ATOM 3498 N N . THR C 1 142 ? 16.426 -24.256 37.887 1.00 12.11 142 THR C N 1
ATOM 3499 C CA . THR C 1 142 ? 15.103 -24.116 38.496 1.00 11.94 142 THR C CA 1
ATOM 3500 C C . THR C 1 142 ? 14.086 -24.956 37.708 1.00 12.83 142 THR C C 1
ATOM 3501 O O . THR C 1 142 ? 14.324 -25.308 36.532 1.00 12.38 142 THR C O 1
ATOM 3505 N N . THR C 1 143 ? 12.981 -25.308 38.360 1.00 13.16 143 THR C N 1
ATOM 3506 C CA . THR C 1 143 ? 11.910 -26.013 37.680 1.00 14.61 143 THR C CA 1
ATOM 3507 C C . THR C 1 143 ? 10.933 -25.025 37.029 1.00 14.75 143 THR C C 1
ATOM 3508 O O . THR C 1 143 ? 10.283 -25.356 36.034 1.00 14.33 143 THR C O 1
ATOM 3512 N N . VAL C 1 144 ? 10.849 -23.804 37.566 1.00 14.49 144 VAL C N 1
ATOM 3513 C CA . VAL C 1 144 ? 9.964 -22.789 36.985 1.00 14.80 144 VAL C CA 1
ATOM 3514 C C . VAL C 1 144 ? 10.738 -21.845 36.036 1.00 13.78 144 VAL C C 1
ATOM 3515 O O . VAL C 1 144 ? 11.900 -21.505 36.293 1.00 13.18 144 VAL C O 1
ATOM 3519 N N . PRO C 1 145 ? 10.105 -21.445 34.928 1.00 13.63 145 PRO C N 1
ATOM 3520 C CA . PRO C 1 145 ? 10.821 -20.613 33.956 1.00 13.39 145 PRO C CA 1
ATOM 3521 C C . PRO C 1 145 ? 10.913 -19.143 34.349 1.00 13.42 145 PRO C C 1
ATOM 3522 O O . PRO C 1 145 ? 10.215 -18.689 35.271 1.00 14.40 145 PRO C O 1
ATOM 3526 N N . GLY C 1 146 ? 11.768 -18.400 33.644 1.00 12.92 146 GLY C N 1
ATOM 3527 C CA . GLY C 1 146 ? 11.877 -16.957 33.821 1.00 12.82 146 GLY C CA 1
ATOM 3528 C C . GLY C 1 146 ? 10.520 -16.278 33.713 1.00 13.27 146 GLY C C 1
ATOM 3529 O O . GLY C 1 146 ? 9.723 -16.602 32.816 1.00 13.35 146 GLY C O 1
ATOM 3530 N N . GLY C 1 147 ? 10.241 -15.358 34.643 1.00 12.93 147 GLY C N 1
ATOM 3531 C CA . GLY C 1 147 ? 8.986 -14.615 34.639 1.00 13.99 147 GLY C CA 1
ATOM 3532 C C . GLY C 1 147 ? 7.849 -15.287 35.398 1.00 14.56 147 GLY C C 1
ATOM 3533 O O . GLY C 1 147 ? 6.790 -14.686 35.596 1.00 14.41 147 GLY C O 1
ATOM 3534 N N . ASP C 1 148 ? 8.074 -16.535 35.808 1.00 14.55 148 ASP C N 1
ATOM 3535 C CA . ASP C 1 148 ? 7.036 -17.381 36.407 1.00 15.79 148 ASP C CA 1
ATOM 3536 C C . ASP C 1 148 ? 7.343 -17.640 37.882 1.00 14.12 148 ASP C C 1
ATOM 3537 O O . ASP C 1 148 ? 6.672 -18.448 38.525 1.00 13.85 148 ASP C O 1
ATOM 3542 N N . GLY C 1 149 ? 8.335 -16.938 38.424 1.00 12.27 149 GLY C N 1
ATOM 3543 C CA . GLY C 1 149 ? 8.691 -17.117 39.829 1.00 12.33 149 GLY C CA 1
ATOM 3544 C C . GLY C 1 149 ? 9.940 -17.949 40.058 1.00 12.37 149 GLY C C 1
ATOM 3545 O O . GLY C 1 149 ? 10.034 -18.663 41.063 1.00 12.31 149 GLY C O 1
ATOM 3546 N N . ALA C 1 150 ? 10.904 -17.863 39.138 1.00 12.39 150 ALA C N 1
ATOM 3547 C CA . ALA C 1 150 ? 12.155 -18.641 39.260 1.00 12.42 150 ALA C CA 1
ATOM 3548 C C . ALA C 1 150 ? 12.986 -18.196 40.461 1.00 12.56 150 ALA C C 1
ATOM 3549 O O . ALA C 1 150 ? 13.625 -19.014 41.139 1.00 13.39 150 ALA C O 1
ATOM 3551 N N . ILE C 1 151 ? 12.972 -16.897 40.735 1.00 11.87 151 ILE C N 1
ATOM 3552 C CA . ILE C 1 151 ? 13.713 -16.360 41.876 1.00 11.57 151 ILE C CA 1
ATOM 3553 C C . ILE C 1 151 ? 13.021 -16.726 43.199 1.00 11.35 151 ILE C C 1
ATOM 3554 O O . ILE C 1 151 ? 13.678 -17.007 44.209 1.00 11.31 151 ILE C O 1
ATOM 3559 N N . ARG C 1 152 ? 11.693 -16.733 43.181 1.00 11.04 152 ARG C N 1
ATOM 3560 C CA . ARG C 1 152 ? 10.914 -17.209 44.322 1.00 11.57 152 ARG C CA 1
ATOM 3561 C C . ARG C 1 152 ? 11.281 -18.658 44.668 1.00 11.83 152 ARG C C 1
ATOM 3562 O O . ARG C 1 152 ? 11.372 -19.014 45.843 1.00 11.95 152 ARG C O 1
ATOM 3570 N N . GLU C 1 153 ? 11.491 -19.481 43.643 1.00 11.69 153 GLU C N 1
ATOM 3571 C CA . GLU C 1 153 ? 11.866 -20.880 43.830 1.00 12.52 153 GLU C CA 1
ATOM 3572 C C . GLU C 1 153 ? 13.278 -20.992 44.414 1.00 12.14 153 GLU C C 1
ATOM 3573 O O . GLU C 1 153 ? 13.521 -21.788 45.327 1.00 12.59 153 GLU C O 1
ATOM 3579 N N . ILE C 1 154 ? 14.206 -20.194 43.890 1.00 10.98 154 ILE C N 1
ATOM 3580 C CA . ILE C 1 154 ? 15.557 -20.137 44.452 1.00 10.90 154 ILE C CA 1
ATOM 3581 C C . ILE C 1 154 ? 15.543 -19.685 45.916 1.00 11.11 154 ILE C C 1
ATOM 3582 O O . ILE C 1 154 ? 16.250 -20.256 46.758 1.00 11.43 154 ILE C O 1
ATOM 3587 N N . ALA C 1 155 ? 14.713 -18.698 46.235 1.00 11.27 155 ALA C N 1
ATOM 3588 C CA . ALA C 1 155 ? 14.594 -18.231 47.613 1.00 11.81 155 ALA C CA 1
ATOM 3589 C C . ALA C 1 155 ? 14.228 -19.373 48.570 1.00 12.50 155 ALA C C 1
ATOM 3590 O O . ALA C 1 155 ? 14.768 -19.445 49.680 1.00 12.85 155 ALA C O 1
ATOM 3592 N N . SER C 1 156 ? 13.346 -20.278 48.134 1.00 12.54 156 SER C N 1
ATOM 3593 C CA . SER C 1 156 ? 12.969 -21.430 48.956 1.00 13.20 156 SER C CA 1
ATOM 3594 C C . SER C 1 156 ? 14.110 -22.450 49.120 1.00 13.71 156 SER C C 1
ATOM 3595 O O . SER C 1 156 ? 14.176 -23.130 50.146 1.00 12.95 156 SER C O 1
ATOM 3598 N N . TRP C 1 157 ? 15.008 -22.553 48.137 1.00 14.12 157 TRP C N 1
ATOM 3599 C CA . TRP C 1 157 ? 16.199 -23.404 48.308 1.00 14.61 157 TRP C CA 1
ATOM 3600 C C . TRP C 1 157 ? 17.039 -22.896 49.473 1.00 14.51 157 TRP C C 1
ATOM 3601 O O . TRP C 1 157 ? 17.509 -23.674 50.303 1.00 14.13 157 TRP C O 1
ATOM 3612 N N . ILE C 1 158 ? 17.238 -21.583 49.496 1.00 14.15 158 ILE C N 1
ATOM 3613 C CA . ILE C 1 158 ? 18.111 -20.932 50.460 1.00 14.15 158 ILE C CA 1
ATOM 3614 C C . ILE C 1 158 ? 17.437 -20.813 51.829 1.00 13.98 158 ILE C C 1
ATOM 3615 O O . ILE C 1 158 ? 18.072 -21.073 52.859 1.00 13.80 158 ILE C O 1
ATOM 3620 N N . LEU C 1 159 ? 16.148 -20.469 51.835 1.00 13.67 159 LEU C N 1
ATOM 3621 C CA . LEU C 1 159 ? 15.454 -20.087 53.077 1.00 14.23 159 LEU C CA 1
ATOM 3622 C C . LEU C 1 159 ? 14.380 -21.074 53.564 1.00 13.77 159 LEU C C 1
ATOM 3623 O O . LEU C 1 159 ? 13.777 -20.865 54.614 1.00 14.44 159 LEU C O 1
ATOM 3628 N N . GLY C 1 160 ? 14.149 -22.139 52.803 1.00 12.69 160 GLY C N 1
ATOM 3629 C CA . GLY C 1 160 ? 13.132 -23.137 53.143 1.00 12.67 160 GLY C CA 1
ATOM 3630 C C . GLY C 1 160 ? 11.782 -22.772 52.546 1.00 12.71 160 GLY C C 1
ATOM 3631 O O . GLY C 1 160 ? 11.590 -21.632 52.093 1.00 12.22 160 GLY C O 1
ATOM 3632 N N . PRO C 1 161 ? 10.835 -23.739 52.530 1.00 13.14 161 PRO C N 1
ATOM 3633 C CA . PRO C 1 161 ? 9.543 -23.542 51.861 1.00 14.12 161 PRO C CA 1
ATOM 3634 C C . PRO C 1 161 ? 8.742 -22.345 52.403 1.00 15.20 161 PRO C C 1
ATOM 3635 O O . PRO C 1 161 ? 7.998 -21.710 51.648 1.00 16.26 161 PRO C O 1
ATOM 3639 N N . SER C 1 162 ? 8.908 -22.025 53.684 1.00 14.61 162 SER C N 1
ATOM 3640 C CA . SER C 1 162 ? 8.166 -20.926 54.289 1.00 14.65 162 SER C CA 1
ATOM 3641 C C . SER C 1 162 ? 8.929 -19.599 54.232 1.00 14.97 162 SER C C 1
ATOM 3642 O O . SER C 1 162 ? 8.420 -18.577 54.689 1.00 14.79 162 SER C O 1
ATOM 3645 N N . LEU C 1 163 ? 10.133 -19.619 53.655 1.00 15.81 163 LEU C N 1
ATOM 3646 C CA . LEU C 1 163 ? 11.019 -18.446 53.565 1.00 17.51 163 LEU C CA 1
ATOM 3647 C C . LEU C 1 163 ? 11.378 -17.857 54.929 1.00 19.96 163 LEU C C 1
ATOM 3648 O O . LEU C 1 163 ? 11.596 -16.647 55.054 1.00 20.33 163 LEU C O 1
ATOM 3653 N N . ASP C 1 164 ? 11.449 -18.728 55.932 1.00 21.53 164 ASP C N 1
ATOM 3654 C CA . ASP C 1 164 ? 11.706 -18.325 57.310 1.00 23.93 164 ASP C CA 1
ATOM 3655 C C . ASP C 1 164 ? 13.000 -18.955 57.835 1.00 24.45 164 ASP C C 1
ATOM 3656 O O . ASP C 1 164 ? 13.215 -19.052 59.045 1.00 25.00 164 ASP C O 1
ATOM 3661 N N . SER D 1 2 ? -4.335 -24.183 -5.638 1.00 23.94 2 SER D N 1
ATOM 3662 C CA . SER D 1 2 ? -4.497 -23.482 -4.329 1.00 22.86 2 SER D CA 1
ATOM 3663 C C . SER D 1 2 ? -3.469 -23.970 -3.291 1.00 20.99 2 SER D C 1
ATOM 3664 O O . SER D 1 2 ? -3.596 -25.057 -2.707 1.00 20.21 2 SER D O 1
ATOM 3667 N N . LEU D 1 3 ? -2.438 -23.153 -3.084 1.00 19.56 3 LEU D N 1
ATOM 3668 C CA . LEU D 1 3 ? -1.315 -23.525 -2.238 1.00 18.00 3 LEU D CA 1
ATOM 3669 C C . LEU D 1 3 ? -1.778 -23.840 -0.823 1.00 16.44 3 LEU D C 1
ATOM 3670 O O . LEU D 1 3 ? -2.512 -23.060 -0.220 1.00 16.26 3 LEU D O 1
ATOM 3675 N N . GLY D 1 4 ? -1.365 -24.999 -0.316 1.00 15.51 4 GLY D N 1
ATOM 3676 C CA . GLY D 1 4 ? -1.632 -25.390 1.075 1.00 14.73 4 GLY D CA 1
ATOM 3677 C C . GLY D 1 4 ? -2.978 -26.061 1.283 1.00 14.55 4 GLY D C 1
ATOM 3678 O O . GLY D 1 4 ? -3.250 -26.555 2.375 1.00 14.02 4 GLY D O 1
ATOM 3679 N N . ALA D 1 5 ? -3.816 -26.102 0.241 1.00 14.46 5 ALA D N 1
ATOM 3680 C CA . ALA D 1 5 ? -5.143 -26.721 0.358 1.00 14.82 5 ALA D CA 1
ATOM 3681 C C . ALA D 1 5 ? -5.053 -28.144 0.920 1.00 14.77 5 ALA D C 1
ATOM 3682 O O . ALA D 1 5 ? -4.134 -28.906 0.594 1.00 14.87 5 ALA D O 1
ATOM 3684 N N . LEU D 1 6 ? -5.989 -28.482 1.800 1.00 14.62 6 LEU D N 1
ATOM 3685 C CA . LEU D 1 6 ? -6.078 -29.829 2.342 1.00 13.97 6 LEU D CA 1
ATOM 3686 C C . LEU D 1 6 ? -6.649 -30.761 1.261 1.00 14.18 6 LEU D C 1
ATOM 3687 O O . LEU D 1 6 ? -7.373 -30.303 0.378 1.00 14.01 6 LEU D O 1
ATOM 3692 N N . PRO D 1 7 ? -6.307 -32.058 1.313 1.00 14.83 7 PRO D N 1
ATOM 3693 C CA . PRO D 1 7 ? -6.843 -33.007 0.330 1.00 15.69 7 PRO D CA 1
ATOM 3694 C C . PRO D 1 7 ? -8.349 -33.172 0.502 1.00 17.19 7 PRO D C 1
ATOM 3695 O O . PRO D 1 7 ? -8.863 -33.048 1.620 1.00 17.63 7 PRO D O 1
ATOM 3699 N N . THR D 1 8 ? -9.047 -33.418 -0.600 1.00 18.93 8 THR D N 1
ATOM 3700 C CA . THR D 1 8 ? -10.466 -33.746 -0.564 1.00 19.82 8 THR D CA 1
ATOM 3701 C C . THR D 1 8 ? -10.653 -35.077 -1.274 1.00 20.45 8 THR D C 1
ATOM 3702 O O . THR D 1 8 ? -9.728 -35.570 -1.924 1.00 20.19 8 THR D O 1
ATOM 3706 N N . ALA D 1 9 ? -11.861 -35.637 -1.173 1.00 21.50 9 ALA D N 1
ATOM 3707 C CA . ALA D 1 9 ? -12.203 -36.896 -1.837 1.00 22.01 9 ALA D CA 1
ATOM 3708 C C . ALA D 1 9 ? -11.910 -36.925 -3.341 1.00 22.63 9 ALA D C 1
ATOM 3709 O O . ALA D 1 9 ? -11.597 -37.989 -3.886 1.00 22.79 9 ALA D O 1
ATOM 3711 N N . GLU D 1 10 ? -12.000 -35.772 -4.006 1.00 23.17 10 GLU D N 1
ATOM 3712 C CA . GLU D 1 10 ? -11.778 -35.697 -5.465 1.00 23.91 10 GLU D CA 1
ATOM 3713 C C . GLU D 1 10 ? -10.307 -35.793 -5.856 1.00 22.98 10 GLU D C 1
ATOM 3714 O O . GLU D 1 10 ? -9.978 -36.137 -6.995 1.00 22.98 10 GLU D O 1
ATOM 3720 N N . ASP D 1 11 ? -9.435 -35.476 -4.904 1.00 22.03 11 ASP D N 1
ATOM 3721 C CA . ASP D 1 11 ? -7.994 -35.395 -5.139 1.00 21.22 11 ASP D CA 1
ATOM 3722 C C . ASP D 1 11 ? -7.301 -36.748 -5.141 1.00 19.79 11 ASP D C 1
ATOM 3723 O O . ASP D 1 11 ? -6.242 -36.909 -5.754 1.00 19.31 11 ASP D O 1
ATOM 3728 N N . ILE D 1 12 ? -7.882 -37.715 -4.437 1.00 18.93 12 ILE D N 1
ATOM 3729 C CA . ILE D 1 12 ? -7.176 -38.960 -4.163 1.00 18.93 12 ILE D CA 1
ATOM 3730 C C . ILE D 1 12 ? -7.981 -40.215 -4.477 1.00 17.93 12 ILE D C 1
ATOM 3731 O O . ILE D 1 12 ? -9.206 -40.218 -4.372 1.00 17.49 12 ILE D O 1
ATOM 3736 N N . ASP D 1 13 ? -7.267 -41.281 -4.828 1.00 17.96 13 ASP D N 1
ATOM 3737 C CA . ASP D 1 13 ? -7.873 -42.599 -5.034 1.00 18.28 13 ASP D CA 1
ATOM 3738 C C . ASP D 1 13 ? -7.393 -43.638 -4.026 1.00 16.86 13 ASP D C 1
ATOM 3739 O O . ASP D 1 13 ? -8.001 -44.705 -3.892 1.00 16.53 13 ASP D O 1
ATOM 3744 N N . ALA D 1 14 ? -6.312 -43.323 -3.309 1.00 16.02 14 ALA D N 1
ATOM 3745 C CA . ALA D 1 14 ? -5.695 -44.267 -2.380 1.00 15.38 14 ALA D CA 1
ATOM 3746 C C . ALA D 1 14 ? -5.190 -43.582 -1.112 1.00 14.92 14 ALA D C 1
ATOM 3747 O O . ALA D 1 14 ? -4.764 -42.430 -1.163 1.00 15.01 14 ALA D O 1
ATOM 3749 N N . VAL D 1 15 ? -5.219 -44.305 0.005 1.00 14.68 15 VAL D N 1
ATOM 3750 C CA . VAL D 1 15 ? -4.636 -43.831 1.270 1.00 14.85 15 VAL D CA 1
ATOM 3751 C C . VAL D 1 15 ? -3.671 -44.894 1.797 1.00 15.11 15 VAL D C 1
ATOM 3752 O O . VAL D 1 15 ? -4.083 -46.013 2.148 1.00 16.01 15 VAL D O 1
ATOM 3756 N N . VAL D 1 16 ? -2.390 -44.539 1.846 1.00 13.81 16 VAL D N 1
ATOM 3757 C CA . VAL D 1 16 ? -1.358 -45.453 2.306 1.00 12.93 16 VAL D CA 1
ATOM 3758 C C . VAL D 1 16 ? -0.797 -44.951 3.631 1.00 12.73 16 VAL D C 1
ATOM 3759 O O . VAL D 1 16 ? -0.421 -43.782 3.745 1.00 11.93 16 VAL D O 1
ATOM 3763 N N . LEU D 1 17 ? -0.758 -45.831 4.623 1.00 12.85 17 LEU D N 1
ATOM 3764 C CA . LEU D 1 17 ? -0.367 -45.439 5.983 1.00 13.96 17 LEU D CA 1
ATOM 3765 C C . LEU D 1 17 ? 0.905 -46.135 6.459 1.00 14.54 17 LEU D C 1
ATOM 3766 O O . LEU D 1 17 ? 1.022 -47.356 6.397 1.00 14.22 17 LEU D O 1
ATOM 3771 N N . ASP D 1 18 ? 1.862 -45.338 6.923 1.00 14.94 18 ASP D N 1
ATOM 3772 C CA . ASP D 1 18 ? 2.926 -45.832 7.774 1.00 14.85 18 ASP D CA 1
ATOM 3773 C C . ASP D 1 18 ? 2.305 -46.318 9.101 1.00 14.52 18 ASP D C 1
ATOM 3774 O O . ASP D 1 18 ? 1.168 -45.964 9.413 1.00 14.86 18 ASP D O 1
ATOM 3779 N N . PHE D 1 19 ? 3.025 -47.140 9.865 1.00 13.79 19 PHE D N 1
ATOM 3780 C CA . PHE D 1 19 ? 2.470 -47.676 11.115 1.00 14.33 19 PHE D CA 1
ATOM 3781 C C . PHE D 1 19 ? 3.060 -47.053 12.380 1.00 13.86 19 PHE D C 1
ATOM 3782 O O . PHE D 1 19 ? 2.439 -46.163 12.961 1.00 12.95 19 PHE D O 1
ATOM 3790 N N . ASP D 1 20 ? 4.248 -47.489 12.805 1.00 14.10 20 ASP D N 1
ATOM 3791 C CA . ASP D 1 20 ? 4.847 -46.925 14.027 1.00 14.69 20 ASP D CA 1
ATOM 3792 C C . ASP D 1 20 ? 5.081 -45.423 13.887 1.00 13.83 20 ASP D C 1
ATOM 3793 O O . ASP D 1 20 ? 5.699 -44.975 12.928 1.00 13.30 20 ASP D O 1
ATOM 3798 N N . GLY D 1 21 ? 4.560 -44.652 14.840 1.00 13.17 21 GLY D N 1
ATOM 3799 C CA . GLY D 1 21 ? 4.798 -43.216 14.860 1.00 13.06 21 GLY D CA 1
ATOM 3800 C C . GLY D 1 21 ? 3.734 -42.444 14.103 1.00 12.48 21 GLY D C 1
ATOM 3801 O O . GLY D 1 21 ? 3.644 -41.216 14.230 1.00 11.41 21 GLY D O 1
ATOM 3802 N N . THR D 1 22 ? 2.915 -43.182 13.351 1.00 12.86 22 THR D N 1
ATOM 3803 C CA . THR D 1 22 ? 1.870 -42.598 12.504 1.00 13.59 22 THR D CA 1
ATOM 3804 C C . THR D 1 22 ? 0.493 -43.024 13.007 1.00 12.99 22 THR D C 1
ATOM 3805 O O . THR D 1 22 ? -0.364 -42.174 13.263 1.00 13.12 22 THR D O 1
ATOM 3809 N N . GLN D 1 23 ? 0.302 -44.335 13.155 1.00 12.25 23 GLN D N 1
ATOM 3810 C CA . GLN D 1 23 ? -0.876 -44.893 13.838 1.00 12.61 23 GLN D CA 1
ATOM 3811 C C . GLN D 1 23 ? -0.573 -45.165 15.314 1.00 12.78 23 GLN D C 1
ATOM 3812 O O . GLN D 1 23 ? -1.447 -45.604 16.062 1.00 12.97 23 GLN D O 1
ATOM 3818 N N . THR D 1 24 ? 0.682 -44.940 15.715 1.00 13.22 24 THR D N 1
ATOM 3819 C CA . THR D 1 24 ? 1.096 -45.094 17.120 1.00 13.22 24 THR D CA 1
ATOM 3820 C C . THR D 1 24 ? 1.919 -43.880 17.525 1.00 12.67 24 THR D C 1
ATOM 3821 O O . THR D 1 24 ? 2.338 -43.102 16.673 1.00 12.37 24 THR D O 1
ATOM 3825 N N . ASP D 1 25 ? 2.171 -43.745 18.825 1.00 12.56 25 ASP D N 1
ATOM 3826 C CA . ASP D 1 25 ? 3.022 -42.670 19.348 1.00 14.20 25 ASP D CA 1
ATOM 3827 C C . ASP D 1 25 ? 4.530 -42.995 19.267 1.00 14.21 25 ASP D C 1
ATOM 3828 O O . ASP D 1 25 ? 5.347 -42.330 19.926 1.00 14.27 25 ASP D O 1
ATOM 3833 N N . ASP D 1 26 ? 4.880 -44.009 18.462 1.00 13.11 26 ASP D N 1
ATOM 3834 C CA . ASP D 1 26 ? 6.274 -44.439 18.246 1.00 13.89 26 ASP D CA 1
ATOM 3835 C C . ASP D 1 26 ? 6.902 -45.106 19.479 1.00 13.07 26 ASP D C 1
ATOM 3836 O O . ASP D 1 26 ? 8.108 -45.332 19.522 1.00 12.67 26 ASP D O 1
ATOM 3841 N N . ARG D 1 27 ? 6.077 -45.436 20.465 1.00 12.90 27 ARG D N 1
ATOM 3842 C CA . ARG D 1 27 ? 6.538 -46.238 21.584 1.00 12.95 27 ARG D CA 1
ATOM 3843 C C . ARG D 1 27 ? 6.123 -47.706 21.449 1.00 12.17 27 ARG D C 1
ATOM 3844 O O . ARG D 1 27 ? 5.185 -48.045 20.709 1.00 12.08 27 ARG D O 1
ATOM 3852 N N . VAL D 1 28 ? 6.828 -48.561 22.183 1.00 11.78 28 VAL D N 1
ATOM 3853 C CA . VAL D 1 28 ? 6.548 -49.990 22.234 1.00 11.38 28 VAL D CA 1
ATOM 3854 C C . VAL D 1 28 ? 6.537 -50.409 23.697 1.00 11.07 28 VAL D C 1
ATOM 3855 O O . VAL D 1 28 ? 7.461 -50.100 24.440 1.00 11.43 28 VAL D O 1
ATOM 3859 N N . LEU D 1 29 ? 5.484 -51.099 24.114 1.00 10.84 29 LEU D N 1
ATOM 3860 C CA . LEU D 1 29 ? 5.464 -51.710 25.425 1.00 11.26 29 LEU D CA 1
ATOM 3861 C C . LEU D 1 29 ? 6.118 -53.089 25.324 1.00 11.96 29 LEU D C 1
ATOM 3862 O O . LEU D 1 29 ? 5.760 -53.896 24.461 1.00 11.61 29 LEU D O 1
ATOM 3867 N N . ILE D 1 30 ? 7.092 -53.342 26.194 1.00 12.31 30 ILE D N 1
ATOM 3868 C CA . ILE D 1 30 ? 7.817 -54.609 26.190 1.00 13.38 30 ILE D CA 1
ATOM 3869 C C . ILE D 1 30 ? 7.722 -55.245 27.569 1.00 14.15 30 ILE D C 1
ATOM 3870 O O . ILE D 1 30 ? 7.771 -54.540 28.581 1.00 13.72 30 ILE D O 1
ATOM 3875 N N . ASP D 1 31 ? 7.575 -56.564 27.609 1.00 15.72 31 ASP D N 1
ATOM 3876 C CA . ASP D 1 31 ? 7.528 -57.254 28.893 1.00 18.39 31 ASP D CA 1
ATOM 3877 C C . ASP D 1 31 ? 8.835 -57.958 29.233 1.00 19.01 31 ASP D C 1
ATOM 3878 O O . ASP D 1 31 ? 9.797 -57.929 28.452 1.00 18.11 31 ASP D O 1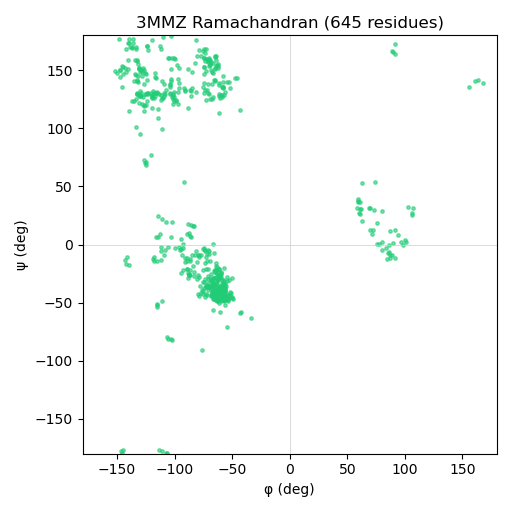
ATOM 3883 N N . SER D 1 32 ? 8.844 -58.589 30.408 1.00 20.86 32 SER D N 1
ATOM 3884 C CA . SER D 1 32 ? 9.992 -59.307 30.936 1.00 22.76 32 SER D CA 1
ATOM 3885 C C . SER D 1 32 ? 10.601 -60.300 29.937 1.00 24.27 32 SER D C 1
ATOM 3886 O O . SER D 1 32 ? 11.796 -60.564 29.997 1.00 24.64 32 SER D O 1
ATOM 3889 N N . ASP D 1 33 ? 9.778 -60.842 29.032 1.00 24.81 33 ASP D N 1
ATOM 3890 C CA . ASP D 1 33 ? 10.233 -61.836 28.047 1.00 24.89 33 ASP D CA 1
ATOM 3891 C C . ASP D 1 33 ? 10.448 -61.323 26.623 1.00 23.78 33 ASP D C 1
ATOM 3892 O O . ASP D 1 33 ? 10.708 -62.113 25.713 1.00 23.78 33 ASP D O 1
ATOM 3897 N N . GLY D 1 34 ? 10.335 -60.012 26.423 1.00 22.35 34 GLY D N 1
ATOM 3898 C CA . GLY D 1 34 ? 10.583 -59.435 25.113 1.00 21.37 34 GLY D CA 1
ATOM 3899 C C . GLY D 1 34 ? 9.379 -59.332 24.193 1.00 20.33 34 GLY D C 1
ATOM 3900 O O . GLY D 1 34 ? 9.521 -58.879 23.054 1.00 20.57 34 GLY D O 1
ATOM 3901 N N . ARG D 1 35 ? 8.202 -59.743 24.669 1.00 19.48 35 ARG D N 1
ATOM 3902 C CA . ARG D 1 35 ? 6.962 -59.524 23.913 1.00 19.23 35 ARG D CA 1
ATOM 3903 C C . ARG D 1 35 ? 6.743 -58.030 23.732 1.00 17.60 35 ARG D C 1
ATOM 3904 O O . ARG D 1 35 ? 6.953 -57.259 24.667 1.00 16.86 35 ARG D O 1
ATOM 3912 N N . GLU D 1 36 ? 6.335 -57.638 22.525 1.00 16.60 36 GLU D N 1
ATOM 3913 C CA . GLU D 1 36 ? 6.083 -56.239 22.193 1.00 16.05 36 GLU D CA 1
ATOM 3914 C C . GLU D 1 36 ? 4.587 -55.959 22.013 1.00 14.32 36 GLU D C 1
ATOM 3915 O O . GLU D 1 36 ? 3.855 -56.778 21.442 1.00 13.73 36 GLU D O 1
ATOM 3921 N N . PHE D 1 37 ? 4.147 -54.819 22.542 1.00 12.69 37 PHE D N 1
ATOM 3922 C CA . PHE D 1 37 ? 2.778 -54.341 22.383 1.00 13.44 37 PHE D CA 1
ATOM 3923 C C . PHE D 1 37 ? 2.865 -52.896 21.889 1.00 13.09 37 PHE D C 1
ATOM 3924 O O . PHE D 1 37 ? 3.842 -52.201 22.179 1.00 12.88 37 PHE D O 1
ATOM 3932 N N . VAL D 1 38 ? 1.874 -52.448 21.123 1.00 13.24 38 VAL D N 1
ATOM 3933 C CA . VAL D 1 38 ? 1.800 -51.033 20.732 1.00 12.87 38 VAL D CA 1
ATOM 3934 C C . VAL D 1 38 ? 0.390 -50.492 20.969 1.00 12.57 38 VAL D C 1
ATOM 3935 O O . VAL D 1 38 ? -0.569 -51.262 21.007 1.00 12.53 38 VAL D O 1
ATOM 3939 N N . SER D 1 39 ? 0.269 -49.177 21.150 1.00 12.40 39 SER D N 1
ATOM 3940 C CA . SER D 1 39 ? -1.055 -48.571 21.316 1.00 12.62 39 SER D CA 1
ATOM 3941 C C . SER D 1 39 ? -1.509 -47.935 20.019 1.00 12.58 39 SER D C 1
ATOM 3942 O O . SER D 1 39 ? -0.793 -47.124 19.418 1.00 13.38 39 SER D O 1
ATOM 3945 N N . VAL D 1 40 ? -2.700 -48.321 19.582 1.00 11.88 40 VAL D N 1
ATOM 3946 C CA . VAL D 1 40 ? -3.346 -47.708 18.436 1.00 11.74 40 VAL D CA 1
ATOM 3947 C C . VAL D 1 40 ? -4.562 -46.914 18.948 1.00 12.52 40 VAL D C 1
ATOM 3948 O O . VAL D 1 40 ? -4.802 -46.861 20.158 1.00 12.85 40 VAL D O 1
ATOM 3952 N N . HIS D 1 41 ? -5.324 -46.313 18.040 1.00 12.49 41 HIS D N 1
ATOM 3953 C CA . HIS D 1 41 ? -6.391 -45.380 18.436 1.00 12.26 41 HIS D CA 1
ATOM 3954 C C . HIS D 1 41 ? -7.713 -45.734 17.751 1.00 11.92 41 HIS D C 1
ATOM 3955 O O . HIS D 1 41 ? -7.740 -45.958 16.545 1.00 11.12 41 HIS D O 1
ATOM 3962 N N . ARG D 1 42 ? -8.799 -45.778 18.530 1.00 12.30 42 ARG D N 1
ATOM 3963 C CA . ARG D 1 42 ? -10.122 -46.176 18.018 1.00 13.77 42 ARG D CA 1
ATOM 3964 C C . ARG D 1 42 ? -10.702 -45.160 17.051 1.00 14.05 42 ARG D C 1
ATOM 3965 O O . ARG D 1 42 ? -11.459 -45.518 16.151 1.00 14.26 42 ARG D O 1
ATOM 3973 N N . GLY D 1 43 ? -10.374 -43.890 17.270 1.00 14.17 43 GLY D N 1
ATOM 3974 C CA . GLY D 1 43 ? -10.711 -42.826 16.325 1.00 13.86 43 GLY D CA 1
ATOM 3975 C C . GLY D 1 43 ? -10.083 -43.064 14.962 1.00 13.36 43 GLY D C 1
ATOM 3976 O O . GLY D 1 43 ? -10.764 -42.943 13.937 1.00 12.69 43 GLY D O 1
ATOM 3977 N N . ASP D 1 44 ? -8.789 -43.400 14.932 1.00 13.35 44 ASP D N 1
ATOM 3978 C CA . ASP D 1 44 ? -8.133 -43.802 13.680 1.00 13.66 44 ASP D CA 1
ATOM 3979 C C . ASP D 1 44 ? -8.888 -44.958 13.023 1.00 13.47 44 ASP D C 1
ATOM 3980 O O . ASP D 1 44 ? -9.092 -44.970 11.809 1.00 14.11 44 ASP D O 1
ATOM 3985 N N . GLY D 1 45 ? -9.278 -45.942 13.829 1.00 12.94 45 GLY D N 1
ATOM 3986 C CA . GLY D 1 45 ? -10.005 -47.101 13.336 1.00 12.77 45 GLY D CA 1
ATOM 3987 C C . GLY D 1 45 ? -11.307 -46.721 12.654 1.00 12.57 45 GLY D C 1
ATOM 3988 O O . GLY D 1 45 ? -11.647 -47.257 11.605 1.00 12.39 45 GLY D O 1
ATOM 3989 N N . LEU D 1 46 ? -12.021 -45.768 13.242 1.00 12.57 46 LEU D N 1
ATOM 3990 C CA . LEU D 1 46 ? -13.292 -45.318 12.685 1.00 13.12 46 LEU D CA 1
ATOM 3991 C C . LEU D 1 46 ? -13.053 -44.525 11.417 1.00 12.95 46 LEU D C 1
ATOM 3992 O O . LEU D 1 46 ? -13.809 -44.665 10.454 1.00 13.10 46 LEU D O 1
ATOM 3997 N N . GLY D 1 47 ? -12.003 -43.700 11.421 1.00 13.02 47 GLY D N 1
ATOM 3998 C CA . GLY D 1 47 ? -11.600 -42.921 10.247 1.00 13.05 47 GLY D CA 1
ATOM 3999 C C . GLY D 1 47 ? -11.209 -43.816 9.079 1.00 12.57 47 GLY D C 1
ATOM 4000 O O . GLY D 1 47 ? -11.637 -43.604 7.952 1.00 12.24 47 GLY D O 1
ATOM 4001 N N . ILE D 1 48 ? -10.369 -44.804 9.355 1.00 12.43 48 ILE D N 1
ATOM 4002 C CA . ILE D 1 48 ? -9.927 -45.764 8.342 1.00 12.54 48 ILE D CA 1
ATOM 4003 C C . ILE D 1 48 ? -11.118 -46.529 7.745 1.00 13.16 48 ILE D C 1
ATOM 4004 O O . ILE D 1 48 ? -11.218 -46.683 6.521 1.00 13.56 48 ILE D O 1
ATOM 4009 N N . ALA D 1 49 ? -12.024 -47.000 8.601 1.00 13.04 49 ALA D N 1
ATOM 4010 C CA . ALA D 1 49 ? -13.204 -47.716 8.116 1.00 14.00 49 ALA D CA 1
ATOM 4011 C C . ALA D 1 49 ? -14.084 -46.817 7.250 1.00 14.43 49 ALA D C 1
ATOM 4012 O O . ALA D 1 49 ? -14.632 -47.267 6.231 1.00 14.48 49 ALA D O 1
ATOM 4014 N N . ALA D 1 50 ? -14.208 -45.547 7.644 1.00 14.06 50 ALA D N 1
ATOM 4015 C CA . ALA D 1 50 ? -14.984 -44.575 6.874 1.00 13.77 50 ALA D CA 1
ATOM 4016 C C . ALA D 1 50 ? -14.359 -44.311 5.505 1.00 13.38 50 ALA D C 1
ATOM 4017 O O . ALA D 1 50 ? -15.074 -44.255 4.505 1.00 13.55 50 ALA D O 1
ATOM 4019 N N . LEU D 1 51 ? -13.029 -44.165 5.463 1.00 13.21 51 LEU D N 1
ATOM 4020 C CA . LEU D 1 51 ? -12.312 -43.995 4.196 1.00 13.71 51 LEU D CA 1
ATOM 4021 C C . LEU D 1 51 ? -12.478 -45.226 3.286 1.00 13.91 51 LEU D C 1
ATOM 4022 O O . LEU D 1 51 ? -12.769 -45.097 2.093 1.00 12.58 51 LEU D O 1
ATOM 4027 N N . ARG D 1 52 ? -12.328 -46.412 3.869 1.00 15.07 52 ARG D N 1
ATOM 4028 C CA . ARG D 1 52 ? -12.509 -47.667 3.141 1.00 17.01 52 ARG D CA 1
ATOM 4029 C C . ARG D 1 52 ? -13.925 -47.791 2.572 1.00 18.05 52 ARG D C 1
ATOM 4030 O O . ARG D 1 52 ? -14.095 -48.148 1.407 1.00 18.35 52 ARG D O 1
ATOM 4038 N N . LYS D 1 53 ? -14.934 -47.481 3.388 1.00 18.68 53 LYS D N 1
ATOM 4039 C CA . LYS D 1 53 ? -16.334 -47.517 2.949 1.00 19.51 53 LYS D CA 1
ATOM 4040 C C . LYS D 1 53 ? -16.623 -46.542 1.810 1.00 19.34 53 LYS D C 1
ATOM 4041 O O . LYS D 1 53 ? -17.524 -46.783 1.003 1.00 19.31 53 LYS D O 1
ATOM 4047 N N . SER D 1 54 ? -15.854 -45.457 1.747 1.00 18.57 54 SER D N 1
ATOM 4048 C CA . SER D 1 54 ? -15.988 -44.466 0.685 1.00 18.95 54 SER D CA 1
ATOM 4049 C C . SER D 1 54 ? -15.387 -44.938 -0.654 1.00 19.14 54 SER D C 1
ATOM 4050 O O . SER D 1 54 ? -15.486 -44.237 -1.666 1.00 19.91 54 SER D O 1
ATOM 4053 N N . GLY D 1 55 ? -14.764 -46.114 -0.660 1.00 18.58 55 GLY D N 1
ATOM 4054 C CA . GLY D 1 55 ? -14.231 -46.693 -1.899 1.00 18.40 55 GLY D CA 1
ATOM 4055 C C . GLY D 1 55 ? -12.770 -46.383 -2.178 1.00 18.04 55 GLY D C 1
ATOM 4056 O O . GLY D 1 55 ? -12.260 -46.687 -3.258 1.00 17.87 55 GLY D O 1
ATOM 4057 N N . LEU D 1 56 ? -12.087 -45.774 -1.211 1.00 17.73 56 LEU D N 1
ATOM 4058 C CA . LEU D 1 56 ? -10.664 -45.501 -1.356 1.00 17.50 56 LEU D CA 1
ATOM 4059 C C . LEU D 1 56 ? -9.866 -46.784 -1.201 1.00 17.77 56 LEU D C 1
ATOM 4060 O O . LEU D 1 56 ? -10.179 -47.613 -0.346 1.00 17.81 56 LEU D O 1
ATOM 4065 N N . THR D 1 57 ? -8.847 -46.953 -2.036 1.00 18.04 57 THR D N 1
ATOM 4066 C CA . THR D 1 57 ? -7.948 -48.094 -1.904 1.00 19.48 57 THR D CA 1
ATOM 4067 C C . THR D 1 57 ? -6.965 -47.857 -0.748 1.00 20.97 57 THR D C 1
ATOM 4068 O O . THR D 1 57 ? -6.232 -46.865 -0.745 1.00 21.08 57 THR D O 1
ATOM 4080 N N . LEU D 1 59 ? -4.009 -49.135 2.321 1.00 20.37 59 LEU D N 1
ATOM 4081 C CA . LEU D 1 59 ? -2.796 -49.928 2.492 1.00 18.48 59 LEU D CA 1
ATOM 4082 C C . LEU D 1 59 ? -2.005 -49.452 3.691 1.00 17.70 59 LEU D C 1
ATOM 4083 O O . LEU D 1 59 ? -1.820 -48.252 3.871 1.00 17.24 59 LEU D O 1
ATOM 4088 N N . ILE D 1 60 ? -1.535 -50.402 4.496 1.00 17.02 60 ILE D N 1
ATOM 4089 C CA . ILE D 1 60 ? -0.523 -50.128 5.505 1.00 16.71 60 ILE D CA 1
ATOM 4090 C C . ILE D 1 60 ? 0.825 -50.628 4.999 1.00 17.80 60 ILE D C 1
ATOM 4091 O O . ILE D 1 60 ? 0.959 -51.792 4.601 1.00 17.44 60 ILE D O 1
ATOM 4096 N N . LEU D 1 61 ? 1.809 -49.734 5.024 1.00 19.37 61 LEU D N 1
ATOM 4097 C CA . LEU D 1 61 ? 3.148 -49.998 4.517 1.00 21.52 61 LEU D CA 1
ATOM 4098 C C . LEU D 1 61 ? 4.162 -49.854 5.650 1.00 24.50 61 LEU D C 1
ATOM 4099 O O . LEU D 1 61 ? 4.195 -48.824 6.315 1.00 24.21 61 LEU D O 1
ATOM 4104 N N . SER D 1 62 ? 4.981 -50.884 5.871 1.00 27.77 62 SER D N 1
ATOM 4105 C CA . SER D 1 62 ? 5.998 -50.834 6.932 1.00 30.83 62 SER D CA 1
ATOM 4106 C C . SER D 1 62 ? 7.281 -51.608 6.603 1.00 33.32 62 SER D C 1
ATOM 4107 O O . SER D 1 62 ? 7.253 -52.596 5.874 1.00 33.38 62 SER D O 1
ATOM 4110 N N . THR D 1 63 ? 8.399 -51.132 7.154 1.00 35.65 63 THR D N 1
ATOM 4111 C CA . THR D 1 63 ? 9.726 -51.714 6.936 1.00 37.84 63 THR D CA 1
ATOM 4112 C C . THR D 1 63 ? 9.978 -52.951 7.803 1.00 39.67 63 THR D C 1
ATOM 4113 O O . THR D 1 63 ? 10.720 -53.850 7.403 1.00 40.10 63 THR D O 1
ATOM 4117 N N . GLU D 1 64 ? 9.360 -53.003 8.980 1.00 41.19 64 GLU D N 1
ATOM 4118 C CA . GLU D 1 64 ? 9.760 -53.985 9.992 1.00 42.61 64 GLU D CA 1
ATOM 4119 C C . GLU D 1 64 ? 8.938 -55.279 10.034 1.00 42.84 64 GLU D C 1
ATOM 4120 O O . GLU D 1 64 ? 7.755 -55.294 9.682 1.00 43.08 64 GLU D O 1
ATOM 4126 N N . GLN D 1 65 ? 9.588 -56.356 10.481 1.00 42.58 65 GLN D N 1
ATOM 4127 C CA . GLN D 1 65 ? 8.988 -57.693 10.518 1.00 42.28 65 GLN D CA 1
ATOM 4128 C C . GLN D 1 65 ? 7.930 -57.881 11.601 1.00 41.26 65 GLN D C 1
ATOM 4129 O O . GLN D 1 65 ? 7.099 -58.788 11.492 1.00 41.18 65 GLN D O 1
ATOM 4135 N N . ASN D 1 66 ? 7.969 -57.036 12.636 1.00 40.26 66 ASN D N 1
ATOM 4136 C CA . ASN D 1 66 ? 7.033 -57.111 13.766 1.00 39.31 66 ASN D CA 1
ATOM 4137 C C . ASN D 1 66 ? 5.587 -57.363 13.319 1.00 37.38 66 ASN D C 1
ATOM 4138 O O . ASN D 1 66 ? 4.998 -56.535 12.625 1.00 37.91 66 ASN D O 1
ATOM 4143 N N . PRO D 1 67 ? 5.016 -58.517 13.710 1.00 35.06 67 PRO D N 1
ATOM 4144 C CA . PRO D 1 67 ? 3.712 -58.925 13.192 1.00 33.33 67 PRO D CA 1
ATOM 4145 C C . PRO D 1 67 ? 2.532 -58.111 13.731 1.00 31.02 67 PRO D C 1
ATOM 4146 O O . PRO D 1 67 ? 1.412 -58.279 13.245 1.00 30.54 67 PRO D O 1
ATOM 4150 N N . VAL D 1 68 ? 2.778 -57.243 14.715 1.00 28.93 68 VAL D N 1
ATOM 4151 C CA . VAL D 1 68 ? 1.709 -56.428 15.298 1.00 27.07 68 VAL D CA 1
ATOM 4152 C C . VAL D 1 68 ? 1.012 -55.594 14.216 1.00 25.66 68 VAL D C 1
ATOM 4153 O O . VAL D 1 68 ? -0.207 -55.403 14.262 1.00 25.71 68 VAL D O 1
ATOM 4157 N N . VAL D 1 69 ? 1.783 -55.116 13.239 1.00 24.27 69 VAL D N 1
ATOM 4158 C CA . VAL D 1 69 ? 1.224 -54.318 12.144 1.00 23.72 69 VAL D CA 1
ATOM 4159 C C . VAL D 1 69 ? 0.155 -55.095 11.357 1.00 22.84 69 VAL D C 1
ATOM 4160 O O . VAL D 1 69 ? -0.903 -54.556 11.032 1.00 22.25 69 VAL D O 1
ATOM 4164 N N . ALA D 1 70 ? 0.439 -56.365 11.061 1.00 22.39 70 ALA D N 1
ATOM 4165 C CA . ALA D 1 70 ? -0.501 -57.202 10.335 1.00 21.68 70 ALA D CA 1
ATOM 4166 C C . ALA D 1 70 ? -1.753 -57.469 11.160 1.00 20.90 70 ALA D C 1
ATOM 4167 O O . ALA D 1 70 ? -2.849 -57.568 10.611 1.00 20.89 70 ALA D O 1
ATOM 4169 N N . ALA D 1 71 ? -1.572 -57.603 12.472 1.00 19.94 71 ALA D N 1
ATOM 4170 C CA . ALA D 1 71 ? -2.679 -57.826 13.390 1.00 19.57 71 ALA D CA 1
ATOM 4171 C C . ALA D 1 71 ? -3.626 -56.628 13.365 1.00 18.67 71 ALA D C 1
ATOM 4172 O O . ALA D 1 71 ? -4.839 -56.800 13.351 1.00 18.72 71 ALA D O 1
ATOM 4174 N N . ARG D 1 72 ? -3.060 -55.421 13.334 1.00 17.92 72 ARG D N 1
ATOM 4175 C CA . ARG D 1 72 ? -3.849 -54.193 13.202 1.00 16.95 72 ARG D CA 1
ATOM 4176 C C . ARG D 1 72 ? -4.541 -54.149 11.841 1.00 16.78 72 ARG D C 1
ATOM 4177 O O . ARG D 1 72 ? -5.734 -53.846 11.748 1.00 15.27 72 ARG D O 1
ATOM 4185 N N . ALA D 1 73 ? -3.783 -54.474 10.791 1.00 17.32 73 ALA D N 1
ATOM 4186 C CA . ALA D 1 73 ? -4.303 -54.452 9.432 1.00 17.62 73 ALA D CA 1
ATOM 4187 C C . ALA D 1 73 ? -5.484 -55.429 9.300 1.00 18.43 73 ALA D C 1
ATOM 4188 O O . ALA D 1 73 ? -6.474 -55.118 8.635 1.00 18.32 73 ALA D O 1
ATOM 4190 N N . ARG D 1 74 ? -5.369 -56.579 9.966 1.00 19.34 74 ARG D N 1
ATOM 4191 C CA . ARG D 1 74 ? -6.415 -57.614 9.981 1.00 21.19 74 ARG D CA 1
ATOM 4192 C C . ARG D 1 74 ? -7.713 -57.079 10.591 1.00 21.34 74 ARG D C 1
ATOM 4193 O O . ARG D 1 74 ? -8.781 -57.201 9.994 1.00 20.92 74 ARG D O 1
ATOM 4201 N N . LYS D 1 75 ? -7.602 -56.464 11.769 1.00 21.38 75 LYS D N 1
ATOM 4202 C CA . LYS D 1 75 ? -8.753 -55.884 12.450 1.00 21.89 75 LYS D CA 1
ATOM 4203 C C . LYS D 1 75 ? -9.407 -54.773 11.617 1.00 20.74 75 LYS D C 1
ATOM 4204 O O . LYS D 1 75 ? -10.630 -54.659 11.588 1.00 20.43 75 LYS D O 1
ATOM 4210 N N . LEU D 1 76 ? -8.588 -53.980 10.928 1.00 19.83 76 LEU D N 1
ATOM 4211 C CA . LEU D 1 76 ? -9.081 -52.893 10.085 1.00 19.61 76 LEU D CA 1
ATOM 4212 C C . LEU D 1 76 ? -9.593 -53.368 8.712 1.00 19.83 76 LEU D C 1
ATOM 4213 O O . LEU D 1 76 ? -10.171 -52.579 7.963 1.00 19.52 76 LEU D O 1
ATOM 4218 N N . LYS D 1 77 ? -9.370 -54.641 8.385 1.00 20.58 77 LYS D N 1
ATOM 4219 C CA . LYS D 1 77 ? -9.743 -55.200 7.067 1.00 21.84 77 LYS D CA 1
ATOM 4220 C C . LYS D 1 77 ? -9.064 -54.483 5.887 1.00 21.67 77 LYS D C 1
ATOM 4221 O O . LYS D 1 77 ? -9.689 -54.240 4.846 1.00 22.01 77 LYS D O 1
ATOM 4227 N N . ILE D 1 78 ? -7.793 -54.129 6.060 1.00 21.22 78 ILE D N 1
ATOM 4228 C CA . ILE D 1 78 ? -7.017 -53.498 4.986 1.00 20.74 78 ILE D CA 1
ATOM 4229 C C . ILE D 1 78 ? -5.687 -54.227 4.766 1.00 19.27 78 ILE D C 1
ATOM 4230 O O . ILE D 1 78 ? -5.120 -54.783 5.714 1.00 17.96 78 ILE D O 1
ATOM 4235 N N . PRO D 1 79 ? -5.193 -54.242 3.509 1.00 19.56 79 PRO D N 1
ATOM 4236 C CA . PRO D 1 79 ? -3.978 -55.003 3.228 1.00 19.78 79 PRO D CA 1
ATOM 4237 C C . PRO D 1 79 ? -2.730 -54.395 3.868 1.00 19.74 79 PRO D C 1
ATOM 4238 O O . PRO D 1 79 ? -2.687 -53.195 4.157 1.00 19.17 79 PRO D O 1
ATOM 4242 N N . VAL D 1 80 ? -1.748 -55.251 4.108 1.00 19.71 80 VAL D N 1
ATOM 4243 C CA . VAL D 1 80 ? -0.453 -54.833 4.592 1.00 20.40 80 VAL D CA 1
ATOM 4244 C C . VAL D 1 80 ? 0.632 -55.162 3.561 1.00 20.96 80 VAL D C 1
ATOM 4245 O O . VAL D 1 80 ? 0.556 -56.169 2.854 1.00 19.69 80 VAL D O 1
ATOM 4249 N N . LEU D 1 81 ? 1.618 -54.278 3.470 1.00 22.82 81 LEU D N 1
ATOM 4250 C CA . LEU D 1 81 ? 2.827 -54.515 2.709 1.00 25.70 81 LEU D CA 1
ATOM 4251 C C . LEU D 1 81 ? 3.950 -54.164 3.681 1.00 28.54 81 LEU D C 1
ATOM 4252 O O . LEU D 1 81 ? 4.294 -52.998 3.844 1.00 27.96 81 LEU D O 1
ATOM 4257 N N . HIS D 1 82 ? 4.480 -55.170 4.377 1.00 31.78 82 HIS D N 1
ATOM 4258 C CA . HIS D 1 82 ? 5.480 -54.914 5.421 1.00 34.89 82 HIS D CA 1
ATOM 4259 C C . HIS D 1 82 ? 6.648 -55.909 5.434 1.00 36.45 82 HIS D C 1
ATOM 4260 O O . HIS D 1 82 ? 6.611 -56.934 4.746 1.00 36.38 82 HIS D O 1
ATOM 4267 N N . GLY D 1 83 ? 7.676 -55.590 6.227 1.00 37.85 83 GLY D N 1
ATOM 4268 C CA . GLY D 1 83 ? 8.944 -56.332 6.227 1.00 38.75 83 GLY D CA 1
ATOM 4269 C C . GLY D 1 83 ? 9.756 -56.043 4.972 1.00 39.62 83 GLY D C 1
ATOM 4270 O O . GLY D 1 83 ? 10.532 -56.887 4.518 1.00 40.05 83 GLY D O 1
ATOM 4271 N N . ILE D 1 84 ? 9.585 -54.835 4.432 1.00 40.11 84 ILE D N 1
ATOM 4272 C CA . ILE D 1 84 ? 10.076 -54.462 3.101 1.00 40.30 84 ILE D CA 1
ATOM 4273 C C . ILE D 1 84 ? 11.472 -53.847 3.155 1.00 40.92 84 ILE D C 1
ATOM 4274 O O . ILE D 1 84 ? 11.738 -52.977 3.995 1.00 41.66 84 ILE D O 1
ATOM 4279 N N . ASP D 1 85 ? 12.350 -54.296 2.254 1.00 40.67 85 ASP D N 1
ATOM 4280 C CA . ASP D 1 85 ? 13.671 -53.681 2.062 1.00 40.31 85 ASP D CA 1
ATOM 4281 C C . ASP D 1 85 ? 13.539 -52.172 1.791 1.00 38.64 85 ASP D C 1
ATOM 4282 O O . ASP D 1 85 ? 13.881 -51.349 2.653 1.00 39.16 85 ASP D O 1
ATOM 4287 N N . ARG D 1 86 ? 13.037 -51.820 0.606 1.00 35.92 86 ARG D N 1
ATOM 4288 C CA . ARG D 1 86 ? 12.862 -50.416 0.234 1.00 33.06 86 ARG D CA 1
ATOM 4289 C C . ARG D 1 86 ? 11.402 -50.006 0.068 1.00 29.67 86 ARG D C 1
ATOM 4290 O O . ARG D 1 86 ? 10.722 -50.386 -0.888 1.00 28.86 86 ARG D O 1
ATOM 4298 N N . LYS D 1 87 ? 10.955 -49.208 1.032 1.00 27.00 87 LYS D N 1
ATOM 4299 C CA . LYS D 1 87 ? 9.570 -48.811 1.195 1.00 24.70 87 LYS D CA 1
ATOM 4300 C C . LYS D 1 87 ? 9.006 -48.147 -0.055 1.00 21.62 87 LYS D C 1
ATOM 4301 O O . LYS D 1 87 ? 7.958 -48.539 -0.557 1.00 20.89 87 LYS D O 1
ATOM 4307 N N . ASP D 1 88 ? 9.719 -47.141 -0.546 1.00 19.81 88 ASP D N 1
ATOM 4308 C CA . ASP D 1 88 ? 9.293 -46.358 -1.701 1.00 18.64 88 ASP D CA 1
ATOM 4309 C C . ASP D 1 88 ? 9.145 -47.182 -2.993 1.00 16.77 88 ASP D C 1
ATOM 4310 O O . ASP D 1 88 ? 8.203 -46.969 -3.755 1.00 16.29 88 ASP D O 1
ATOM 4315 N N . LEU D 1 89 ? 10.064 -48.118 -3.225 1.00 15.84 89 LEU D N 1
ATOM 4316 C CA . LEU D 1 89 ? 9.973 -49.023 -4.387 1.00 15.81 89 LEU D CA 1
ATOM 4317 C C . LEU D 1 89 ? 8.757 -49.933 -4.308 1.00 15.68 89 LEU D C 1
ATOM 4318 O O . LEU D 1 89 ? 8.069 -50.163 -5.311 1.00 14.76 89 LEU D O 1
ATOM 4323 N N . ALA D 1 90 ? 8.493 -50.439 -3.104 1.00 16.45 90 ALA D N 1
ATOM 4324 C CA . ALA D 1 90 ? 7.329 -51.273 -2.864 1.00 17.49 90 ALA D CA 1
ATOM 4325 C C . ALA D 1 90 ? 6.058 -50.485 -3.174 1.00 17.53 90 ALA D C 1
ATOM 4326 O O . ALA D 1 90 ? 5.124 -51.010 -3.785 1.00 17.34 90 ALA D O 1
ATOM 4328 N N . LEU D 1 91 ? 6.054 -49.215 -2.775 1.00 17.88 91 LEU D N 1
ATOM 4329 C CA . LEU D 1 91 ? 4.933 -48.316 -3.008 1.00 17.98 91 LEU D CA 1
ATOM 4330 C C . LEU D 1 91 ? 4.755 -47.966 -4.485 1.00 17.50 91 LEU D C 1
ATOM 4331 O O . LEU D 1 91 ? 3.627 -47.975 -4.992 1.00 17.75 91 LEU D O 1
ATOM 4336 N N . LYS D 1 92 ? 5.853 -47.657 -5.172 1.00 16.85 92 LYS D N 1
ATOM 4337 C CA . LYS D 1 92 ? 5.787 -47.334 -6.601 1.00 16.97 92 LYS D CA 1
ATOM 4338 C C . LYS D 1 92 ? 5.194 -48.500 -7.397 1.00 16.26 92 LYS D C 1
ATOM 4339 O O . LYS D 1 92 ? 4.312 -48.299 -8.229 1.00 16.07 92 LYS D O 1
ATOM 4345 N N . GLN D 1 93 ? 5.675 -49.708 -7.115 1.00 16.49 93 GLN D N 1
ATOM 4346 C CA . GLN D 1 93 ? 5.190 -50.935 -7.750 1.00 17.25 93 GLN D CA 1
ATOM 4347 C C . GLN D 1 93 ? 3.708 -51.198 -7.435 1.00 16.96 93 GLN D C 1
ATOM 4348 O O . GLN D 1 93 ? 2.927 -51.541 -8.326 1.00 16.48 93 GLN D O 1
ATOM 4354 N N . TRP D 1 94 ? 3.324 -51.028 -6.173 1.00 16.97 94 TRP D N 1
ATOM 4355 C CA . TRP D 1 94 ? 1.935 -51.228 -5.754 1.00 17.56 94 TRP D CA 1
ATOM 4356 C C . TRP D 1 94 ? 0.987 -50.285 -6.502 1.00 17.20 94 TRP D C 1
ATOM 4357 O O . TRP D 1 94 ? -0.041 -50.727 -7.030 1.00 17.40 94 TRP D O 1
ATOM 4368 N N . CYS D 1 95 ? 1.347 -49.000 -6.571 1.00 16.22 95 CYS D N 1
ATOM 4369 C CA . CYS D 1 95 ? 0.581 -48.015 -7.338 1.00 16.34 95 CYS D CA 1
ATOM 4370 C C . CYS D 1 95 ? 0.371 -48.463 -8.781 1.00 16.84 95 CYS D C 1
ATOM 4371 O O . CYS D 1 95 ? -0.741 -48.404 -9.300 1.00 16.89 95 CYS D O 1
ATOM 4374 N N . GLU D 1 96 ? 1.459 -48.889 -9.412 1.00 17.27 96 GLU D N 1
ATOM 4375 C CA . GLU D 1 96 ? 1.434 -49.364 -10.800 1.00 18.23 96 GLU D CA 1
ATOM 4376 C C . GLU D 1 96 ? 0.452 -50.530 -10.960 1.00 18.78 96 GLU D C 1
ATOM 4377 O O . GLU D 1 96 ? -0.352 -50.568 -11.901 1.00 18.94 96 GLU D O 1
ATOM 4383 N N . GLU D 1 97 ? 0.524 -51.466 -10.020 1.00 18.90 97 GLU D N 1
ATOM 4384 C CA . GLU D 1 97 ? -0.257 -52.694 -10.058 1.00 19.12 97 GLU D CA 1
ATOM 4385 C C . GLU D 1 97 ? -1.735 -52.468 -9.799 1.00 19.13 97 GLU D C 1
ATOM 4386 O O . GLU D 1 97 ? -2.575 -53.227 -10.285 1.00 18.82 97 GLU D O 1
ATOM 4392 N N . GLN D 1 98 ? -2.045 -51.435 -9.020 1.00 18.73 98 GLN D N 1
ATOM 4393 C CA . GLN D 1 98 ? -3.429 -51.102 -8.716 1.00 18.87 98 GLN D CA 1
ATOM 4394 C C . GLN D 1 98 ? -4.056 -50.229 -9.801 1.00 18.79 98 GLN D C 1
ATOM 4395 O O . GLN D 1 98 ? -5.263 -49.981 -9.781 1.00 18.97 98 GLN D O 1
ATOM 4401 N N . GLY D 1 99 ? -3.229 -49.751 -10.730 1.00 18.79 99 GLY D N 1
ATOM 4402 C CA . GLY D 1 99 ? -3.664 -48.810 -11.758 1.00 18.91 99 GLY D CA 1
ATOM 4403 C C . GLY D 1 99 ? -3.967 -47.441 -11.177 1.00 19.22 99 GLY D C 1
ATOM 4404 O O . GLY D 1 99 ? -4.838 -46.727 -11.670 1.00 19.21 99 GLY D O 1
ATOM 4405 N N . ILE D 1 100 ? -3.241 -47.081 -10.121 1.00 19.37 100 ILE D N 1
ATOM 4406 C CA . ILE D 1 100 ? -3.441 -45.802 -9.440 1.00 19.68 100 ILE D CA 1
ATOM 4407 C C . ILE D 1 100 ? -2.257 -44.871 -9.680 1.00 19.49 100 ILE D C 1
ATOM 4408 O O . ILE D 1 100 ? -1.106 -45.239 -9.434 1.00 19.37 100 ILE D O 1
ATOM 4413 N N . ALA D 1 101 ? -2.563 -43.670 -10.161 1.00 19.59 101 ALA D N 1
ATOM 4414 C CA . ALA D 1 101 ? -1.569 -42.641 -10.409 1.00 19.97 101 ALA D CA 1
ATOM 4415 C C . ALA D 1 101 ? -1.020 -42.120 -9.074 1.00 20.04 101 ALA D C 1
ATOM 4416 O O . ALA D 1 101 ? -1.801 -41.695 -8.216 1.00 20.21 101 ALA D O 1
ATOM 4418 N N . PRO D 1 102 ? 0.318 -42.158 -8.892 1.00 20.29 102 PRO D N 1
ATOM 4419 C CA . PRO D 1 102 ? 0.953 -41.722 -7.639 1.00 20.51 102 PRO D CA 1
ATOM 4420 C C . PRO D 1 102 ? 0.552 -40.303 -7.236 1.00 20.26 102 PRO D C 1
ATOM 4421 O O . PRO D 1 102 ? 0.536 -39.978 -6.042 1.00 19.71 102 PRO D O 1
ATOM 4425 N N . GLU D 1 103 ? 0.216 -39.478 -8.226 1.00 20.23 103 GLU D N 1
ATOM 4426 C CA . GLU D 1 103 ? -0.247 -38.113 -7.981 1.00 20.59 103 GLU D CA 1
ATOM 4427 C C . GLU D 1 103 ? -1.581 -38.059 -7.215 1.00 20.07 103 GLU D C 1
ATOM 4428 O O . GLU D 1 103 ? -1.945 -37.013 -6.660 1.00 19.67 103 GLU D O 1
ATOM 4434 N N . ARG D 1 104 ? -2.290 -39.189 -7.176 1.00 19.48 104 ARG D N 1
ATOM 4435 C CA . ARG D 1 104 ? -3.589 -39.273 -6.502 1.00 19.19 104 ARG D CA 1
ATOM 4436 C C . ARG D 1 104 ? -3.518 -40.216 -5.300 1.00 18.31 104 ARG D C 1
ATOM 4437 O O . ARG D 1 104 ? -4.524 -40.768 -4.862 1.00 18.47 104 ARG D O 1
ATOM 4445 N N . VAL D 1 105 ? -2.310 -40.379 -4.764 1.00 17.37 105 VAL D N 1
ATOM 4446 C CA . VAL D 1 105 ? -2.097 -41.168 -3.564 1.00 16.04 105 VAL D CA 1
ATOM 4447 C C . VAL D 1 105 ? -1.798 -40.242 -2.381 1.00 14.61 105 VAL D C 1
ATOM 4448 O O . VAL D 1 105 ? -0.985 -39.303 -2.477 1.00 14.14 105 VAL D O 1
ATOM 4452 N N . LEU D 1 106 ? -2.481 -40.509 -1.278 1.00 13.75 106 LEU D N 1
ATOM 4453 C CA . LEU D 1 106 ? -2.192 -39.843 -0.013 1.00 12.57 106 LEU D CA 1
ATOM 4454 C C . LEU D 1 106 ? -1.372 -40.800 0.843 1.00 12.56 106 LEU D C 1
ATOM 4455 O O . LEU D 1 106 ? -1.804 -41.918 1.136 1.00 13.16 106 LEU D O 1
ATOM 4460 N N . TYR D 1 107 ? -0.172 -40.376 1.226 1.00 12.39 107 TYR D N 1
ATOM 4461 C CA . TYR D 1 107 ? 0.676 -41.196 2.077 1.00 12.98 107 TYR D CA 1
ATOM 4462 C C . TYR D 1 107 ? 0.936 -40.472 3.388 1.00 13.03 107 TYR D C 1
ATOM 4463 O O . TYR D 1 107 ? 1.343 -39.320 3.371 1.00 13.05 107 TYR D O 1
ATOM 4472 N N . VAL D 1 108 ? 0.730 -41.159 4.507 1.00 12.87 108 VAL D N 1
ATOM 4473 C CA . VAL D 1 108 ? 0.938 -40.563 5.838 1.00 13.15 108 VAL D CA 1
ATOM 4474 C C . VAL D 1 108 ? 2.162 -41.158 6.507 1.00 12.95 108 VAL D C 1
ATOM 4475 O O . VAL D 1 108 ? 2.269 -42.382 6.624 1.00 13.10 108 VAL D O 1
ATOM 4479 N N . GLY D 1 109 ? 3.071 -40.299 6.972 1.00 12.67 109 GLY D N 1
ATOM 4480 C CA . GLY D 1 109 ? 4.273 -40.770 7.665 1.00 12.11 109 GLY D CA 1
ATOM 4481 C C . GLY D 1 109 ? 4.745 -39.826 8.752 1.00 11.81 109 GLY D C 1
ATOM 4482 O O . GLY D 1 109 ? 4.103 -38.803 9.018 1.00 11.36 109 GLY D O 1
ATOM 4483 N N . ASN D 1 110 ? 5.860 -40.179 9.390 1.00 12.18 110 ASN D N 1
ATOM 4484 C CA . ASN D 1 110 ? 6.352 -39.445 10.560 1.00 12.32 110 ASN D CA 1
ATOM 4485 C C . ASN D 1 110 ? 7.875 -39.310 10.646 1.00 12.77 110 ASN D C 1
ATOM 4486 O O . ASN D 1 110 ? 8.356 -38.540 11.462 1.00 12.56 110 ASN D O 1
ATOM 4491 N N . ASP D 1 111 ? 8.639 -40.061 9.847 1.00 13.69 111 ASP D N 1
ATOM 4492 C CA . ASP D 1 111 ? 10.100 -40.066 10.053 1.00 14.94 111 ASP D CA 1
ATOM 4493 C C . ASP D 1 111 ? 10.901 -39.994 8.755 1.00 13.67 111 ASP D C 1
ATOM 4494 O O . ASP D 1 111 ? 10.340 -40.109 7.673 1.00 12.95 111 ASP D O 1
ATOM 4499 N N . VAL D 1 112 ? 12.213 -39.796 8.870 1.00 13.34 112 VAL D N 1
ATOM 4500 C CA . VAL D 1 112 ? 13.050 -39.572 7.682 1.00 13.52 112 VAL D CA 1
ATOM 4501 C C . VAL D 1 112 ? 13.016 -40.721 6.668 1.00 13.27 112 VAL D C 1
ATOM 4502 O O . VAL D 1 112 ? 13.180 -40.498 5.453 1.00 12.05 112 VAL D O 1
ATOM 4506 N N . ASN D 1 113 ? 12.761 -41.941 7.144 1.00 14.71 113 ASN D N 1
ATOM 4507 C CA . ASN D 1 113 ? 12.619 -43.059 6.213 1.00 16.33 113 ASN D CA 1
ATOM 4508 C C . ASN D 1 113 ? 11.333 -42.997 5.381 1.00 15.56 113 ASN D C 1
ATOM 4509 O O . ASN D 1 113 ? 11.149 -43.816 4.487 1.00 15.95 113 ASN D O 1
ATOM 4514 N N . ASP D 1 114 ? 10.468 -42.015 5.656 1.00 14.28 114 ASP D N 1
ATOM 4515 C CA . ASP D 1 114 ? 9.268 -41.787 4.837 1.00 13.33 114 ASP D CA 1
ATOM 4516 C C . ASP D 1 114 ? 9.493 -40.794 3.695 1.00 12.33 114 ASP D C 1
ATOM 4517 O O . ASP D 1 114 ? 8.640 -40.654 2.802 1.00 12.41 114 ASP D O 1
ATOM 4522 N N . LEU D 1 115 ? 10.624 -40.096 3.723 1.00 11.58 115 LEU D N 1
ATOM 4523 C CA . LEU D 1 115 ? 10.860 -39.028 2.750 1.00 11.65 115 LEU D CA 1
ATOM 4524 C C . LEU D 1 115 ? 10.863 -39.515 1.297 1.00 12.31 115 LEU D C 1
ATOM 4525 O O . LEU D 1 115 ? 10.310 -38.842 0.439 1.00 12.82 115 LEU D O 1
ATOM 4530 N N . PRO D 1 116 ? 11.463 -40.691 1.019 1.00 12.37 116 PRO D N 1
ATOM 4531 C CA . PRO D 1 116 ? 11.364 -41.192 -0.363 1.00 11.94 116 PRO D CA 1
ATOM 4532 C C . PRO D 1 116 ? 9.921 -41.522 -0.806 1.00 11.80 116 PRO D C 1
ATOM 4533 O O . PRO D 1 116 ? 9.590 -41.349 -1.985 1.00 12.10 116 PRO D O 1
ATOM 4537 N N . CYS D 1 117 ? 9.071 -41.985 0.110 1.00 11.34 117 CYS D N 1
ATOM 4538 C CA . CYS D 1 117 ? 7.652 -42.186 -0.219 1.00 11.68 117 CYS D CA 1
ATOM 4539 C C . CYS D 1 117 ? 6.958 -40.851 -0.471 1.00 12.02 117 CYS D C 1
ATOM 4540 O O . CYS D 1 117 ? 6.168 -40.733 -1.407 1.00 12.13 117 CYS D O 1
ATOM 4543 N N . PHE D 1 118 ? 7.274 -39.859 0.366 1.00 11.54 118 PHE D N 1
ATOM 4544 C CA . PHE D 1 118 ? 6.755 -38.496 0.231 1.00 11.76 118 PHE D CA 1
ATOM 4545 C C . PHE D 1 118 ? 7.034 -37.969 -1.184 1.00 12.51 118 PHE D C 1
ATOM 4546 O O . PHE D 1 118 ? 6.141 -37.424 -1.822 1.00 13.22 118 PHE D O 1
ATOM 4554 N N . ALA D 1 119 ? 8.266 -38.153 -1.664 1.00 13.01 119 ALA D N 1
ATOM 4555 C CA . ALA D 1 119 ? 8.675 -37.697 -3.007 1.00 14.03 119 ALA D CA 1
ATOM 4556 C C . ALA D 1 119 ? 7.912 -38.392 -4.140 1.00 15.25 119 ALA D C 1
ATOM 4557 O O . ALA D 1 119 ? 7.700 -37.803 -5.204 1.00 16.10 119 ALA D O 1
ATOM 4559 N N . LEU D 1 120 ? 7.528 -39.643 -3.907 1.00 15.37 120 LEU D N 1
ATOM 4560 C CA . LEU D 1 120 ? 6.799 -40.454 -4.884 1.00 16.51 120 LEU D CA 1
ATOM 4561 C C . LEU D 1 120 ? 5.346 -40.002 -5.101 1.00 15.94 120 LEU D C 1
ATOM 4562 O O . LEU D 1 120 ? 4.838 -40.070 -6.220 1.00 16.30 120 LEU D O 1
ATOM 4567 N N . VAL D 1 121 ? 4.675 -39.562 -4.039 1.00 15.41 121 VAL D N 1
ATOM 4568 C CA . VAL D 1 121 ? 3.215 -39.412 -4.081 1.00 15.28 121 VAL D CA 1
ATOM 4569 C C . VAL D 1 121 ? 2.746 -37.966 -4.194 1.00 14.99 121 VAL D C 1
ATOM 4570 O O . VAL D 1 121 ? 3.494 -37.035 -3.899 1.00 15.38 121 VAL D O 1
ATOM 4574 N N . GLY D 1 122 ? 1.501 -37.795 -4.628 1.00 14.00 122 GLY D N 1
ATOM 4575 C CA . GLY D 1 122 ? 0.912 -36.473 -4.806 1.00 12.96 122 GLY D CA 1
ATOM 4576 C C . GLY D 1 122 ? 0.612 -35.776 -3.490 1.00 12.04 122 GLY D C 1
ATOM 4577 O O . GLY D 1 122 ? 0.794 -34.568 -3.370 1.00 11.29 122 GLY D O 1
ATOM 4578 N N . TRP D 1 123 ? 0.179 -36.550 -2.499 1.00 11.81 123 TRP D N 1
ATOM 4579 C CA . TRP D 1 123 ? -0.309 -35.983 -1.248 1.00 12.18 123 TRP D CA 1
ATOM 4580 C C . TRP D 1 123 ? 0.402 -36.563 -0.019 1.00 11.22 123 TRP D C 1
ATOM 4581 O O . TRP D 1 123 ? -0.194 -37.351 0.724 1.00 11.18 123 TRP D O 1
ATOM 4592 N N . PRO D 1 124 ? 1.680 -36.183 0.200 1.00 10.70 124 PRO D N 1
ATOM 4593 C CA . PRO D 1 124 ? 2.352 -36.648 1.411 1.00 10.49 124 PRO D CA 1
ATOM 4594 C C . PRO D 1 124 ? 1.825 -35.868 2.608 1.00 10.57 124 PRO D C 1
ATOM 4595 O O . PRO D 1 124 ? 1.669 -34.651 2.514 1.00 10.28 124 PRO D O 1
ATOM 4599 N N . VAL D 1 125 ? 1.545 -36.576 3.700 1.00 10.55 125 VAL D N 1
ATOM 4600 C CA . VAL D 1 125 ? 0.982 -35.966 4.914 1.00 10.45 125 VAL D CA 1
ATOM 4601 C C . VAL D 1 125 ? 1.823 -36.384 6.121 1.00 10.44 125 VAL D C 1
ATOM 4602 O O . VAL D 1 125 ? 2.145 -37.574 6.307 1.00 11.04 125 VAL D O 1
ATOM 4606 N N . ALA D 1 126 ? 2.211 -35.402 6.927 1.00 9.84 126 ALA D N 1
ATOM 4607 C CA . ALA D 1 126 ? 2.993 -35.670 8.123 1.00 10.23 126 ALA D CA 1
ATOM 4608 C C . ALA D 1 126 ? 2.073 -35.545 9.319 1.00 10.33 126 ALA D C 1
ATOM 4609 O O . ALA D 1 126 ? 1.250 -34.623 9.373 1.00 10.85 126 ALA D O 1
ATOM 4611 N N . VAL D 1 127 ? 2.191 -36.475 10.268 1.00 10.11 127 VAL D N 1
ATOM 4612 C CA . VAL D 1 127 ? 1.529 -36.319 11.574 1.00 10.30 127 VAL D CA 1
ATOM 4613 C C . VAL D 1 127 ? 2.204 -35.177 12.338 1.00 10.76 127 VAL D C 1
ATOM 4614 O O . VAL D 1 127 ? 3.360 -34.828 12.047 1.00 10.35 127 VAL D O 1
ATOM 4618 N N . ALA D 1 128 ? 1.474 -34.584 13.290 1.00 11.05 128 ALA D N 1
ATOM 4619 C CA . ALA D 1 128 ? 1.960 -33.439 14.056 1.00 11.48 128 ALA D CA 1
ATOM 4620 C C . ALA D 1 128 ? 3.277 -33.723 14.762 1.00 11.74 128 ALA D C 1
ATOM 4621 O O . ALA D 1 128 ? 4.128 -32.825 14.893 1.00 11.51 128 ALA D O 1
ATOM 4623 N N . SER D 1 129 ? 3.441 -34.977 15.188 1.00 11.98 129 SER D N 1
ATOM 4624 C CA . SER D 1 129 ? 4.616 -35.419 15.938 1.00 12.82 129 SER D CA 1
ATOM 4625 C C . SER D 1 129 ? 5.790 -35.860 15.046 1.00 13.12 129 SER D C 1
ATOM 4626 O O . SER D 1 129 ? 6.797 -36.369 15.545 1.00 13.13 129 SER D O 1
ATOM 4629 N N . ALA D 1 130 ? 5.674 -35.661 13.737 1.00 13.54 130 ALA D N 1
ATOM 4630 C CA . ALA D 1 130 ? 6.717 -36.098 12.809 1.00 13.51 130 ALA D CA 1
ATOM 4631 C C . ALA D 1 130 ? 8.037 -35.368 13.049 1.00 14.05 130 ALA D C 1
ATOM 4632 O O . ALA D 1 130 ? 8.062 -34.254 13.577 1.00 13.79 130 ALA D O 1
ATOM 4634 N N . HIS D 1 131 ? 9.131 -36.023 12.676 1.00 14.58 131 HIS D N 1
ATOM 4635 C CA . HIS D 1 131 ? 10.458 -35.404 12.621 1.00 15.52 131 HIS D CA 1
ATOM 4636 C C . HIS D 1 131 ? 10.377 -34.047 11.891 1.00 15.18 131 HIS D C 1
ATOM 4637 O O . HIS D 1 131 ? 9.611 -33.880 10.935 1.00 14.15 131 HIS D O 1
ATOM 4644 N N . ASP D 1 132 ? 11.157 -33.069 12.354 1.00 15.72 132 ASP D N 1
ATOM 4645 C CA . ASP D 1 132 ? 11.075 -31.707 11.804 1.00 17.63 132 ASP D CA 1
ATOM 4646 C C . ASP D 1 132 ? 11.117 -31.616 10.276 1.00 15.98 132 ASP D C 1
ATOM 4647 O O . ASP D 1 132 ? 10.295 -30.920 9.677 1.00 15.22 132 ASP D O 1
ATOM 4652 N N . VAL D 1 133 ? 12.053 -32.328 9.644 1.00 15.17 133 VAL D N 1
ATOM 4653 C CA . VAL D 1 133 ? 12.185 -32.283 8.173 1.00 14.38 133 VAL D CA 1
ATOM 4654 C C . VAL D 1 133 ? 10.978 -32.898 7.457 1.00 13.19 133 VAL D C 1
ATOM 4655 O O . VAL D 1 133 ? 10.633 -32.506 6.344 1.00 12.66 133 VAL D O 1
ATOM 4659 N N . VAL D 1 134 ? 10.334 -33.853 8.123 1.00 12.58 134 VAL D N 1
ATOM 4660 C CA . VAL D 1 134 ? 9.164 -34.539 7.578 1.00 11.88 134 VAL D CA 1
ATOM 4661 C C . VAL D 1 134 ? 7.945 -33.608 7.592 1.00 11.71 134 VAL D C 1
ATOM 4662 O O . VAL D 1 134 ? 7.185 -33.556 6.627 1.00 11.86 134 VAL D O 1
ATOM 4666 N N . ARG D 1 135 ? 7.765 -32.865 8.684 1.00 12.48 135 ARG D N 1
ATOM 4667 C CA . ARG D 1 135 ? 6.697 -31.858 8.742 1.00 13.29 135 ARG D CA 1
ATOM 4668 C C . ARG D 1 135 ? 6.831 -30.862 7.602 1.00 11.52 135 ARG D C 1
ATOM 4669 O O . ARG D 1 135 ? 5.849 -30.541 6.924 1.00 11.22 135 ARG D O 1
ATOM 4677 N N . GLY D 1 136 ? 8.057 -30.409 7.356 1.00 10.78 136 GLY D N 1
ATOM 4678 C CA . GLY D 1 136 ? 8.317 -29.486 6.240 1.00 10.16 136 GLY D CA 1
ATOM 4679 C C . GLY D 1 136 ? 8.008 -30.094 4.876 1.00 9.80 136 GLY D C 1
ATOM 4680 O O . GLY D 1 136 ? 7.327 -29.482 4.053 1.00 9.04 136 GLY D O 1
ATOM 4681 N N . ALA D 1 137 ? 8.508 -31.309 4.649 1.00 10.56 137 ALA D N 1
ATOM 4682 C CA . ALA D 1 137 ? 8.392 -32.005 3.362 1.00 11.16 137 ALA D CA 1
ATOM 4683 C C . ALA D 1 137 ? 6.962 -32.334 2.952 1.00 11.00 137 ALA D C 1
ATOM 4684 O O . ALA D 1 137 ? 6.662 -32.452 1.768 1.00 11.10 137 ALA D O 1
ATOM 4686 N N . ALA D 1 138 ? 6.090 -32.504 3.939 1.00 10.40 138 ALA D N 1
ATOM 4687 C CA . ALA D 1 138 ? 4.690 -32.818 3.699 1.00 10.70 138 ALA D CA 1
ATOM 4688 C C . ALA D 1 138 ? 3.946 -31.722 2.935 1.00 11.10 138 ALA D C 1
ATOM 4689 O O . ALA D 1 138 ? 4.319 -30.539 2.964 1.00 10.88 138 ALA D O 1
ATOM 4691 N N . ARG D 1 139 ? 2.883 -32.132 2.262 1.00 11.14 139 ARG D N 1
ATOM 4692 C CA . ARG D 1 139 ? 1.976 -31.198 1.607 1.00 11.18 139 ARG D CA 1
ATOM 4693 C C . ARG D 1 139 ? 0.905 -30.716 2.594 1.00 10.82 139 ARG D C 1
ATOM 4694 O O . ARG D 1 139 ? 0.356 -29.619 2.452 1.00 10.95 139 ARG D O 1
ATOM 4702 N N . ALA D 1 140 ? 0.627 -31.540 3.599 1.00 10.37 140 ALA D N 1
ATOM 4703 C CA . ALA D 1 140 ? -0.308 -31.212 4.667 1.00 10.73 140 ALA D CA 1
ATOM 4704 C C . ALA D 1 140 ? 0.230 -31.802 5.978 1.00 10.69 140 ALA D C 1
ATOM 4705 O O . ALA D 1 140 ? 0.956 -32.803 5.954 1.00 10.36 140 ALA D O 1
ATOM 4707 N N . VAL D 1 141 ? -0.103 -31.174 7.113 1.00 9.97 141 VAL D N 1
ATOM 4708 C CA . VAL D 1 141 ? 0.401 -31.619 8.416 1.00 10.38 141 VAL D CA 1
ATOM 4709 C C . VAL D 1 141 ? -0.792 -31.676 9.356 1.00 10.52 141 VAL D C 1
ATOM 4710 O O . VAL D 1 141 ? -1.566 -30.719 9.427 1.00 10.33 141 VAL D O 1
ATOM 4714 N N . THR D 1 142 ? -0.964 -32.791 10.061 1.00 10.80 142 THR D N 1
ATOM 4715 C CA . THR D 1 142 ? -2.092 -32.894 10.988 1.00 11.73 142 THR D CA 1
ATOM 4716 C C . THR D 1 142 ? -1.805 -32.052 12.228 1.00 12.96 142 THR D C 1
ATOM 4717 O O . THR D 1 142 ? -0.648 -31.703 12.494 1.00 12.42 142 THR D O 1
ATOM 4721 N N . THR D 1 143 ? -2.857 -31.711 12.973 1.00 13.58 143 THR D N 1
ATOM 4722 C CA . THR D 1 143 ? -2.684 -31.040 14.260 1.00 14.47 143 THR D CA 1
ATOM 4723 C C . THR D 1 143 ? -2.518 -32.068 15.380 1.00 14.67 143 THR D C 1
ATOM 4724 O O . THR D 1 143 ? -1.867 -31.807 16.391 1.00 15.08 143 THR D O 1
ATOM 4728 N N . VAL D 1 144 ? -3.109 -33.245 15.186 1.00 13.87 144 VAL D N 1
ATOM 4729 C CA . VAL D 1 144 ? -3.115 -34.309 16.190 1.00 14.45 144 VAL D CA 1
ATOM 4730 C C . VAL D 1 144 ? -1.897 -35.211 15.971 1.00 14.06 144 VAL D C 1
ATOM 4731 O O . VAL D 1 144 ? -1.636 -35.598 14.836 1.00 13.94 144 VAL D O 1
ATOM 4735 N N . PRO D 1 145 ? -1.148 -35.552 17.046 1.00 13.78 145 PRO D N 1
ATOM 4736 C CA . PRO D 1 145 ? 0.033 -36.412 16.849 1.00 13.37 145 PRO D CA 1
ATOM 4737 C C . PRO D 1 145 ? -0.262 -37.898 16.575 1.00 12.57 145 PRO D C 1
ATOM 4738 O O . PRO D 1 145 ? -1.379 -38.356 16.761 1.00 12.68 145 PRO D O 1
ATOM 4742 N N . GLY D 1 146 ? 0.759 -38.647 16.156 1.00 12.83 146 GLY D N 1
ATOM 4743 C CA . GLY D 1 146 ? 0.617 -40.090 15.927 1.00 13.44 146 GLY D CA 1
ATOM 4744 C C . GLY D 1 146 ? 0.181 -40.828 17.190 1.00 13.55 146 GLY D C 1
ATOM 4745 O O . GLY D 1 146 ? 0.700 -40.570 18.286 1.00 13.31 146 GLY D O 1
ATOM 4746 N N . GLY D 1 147 ? -0.782 -41.735 17.032 1.00 13.68 147 GLY D N 1
ATOM 4747 C CA . GLY D 1 147 ? -1.325 -42.500 18.154 1.00 14.25 147 GLY D CA 1
ATOM 4748 C C . GLY D 1 147 ? -2.441 -41.792 18.898 1.00 15.35 147 GLY D C 1
ATOM 4749 O O . GLY D 1 147 ? -3.077 -42.385 19.786 1.00 15.85 147 GLY D O 1
ATOM 4750 N N . ASP D 1 148 ? -2.678 -40.530 18.539 1.00 15.63 148 ASP D N 1
ATOM 4751 C CA A ASP D 1 148 ? -3.669 -39.690 19.212 0.50 16.08 148 ASP D CA 1
ATOM 4752 C CA B ASP D 1 148 ? -3.685 -39.709 19.212 0.50 16.40 148 ASP D CA 1
ATOM 4753 C C . ASP D 1 148 ? -4.892 -39.420 18.315 1.00 15.90 148 ASP D C 1
ATOM 4754 O O . ASP D 1 148 ? -5.793 -38.664 18.695 1.00 16.05 148 ASP D O 1
ATOM 4763 N N . GLY D 1 149 ? -4.926 -40.039 17.130 1.00 14.30 149 GLY D N 1
ATOM 4764 C CA . GLY D 1 149 ? -6.038 -39.863 16.179 1.00 13.52 149 GLY D CA 1
ATOM 4765 C C . GLY D 1 149 ? -5.725 -39.018 14.955 1.00 12.81 149 GLY D C 1
ATOM 4766 O O . GLY D 1 149 ? -6.602 -38.346 14.411 1.00 12.82 149 GLY D O 1
ATOM 4767 N N . ALA D 1 150 ? -4.474 -39.070 14.508 1.00 12.72 150 ALA D N 1
ATOM 4768 C CA . ALA D 1 150 ? -4.040 -38.323 13.322 1.00 12.62 150 ALA D CA 1
ATOM 4769 C C . ALA D 1 150 ? -4.757 -38.810 12.058 1.00 11.98 150 ALA D C 1
ATOM 4770 O O . ALA D 1 150 ? -5.078 -38.010 11.187 1.00 12.09 150 ALA D O 1
ATOM 4772 N N . ILE D 1 151 ? -5.005 -40.115 11.951 1.00 11.30 151 ILE D N 1
ATOM 4773 C CA . ILE D 1 151 ? -5.698 -40.639 10.772 1.00 11.29 151 ILE D CA 1
ATOM 4774 C C . ILE D 1 151 ? -7.182 -40.260 10.798 1.00 11.83 151 ILE D C 1
ATOM 4775 O O . ILE D 1 151 ? -7.776 -39.959 9.751 1.00 11.92 151 ILE D O 1
ATOM 4780 N N . ARG D 1 152 ? -7.770 -40.234 11.992 1.00 12.54 152 ARG D N 1
ATOM 4781 C CA . ARG D 1 152 ? -9.132 -39.741 12.127 1.00 13.48 152 ARG D CA 1
ATOM 4782 C C . ARG D 1 152 ? -9.255 -38.292 11.653 1.00 13.50 152 ARG D C 1
ATOM 4783 O O . ARG D 1 152 ? -10.217 -37.945 10.978 1.00 13.45 152 ARG D O 1
ATOM 4791 N N . GLU D 1 153 ? -8.274 -37.457 11.991 1.00 13.51 153 GLU D N 1
ATOM 4792 C CA . GLU D 1 153 ? -8.242 -36.072 11.503 1.00 12.86 153 GLU D CA 1
ATOM 4793 C C . GLU D 1 153 ? -8.198 -36.001 9.972 1.00 12.45 153 GLU D C 1
ATOM 4794 O O . GLU D 1 153 ? -8.953 -35.245 9.360 1.00 12.62 153 GLU D O 1
ATOM 4800 N N . ILE D 1 154 ? -7.295 -36.769 9.358 1.00 12.09 154 ILE D N 1
ATOM 4801 C CA . ILE D 1 154 ? -7.209 -36.848 7.897 1.00 12.32 154 ILE D CA 1
ATOM 4802 C C . ILE D 1 154 ? -8.537 -37.321 7.295 1.00 12.19 154 ILE D C 1
ATOM 4803 O O . ILE D 1 154 ? -8.999 -36.798 6.277 1.00 12.11 154 ILE D O 1
ATOM 4808 N N . ALA D 1 155 ? -9.162 -38.306 7.924 1.00 12.21 155 ALA D N 1
ATOM 4809 C CA . ALA D 1 155 ? -10.447 -38.795 7.440 1.00 12.63 155 ALA D CA 1
ATOM 4810 C C . ALA D 1 155 ? -11.471 -37.656 7.387 1.00 12.56 155 ALA D C 1
ATOM 4811 O O . ALA D 1 155 ? -12.289 -37.605 6.469 1.00 12.37 155 ALA D O 1
ATOM 4813 N N . SER D 1 156 ? -11.402 -36.732 8.351 1.00 12.55 156 SER D N 1
ATOM 4814 C CA . SER D 1 156 ? -12.345 -35.601 8.401 1.00 12.56 156 SER D CA 1
ATOM 4815 C C . SER D 1 156 ? -12.057 -34.557 7.332 1.00 12.89 156 SER D C 1
ATOM 4816 O O . SER D 1 156 ? -12.981 -33.892 6.865 1.00 12.42 156 SER D O 1
ATOM 4819 N N . TRP D 1 157 ? -10.791 -34.422 6.928 1.00 13.20 157 TRP D N 1
ATOM 4820 C CA . TRP D 1 157 ? -10.458 -33.577 5.772 1.00 14.15 157 TRP D CA 1
ATOM 4821 C C . TRP D 1 157 ? -11.142 -34.109 4.512 1.00 14.42 157 TRP D C 1
ATOM 4822 O O . TRP D 1 157 ? -11.728 -33.353 3.738 1.00 15.06 157 TRP D O 1
ATOM 4833 N N . ILE D 1 158 ? -11.044 -35.417 4.309 1.00 14.09 158 ILE D N 1
ATOM 4834 C CA . ILE D 1 158 ? -11.546 -36.061 3.103 1.00 14.70 158 ILE D CA 1
ATOM 4835 C C . ILE D 1 158 ? -13.075 -36.169 3.118 1.00 14.77 158 ILE D C 1
ATOM 4836 O O . ILE D 1 158 ? -13.731 -35.912 2.103 1.00 14.98 158 ILE D O 1
ATOM 4841 N N . LEU D 1 159 ? -13.642 -36.536 4.263 1.00 14.36 159 LEU D N 1
ATOM 4842 C CA . LEU D 1 159 ? -15.071 -36.896 4.330 1.00 14.31 159 LEU D CA 1
ATOM 4843 C C . LEU D 1 159 ? -15.963 -35.880 5.049 1.00 14.00 159 LEU D C 1
ATOM 4844 O O . LEU D 1 159 ? -17.194 -35.988 5.018 1.00 13.91 159 LEU D O 1
ATOM 4849 N N . GLY D 1 160 ? -15.344 -34.897 5.685 1.00 13.32 160 GLY D N 1
ATOM 4850 C CA . GLY D 1 160 ? -16.086 -33.919 6.474 1.00 13.40 160 GLY D CA 1
ATOM 4851 C C . GLY D 1 160 ? -16.227 -34.334 7.928 1.00 13.96 160 GLY D C 1
ATOM 4852 O O . GLY D 1 160 ? -15.869 -35.458 8.308 1.00 13.35 160 GLY D O 1
ATOM 4853 N N . PRO D 1 161 ? -16.767 -33.427 8.757 1.00 15.25 161 PRO D N 1
ATOM 4854 C CA . PRO D 1 161 ? -16.834 -33.629 10.205 1.00 15.94 161 PRO D CA 1
ATOM 4855 C C . PRO D 1 161 ? -17.634 -34.860 10.646 1.00 16.29 161 PRO D C 1
ATOM 4856 O O . PRO D 1 161 ? -17.343 -35.403 11.708 1.00 17.08 161 PRO D O 1
ATOM 4860 N N . SER D 1 162 ? -18.612 -35.319 9.861 1.00 16.06 162 SER D N 1
ATOM 4861 C CA . SER D 1 162 ? -19.354 -36.527 10.270 1.00 16.35 162 SER D CA 1
ATOM 4862 C C . SER D 1 162 ? -18.804 -37.833 9.679 1.00 16.46 162 SER D C 1
ATOM 4863 O O . SER D 1 162 ? -19.378 -38.919 9.890 1.00 15.91 162 SER D O 1
ATOM 4866 N N . LEU D 1 163 ? -17.678 -37.722 8.964 1.00 16.87 163 LEU D N 1
ATOM 4867 C CA . LEU D 1 163 ? -17.032 -38.865 8.300 1.00 17.44 163 LEU D CA 1
ATOM 4868 C C . LEU D 1 163 ? -17.967 -39.510 7.282 1.00 18.92 163 LEU D C 1
ATOM 4869 O O . LEU D 1 163 ? -17.866 -40.705 6.986 1.00 18.77 163 LEU D O 1
ATOM 4874 N N . ASP D 1 164 ? -18.877 -38.695 6.757 1.00 20.64 164 ASP D N 1
ATOM 4875 C CA . ASP D 1 164 ? -19.865 -39.116 5.769 1.00 23.16 164 ASP D CA 1
ATOM 4876 C C . ASP D 1 164 ? -20.841 -40.189 6.287 1.00 23.88 164 ASP D C 1
ATOM 4877 O O . ASP D 1 164 ? -21.474 -40.897 5.496 1.00 23.89 164 ASP D O 1
ATOM 4882 N N . SER D 1 165 ? -20.962 -40.293 7.613 1.00 24.20 165 SER D N 1
ATOM 4883 C CA . SER D 1 165 ? -21.900 -41.218 8.259 1.00 24.47 165 SER D CA 1
ATOM 4884 C C . SER D 1 165 ? -23.301 -40.611 8.329 1.00 24.84 165 SER D C 1
ATOM 4885 O O . SER D 1 165 ? -24.303 -41.329 8.430 1.00 24.44 165 SER D O 1
ATOM 4888 N N . LEU D 1 166 ? -23.351 -39.282 8.293 1.00 25.71 166 LEU D N 1
ATOM 4889 C CA . LEU D 1 166 ? -24.601 -38.530 8.332 1.00 26.72 166 LEU D CA 1
ATOM 4890 C C . LEU D 1 166 ? -24.593 -37.444 7.272 1.00 27.50 166 LEU D C 1
ATOM 4891 O O . LEU D 1 166 ? -23.545 -36.852 6.994 1.00 27.75 166 LEU D O 1
ATOM 4896 N N . ASP D 1 167 ? -25.759 -37.169 6.695 1.00 28.18 167 ASP D N 1
ATOM 4897 C CA . ASP D 1 167 ? -25.897 -36.049 5.761 1.00 29.31 167 ASP D CA 1
ATOM 4898 C C . ASP D 1 167 ? -26.083 -34.716 6.501 1.00 30.69 167 ASP D C 1
ATOM 4899 O O . ASP D 1 167 ? -26.161 -34.695 7.735 1.00 30.51 167 ASP D O 1
ATOM 4904 N N . LYS D 1 168 ? -26.142 -33.618 5.742 1.00 32.05 168 LYS D N 1
ATOM 4905 C CA . LYS D 1 168 ? -26.381 -32.269 6.286 1.00 33.42 168 LYS D CA 1
ATOM 4906 C C . LYS D 1 168 ? -27.480 -32.265 7.352 1.00 33.74 168 LYS D C 1
ATOM 4907 O O . LYS D 1 168 ? -27.238 -31.892 8.508 1.00 34.04 168 LYS D O 1
ATOM 4913 N N . GLU D 1 169 ? -28.675 -32.708 6.960 1.00 33.47 169 GLU D N 1
ATOM 4914 C CA . GLU D 1 169 ? -29.848 -32.708 7.840 1.00 33.19 169 GLU D CA 1
ATOM 4915 C C . GLU D 1 169 ? -29.725 -33.688 9.026 1.00 32.14 169 GLU D C 1
ATOM 4916 O O . GLU D 1 169 ? -30.640 -33.796 9.846 1.00 32.15 169 GLU D O 1
ATOM 4922 N N . GLY D 1 170 ? -28.595 -34.390 9.108 1.00 31.18 170 GLY D N 1
ATOM 4923 C CA . GLY D 1 170 ? -28.294 -35.282 10.232 1.00 30.25 170 GLY D CA 1
ATOM 4924 C C . GLY D 1 170 ? -28.936 -36.661 10.213 1.00 29.22 170 GLY D C 1
ATOM 4925 O O . GLY D 1 170 ? -29.185 -37.240 11.272 1.00 29.34 170 GLY D O 1
ATOM 4926 N N . HIS D 1 171 ? -29.200 -37.191 9.019 1.00 27.79 171 HIS D N 1
ATOM 4927 C CA . HIS D 1 171 ? -29.736 -38.548 8.870 1.00 26.73 171 HIS D CA 1
ATOM 4928 C C . HIS D 1 171 ? -28.663 -39.547 8.425 1.00 25.69 171 HIS D C 1
ATOM 4929 O O . HIS D 1 171 ? -27.713 -39.181 7.726 1.00 24.62 171 HIS D O 1
ATOM 4936 N N . HIS D 1 172 ? -28.839 -40.807 8.826 1.00 25.87 172 HIS D N 1
ATOM 4937 C CA . HIS D 1 172 ? -27.870 -41.874 8.553 1.00 26.21 172 HIS D CA 1
ATOM 4938 C C . HIS D 1 172 ? -27.627 -42.069 7.059 1.00 25.60 172 HIS D C 1
ATOM 4939 O O . HIS D 1 172 ? -28.570 -42.252 6.291 1.00 24.89 172 HIS D O 1
ATOM 4946 N N . HIS D 1 173 ? -26.358 -42.029 6.664 1.00 25.88 173 HIS D N 1
ATOM 4947 C CA . HIS D 1 173 ? -25.973 -42.294 5.282 1.00 26.64 173 HIS D CA 1
ATOM 4948 C C . HIS D 1 173 ? -25.733 -43.788 5.082 1.00 27.08 173 HIS D C 1
ATOM 4949 O O . HIS D 1 173 ? -24.851 -44.377 5.704 1.00 25.99 173 HIS D O 1
ATOM 4956 N N . HIS D 1 174 ? -26.542 -44.388 4.214 1.00 28.70 174 HIS D N 1
ATOM 4957 C CA . HIS D 1 174 ? -26.462 -45.815 3.919 1.00 30.62 174 HIS D CA 1
ATOM 4958 C C . HIS D 1 174 ? -25.273 -46.148 3.004 1.00 32.37 174 HIS D C 1
ATOM 4959 O O . HIS D 1 174 ? -24.171 -46.395 3.494 1.00 32.57 174 HIS D O 1
ATOM 4966 N N . HIS D 1 175 ? -25.498 -46.129 1.687 1.00 34.08 175 HIS D N 1
ATOM 4967 C CA . HIS D 1 175 ? -24.518 -46.602 0.677 1.00 35.42 175 HIS D CA 1
ATOM 4968 C C . HIS D 1 175 ? -23.481 -47.604 1.188 1.00 35.88 175 HIS D C 1
ATOM 4969 O O . HIS D 1 175 ? -23.808 -48.764 1.448 1.00 36.24 175 HIS D O 1
#

Foldseek 3Di:
DQLDADAQVQAQAEEEEPQFAQFVNDWDADPVGDTDTAGDVLLLVLLLLCVVVNHAEYEEAAPDVNVVVVCVSSVHYYDYVHDARLVVVVVVCVVVVHQQLRYEYEDAEPSCLSVLVRHNAYEYEQNHDDVSNVSGSYYAPHTHRRNSSSRSCCRHCNVVSD/DQLDADAQVQAQAEEEEDQFAQFVNDWDADPVGDIDTAGDVLLLVLLLLCVVVNHAEYEELDPHCNSVVVCVVSVHYYDYVDPQRLVVVVVVCVVVVHQQLRYEYEDAEDSCLSVLVSHNAYEYEQNHDDVSNVSGSYYFPHTHRRNSSSRSCCRHQNPVSD/DPAADAQVQAQAEEEEPQFAQFVNDWDADPVGDTDTAGDVLLLVLLLLCVVVNRAEYEELAVDPCVCVVCVVSVHYYDYVDQQRLVVVVVVCVVVVHQQQRYAYEDAEPSCLSSLVRHNAYEYEQNHDPVSNVSGPYYAPHTHRRNRNSRSSCSHQNPVSD/DALQADAQVQAQAEEEEPQFAQFVNDWDADPVGDTDTFGDVLLLVLLLLCVVVNHAEYEECDPPCVSVVVCVVSVHYYDYVDPQRLVVVVVVCVVVVHQQLRYEYEDAEPSCLSNLVRHNAYEYEQNHDPVSNVSGSYYAPHTHRRNRSSRSCCSHCNPVSVQADPVGDGDDD

Radius of gyration: 27.04 Å; Cα contacts (8 Å, |Δi|>4): 1547; chains: 4; bounding box: 71×68×69 Å

Sequence (658 aa):
SLGALPTAEDIDAVVLDFDGTQTDDRVLIDSDGREFVSVHRGDGLGIAALRKSGLTLILSTEQNPVVAARARKLKIPVLHGIDRKDLALKQWCEEQGIAPERVLYVGNDVNDLPCFALVGWPVAVASAHDVVRGAARAVTTVPGGDGAIREIASWILGPSLDSLGALPTAEDIDAVVLDFDGTQTDDRVLIDSDGREFVSVHRGDGLGIAALRKSGLTLILSTEQNPVVAARARKLKIPVLHGIDRKDLALKQWCEEQGIAPERVLYVGNDVNDLPCFALVGWPVAVASAHDVVRGAARAVTTVPGGDGAIREIASWILGPSLDLGALPTAEDIDAVVLDFDGTQTDDRVLIDSDGREFVSVHRGDGLGIAALRKSGLTLILSTEEQQNPVVAARARKLKIPVLHGIDRKDLALKQWCEEQGIAPERVLYVGNDVNDLPCFALVGWPVAVASAHDVVRGAARAVTTVPGGDGAIREIASWILGPSLDSLGALPTAEDIDAVVLDFDGTQTDDRVLIDSDGREFVSVHRGDGLGIAALRKSGLTLILSTEQNPVVAARARKLKIPVLHGIDRKDLALKQWCEEQGIAPERVLYVGNDVNDLPCFALVGWPVAVASAHDVVRGAARAVTTVPGGDDGAIREIASWILGPSLDSLDKEGHHHHH

Secondary structure (DSSP, 8-state):
-TTPPP-GGG-SEEEE--TTTTS-S--EE-TT--EEEEEEHHHHHHHHHHHHTT---EEESS--HHHHHHHHHHT--EEES-S-HHHHHHHHHHHHT--GGGEEEEE-SGGGHHHHHHSSEEEE-TT--HHHHHHSSEE-SSPTTTTHHHHHHHHHHTTTT-/-TTPPP-GGG-SEEEE--TTTTS-S--EE-TT--EEEEEEHHHHHHHHHHHHTT---EEES--STHHHHHHHHHT--EEES-S-HHHHHHHHHHHHT--GGGEEEEE-SGGGHHHHHHSSEEEE-TT--HHHHHHSSEE-SSPTTTTHHHHHHHHHHTTTT-/------TTT-SEEEE--TTTTS-SEEEE-TT--EE----HHHHHHHHHHHHTT---EE-SS--TTHHHHHHHHT--EE-S-S-HHHHHHHHHHHHT--GGGEEEEE-SGGGHHHHHHSSEEEE-TTS-HHHHHHSSEE-SSPTTSSHHHHHHHHHHTTTT-/-TTPPP-TTT-SEEEE--TTTTS-SEEEEETT--EE----HHHHHHHHHHHHTT---EEES---THHHHHHHHHT--EEES-S-HHHHHHHHHHHHT--GGGEEEEE-SGGGHHHHHHSSEEEE-TTS-HHHHHH-SEE-SSPTTTTHHHHHHHHHHTTTTTSB-TT-PBP--

Solvent-accessible surface area: 28125 Å² total

Organism: Streptomyces avermitilis (strain ATCC 31267 / DSM 46492 / JCM 5070 / NBRC 14893 / NCIMB 12804 / NRRL 8165 / MA-4680) (NCBI:txid227882)

InterPro domains:
  IPR003329 Acylneuraminate cytidylyltransferase [PF02348] (17-141)
  IPR010023 KdsC family [SFLDG01138] (272-423)
  IPR023214 HAD superfamily [G3DSA:3.40.50.1000] (267-431)
  IPR029044 Nucleotide-diphospho-sugar transferases [G3DSA:3.90.550.10] (13-260)
  IPR029044 Nucleotide-diphospho-sugar transferases [SSF53448] (14-258)
  IPR036412 HAD-like superfamily [SSF56784] (274-423)
  IPR050793 CMP-NeuNAc synthase [PTHR21485] (8-423)

CATH classification: 3.40.50.1000

B-factor: mean 18.37, std 7.83, range [7.58, 58.23]

Nearest PDB structures (foldseek):
  3mmz-assembly1_D-2  TM=1.006E+00  e=1.448E-39  Streptomyces avermitilis MA-4680 = NBRC 14893
  3mmz-assembly1_A  TM=9.972E-01  e=5.569E-35  Streptomyces avermitilis MA-4680 = NBRC 14893
  3ewi-assembly1_A-2  TM=9.258E-01  e=2.175E-16  Mus musculus
  4hgn-assembly1_B  TM=9.366E-01  e=5.799E-15  Bacteroides thetaiotaomicron VPI-5482
  2p9j-assembly1_A  TM=9.034E-01  e=2.000E-13  Aquifex aeolicus VF5